Protein 1VJU (pdb70)

B-factor: mean 18.53, std 8.93, range [6.68, 56.19]

Solvent-accessible surface area: 27131 Å² total

Foldseek 3Di:
DDPLVVVLLVLQVVLLVVVQVLVCVLQVFDHWDWDWDQDVVWFTWIWTWADTLWFHTKIKIGTWTWDQWCHRWTKIKWIKMWTDTPFLQAWIKIKIKMKMWTDDVPDDIQMFIWMKMFTAHQLDDQVLLLLLLVLLQVLCVVPDDCQSVVFQVVQQVQQADVVVRFGRHLTTGTDIRHPPDPPVSNSSSSSSRSVSVCSRSVSSNVGRPDDDDVVSVLLVQQSLVVQVCCQDPRDDCLVCQVVPPHDNVSSVSSRDPHHDDDVVDDDDPPDSSNCRGVPRGPPSPND/DVVVVLVVVLLVLQVVLLVVVQVLVCVLQVFDHWDWDWAFDDFFWTWIWTWADTLWFHTKIKIGTWGWHAAPVQRGFTKIKWIKMWTDTPDLQAWIKIKMKMKMWTDDVPDHIQMKIWMKMFTAHQLDDQVLLLLLLVLQVVLCPVVDDCQSVVFQVVQQVQQADVVVRFGRHLGTGTDIRHDPDPPVSNSSSSSSRSVSVCNRSVSSNVGRVPDDDVVSVQLVQQSLVVQVCCQDPRDDVLVCLVVRPHDNVSSCSSRDPHHDDDVVDDDDPPDSSNCRGVPRGPPSPRD

Nearest PDB structures (foldseek):
  1vju-assembly1_A  TM=1.004E+00  e=1.317E-54  Leishmania major
  2qt8-assembly1_A  TM=1.003E+00  e=2.137E-51  Leishmania major
  1vju-assembly2_B  TM=9.996E-01  e=8.110E-51  Leishmania major
  3dwr-assembly1_A  TM=9.805E-01  e=6.545E-49  Leishmania major
  3e8j-assembly1_A  TM=9.835E-01  e=5.902E-47  Leishmania naiffi

Radius of gyration: 31.5 Å; Cα contacts (8 Å, |Δi|>4): 1066; chains: 2; bounding box: 88×57×74 Å

Structure (mmCIF, N/CA/C/O backbone):
data_1VJU
#
_entry.id   1VJU
#
_cell.length_a   52.649
_cell.length_b   53.734
_cell.length_c   66.627
_cell.angle_alpha   86.456
_cell.angle_beta   77.126
_cell.angle_gamma   61.501
#
_symmetry.space_group_name_H-M   'P 1'
#
loop_
_entity.id
_entity.type
_entity.pdbx_description
1 polymer 'Coproporphyrinogen III oxidase'
2 water water
#
loop_
_atom_site.group_PDB
_atom_site.id
_atom_site.type_symbol
_atom_site.label_atom_id
_atom_site.label_alt_id
_atom_site.label_comp_id
_atom_site.label_asym_id
_atom_site.label_entity_id
_atom_site.label_seq_id
_atom_site.pdbx_PDB_ins_code
_atom_site.Cartn_x
_atom_site.Cartn_y
_atom_site.Cartn_z
_atom_site.occupancy
_atom_site.B_iso_or_equiv
_atom_site.auth_seq_id
_atom_site.auth_comp_id
_atom_site.auth_asym_id
_atom_site.auth_atom_id
_atom_site.pdbx_PDB_model_num
ATOM 1 N N . HIS A 1 8 ? 95.514 57.170 69.640 1.00 45.40 8 HIS A N 1
ATOM 2 C CA . HIS A 1 8 ? 95.479 55.716 69.321 1.00 40.95 8 HIS A CA 1
ATOM 3 C C . HIS A 1 8 ? 94.329 54.948 69.962 1.00 40.64 8 HIS A C 1
ATOM 4 O O . HIS A 1 8 ? 93.646 55.428 70.865 1.00 45.21 8 HIS A O 1
ATOM 14 N N . SER A 1 10 ? 94.943 51.555 70.842 1.00 23.51 10 SER A N 1
ATOM 15 C CA . SER A 1 10 ? 95.828 50.424 71.002 1.00 22.29 10 SER A CA 1
ATOM 16 C C . SER A 1 10 ? 95.121 49.276 71.718 1.00 19.22 10 SER A C 1
ATOM 17 O O . SER A 1 10 ? 95.259 48.121 71.347 1.00 21.20 10 SER A O 1
ATOM 20 N N . LEU A 1 11 ? 94.432 49.547 72.820 1.00 19.68 11 LEU A N 1
ATOM 21 C CA . LEU A 1 11 ? 93.871 48.451 73.623 1.00 18.77 11 LEU A CA 1
ATOM 22 C C . LEU A 1 11 ? 92.712 47.825 72.891 1.00 17.77 11 LEU A C 1
ATOM 23 O O . LEU A 1 11 ? 92.526 46.602 72.967 1.00 16.97 11 LEU A O 1
ATOM 28 N N . ALA A 1 12 ? 91.884 48.603 72.200 1.00 19.60 12 ALA A N 1
ATOM 29 C CA . ALA A 1 12 ? 90.802 48.029 71.395 1.00 17.96 12 ALA A CA 1
ATOM 30 C C . ALA A 1 12 ? 91.341 47.107 70.305 1.00 18.48 12 ALA A C 1
ATOM 31 O O . ALA A 1 12 ? 90.838 45.970 70.048 1.00 18.27 12 ALA A O 1
ATOM 33 N N . VAL A 1 13 ? 92.372 47.558 69.616 1.00 16.69 13 VAL A N 1
ATOM 34 C CA . VAL A 1 13 ? 93.015 46.750 68.603 1.00 17.84 13 VAL A CA 1
ATOM 35 C C . VAL A 1 13 ? 93.557 45.439 69.162 1.00 17.25 13 VAL A C 1
ATOM 36 O O . VAL A 1 13 ? 93.480 44.378 68.546 1.00 17.45 13 VAL A O 1
ATOM 40 N N . GLU A 1 14 ? 94.203 45.460 70.331 1.00 15.19 14 GLU A N 1
ATOM 41 C CA . GLU A 1 14 ? 94.679 44.244 70.913 1.00 17.17 14 GLU A CA 1
ATOM 42 C C . GLU A 1 14 ? 93.525 43.307 71.205 1.00 14.44 14 GLU A C 1
ATOM 43 O O . GLU A 1 14 ? 93.688 42.075 70.999 1.00 15.12 14 GLU A O 1
ATOM 49 N N . ALA A 1 15 ? 92.372 43.785 71.675 1.00 13.33 15 ALA A N 1
ATOM 50 C CA . ALA A 1 15 ? 91.250 42.895 71.883 1.00 12.65 15 ALA A CA 1
ATOM 51 C C . ALA A 1 15 ? 90.744 42.271 70.572 1.00 12.81 15 ALA A C 1
ATOM 52 O O . ALA A 1 15 ? 90.375 41.094 70.553 1.00 13.40 15 ALA A O 1
ATOM 54 N N . VAL A 1 16 ? 90.701 43.090 69.533 1.00 12.55 16 VAL A N 1
ATOM 55 C CA . VAL A 1 16 ? 90.280 42.541 68.229 1.00 11.67 16 VAL A CA 1
ATOM 56 C C . VAL A 1 16 ? 91.281 41.502 67.770 1.00 13.32 16 VAL A C 1
ATOM 57 O O . VAL A 1 16 ? 90.885 40.448 67.292 1.00 12.29 16 VAL A O 1
ATOM 61 N N . LYS A 1 17 ? 92.567 41.749 67.898 1.00 12.72 17 LYS A N 1
ATOM 62 C CA . LYS A 1 17 ? 93.551 40.771 67.499 1.00 14.33 17 LYS A CA 1
ATOM 63 C C . LYS A 1 17 ? 93.391 39.455 68.248 1.00 13.78 17 LYS A C 1
ATOM 64 O O . LYS A 1 17 ? 93.442 38.363 67.649 1.00 14.61 17 LYS A O 1
ATOM 70 N N . ASP A 1 18 ? 93.234 39.524 69.577 1.00 13.55 18 ASP A N 1
ATOM 71 C CA . ASP A 1 18 ? 93.045 38.317 70.344 1.00 15.35 18 ASP A CA 1
ATOM 72 C C . ASP A 1 18 ? 91.824 37.584 69.890 1.00 13.58 18 ASP A C 1
ATOM 73 O O . ASP A 1 18 ? 91.811 36.360 69.796 1.00 14.84 18 ASP A O 1
ATOM 78 N N . PHE A 1 19 ? 90.719 38.261 69.616 1.00 11.58 19 PHE A N 1
ATOM 79 C CA . PHE A 1 19 ? 89.530 37.616 69.040 1.00 13.32 19 PHE A CA 1
ATOM 80 C C . PHE A 1 19 ? 89.839 36.888 67.740 1.00 11.52 19 PHE A C 1
ATOM 81 O O . PHE A 1 19 ? 89.432 35.755 67.521 1.00 12.15 19 PHE A O 1
ATOM 89 N N . LEU A 1 20 ? 90.512 37.608 66.853 1.00 11.54 20 LEU A N 1
ATOM 90 C CA . LEU A 1 20 ? 90.798 37.000 65.541 1.00 11.36 20 LEU A CA 1
ATOM 91 C C . LEU A 1 20 ? 91.673 35.759 65.648 1.00 11.45 20 LEU A C 1
ATOM 92 O O . LEU A 1 20 ? 91.452 34.776 64.922 1.00 11.67 20 LEU A O 1
ATOM 97 N N . LEU A 1 21 ? 92.690 35.780 66.533 1.00 11.94 21 LEU A N 1
ATOM 98 C CA . LEU A 1 21 ? 93.577 34.626 66.610 1.00 11.89 21 LEU A CA 1
ATOM 99 C C . LEU A 1 21 ? 92.781 33.490 67.201 1.00 12.09 21 LEU A C 1
ATOM 100 O O . LEU A 1 21 ? 92.931 32.340 66.783 1.00 14.16 21 LEU A O 1
ATOM 105 N N . LYS A 1 22 ? 91.920 33.733 68.182 1.00 12.31 22 LYS A N 1
ATOM 106 C CA . LYS A 1 22 ? 91.101 32.662 68.768 1.00 12.37 22 LYS A CA 1
ATOM 107 C C . LYS A 1 22 ? 90.112 32.110 67.750 1.00 12.28 22 LYS A C 1
ATOM 108 O O . LYS A 1 22 ? 89.766 30.922 67.688 1.00 14.17 22 LYS A O 1
ATOM 114 N N . LEU A 1 23 ? 89.551 32.978 66.918 1.00 12.84 23 LEU A N 1
ATOM 115 C CA . LEU A 1 23 ? 88.622 32.615 65.872 1.00 10.87 23 LEU A CA 1
ATOM 116 C C . LEU A 1 23 ? 89.277 31.706 64.857 1.00 13.40 23 LEU A C 1
ATOM 117 O O . LEU A 1 23 ? 88.688 30.714 64.477 1.00 12.42 23 LEU A O 1
ATOM 122 N N . GLN A 1 24 ? 90.496 32.065 64.467 1.00 11.19 24 GLN A N 1
ATOM 123 C CA . GLN A 1 24 ? 91.220 31.142 63.598 1.00 12.00 24 GLN A CA 1
ATOM 124 C C . GLN A 1 24 ? 91.376 29.763 64.218 1.00 11.76 24 GLN A C 1
ATOM 125 O O . GLN A 1 24 ? 91.176 28.736 63.558 1.00 12.14 24 GLN A O 1
ATOM 131 N N . ASP A 1 25 ? 91.814 29.745 65.476 1.00 13.03 25 ASP A N 1
ATOM 132 C CA . ASP A 1 25 ? 91.958 28.450 66.153 1.00 12.71 25 ASP A CA 1
ATOM 133 C C . ASP A 1 25 ? 90.653 27.716 66.212 1.00 12.59 25 ASP A C 1
ATOM 134 O O . ASP A 1 25 ? 90.602 26.508 65.984 1.00 14.44 25 ASP A O 1
ATOM 139 N N . ASP A 1 26 ? 89.579 28.381 66.588 1.00 13.48 26 ASP A N 1
ATOM 140 C CA . ASP A 1 26 ? 88.312 27.720 66.746 1.00 13.65 26 ASP A CA 1
ATOM 141 C C . ASP A 1 26 ? 87.738 27.162 65.456 1.00 13.13 26 ASP A C 1
ATOM 142 O O . ASP A 1 26 ? 87.125 26.079 65.324 1.00 12.74 26 ASP A O 1
ATOM 147 N N . ILE A 1 27 ? 87.865 27.947 64.380 1.00 12.39 27 ILE A N 1
ATOM 148 C CA . ILE A 1 27 ? 87.395 27.492 63.080 1.00 12.94 27 ILE A CA 1
ATOM 149 C C . ILE A 1 27 ? 88.204 26.319 62.583 1.00 12.67 27 ILE A C 1
ATOM 150 O O . ILE A 1 27 ? 87.675 25.309 62.109 1.00 12.97 27 ILE A O 1
ATOM 155 N N . CYS A 1 28 ? 89.541 26.410 62.707 1.00 12.52 28 CYS A N 1
ATOM 156 C CA . CYS A 1 28 ? 90.374 25.283 62.301 1.00 12.87 28 CYS A CA 1
ATOM 157 C C . CYS A 1 28 ? 90.001 24.053 63.127 1.00 12.99 28 CYS A C 1
ATOM 158 O O . CYS A 1 28 ? 89.929 22.966 62.535 1.00 15.21 28 CYS A O 1
ATOM 161 N N . GLU A 1 29 ? 89.849 24.186 64.431 1.00 13.94 29 GLU A N 1
ATOM 162 C CA . GLU A 1 29 ? 89.494 23.008 65.252 1.00 15.80 29 GLU A CA 1
ATOM 163 C C . GLU A 1 29 ? 88.183 22.408 64.787 1.00 14.67 29 GLU A C 1
ATOM 164 O O . GLU A 1 29 ? 87.982 21.170 64.645 1.00 15.72 29 GLU A O 1
ATOM 170 N N . ALA A 1 30 ? 87.181 23.237 64.527 1.00 13.03 30 ALA A N 1
ATOM 171 C CA . ALA A 1 30 ? 85.886 22.729 64.031 1.00 13.32 30 ALA A CA 1
ATOM 172 C C . ALA A 1 30 ? 85.947 21.948 62.743 1.00 15.24 30 ALA A C 1
ATOM 173 O O . ALA A 1 30 ? 85.338 20.911 62.523 1.00 16.51 30 ALA A O 1
ATOM 175 N N . LEU A 1 31 ? 86.655 22.497 61.766 1.00 14.13 31 LEU A N 1
ATOM 176 C CA . LEU A 1 31 ? 86.874 21.858 60.502 1.00 14.55 31 LEU A CA 1
ATOM 177 C C . LEU A 1 31 ? 87.692 20.601 60.588 1.00 16.52 31 LEU A C 1
ATOM 178 O O . LEU A 1 31 ? 87.397 19.620 59.914 1.00 16.37 31 LEU A O 1
ATOM 183 N N . GLU A 1 32 ? 88.710 20.588 61.434 1.00 13.88 32 GLU A N 1
ATOM 184 C CA . GLU A 1 32 ? 89.529 19.380 61.614 1.00 16.51 32 GLU A CA 1
ATOM 185 C C . GLU A 1 32 ? 88.655 18.307 62.209 1.00 15.44 32 GLU A C 1
ATOM 186 O O . GLU A 1 32 ? 88.850 17.131 61.810 1.00 17.24 32 GLU A O 1
ATOM 192 N N . ALA A 1 33 ? 87.744 18.652 63.090 1.00 18.28 33 ALA A N 1
ATOM 193 C CA . ALA A 1 33 ? 86.860 17.654 63.708 1.00 16.91 33 ALA A CA 1
ATOM 194 C C . ALA A 1 33 ? 85.937 17.057 62.685 1.00 17.93 33 ALA A C 1
ATOM 195 O O . ALA A 1 33 ? 85.603 15.870 62.742 1.00 21.85 33 ALA A O 1
ATOM 197 N N . GLU A 1 34 ? 85.487 17.821 61.700 1.00 17.14 34 GLU A N 1
ATOM 198 C CA . GLU A 1 34 ? 84.645 17.289 60.649 1.00 16.04 34 GLU A CA 1
ATOM 199 C C . GLU A 1 34 ? 85.368 16.408 59.705 1.00 16.56 34 GLU A C 1
ATOM 200 O O . GLU A 1 34 ? 84.852 15.449 59.120 1.00 17.82 34 GLU A O 1
ATOM 206 N N . ASP A 1 35 ? 86.625 16.743 59.425 1.00 15.82 35 ASP A N 1
ATOM 207 C CA . ASP A 1 35 ? 87.421 15.993 58.491 1.00 16.81 35 ASP A CA 1
ATOM 208 C C . ASP A 1 35 ? 87.752 14.601 58.987 1.00 18.59 35 ASP A C 1
ATOM 209 O O . ASP A 1 35 ? 87.519 13.572 58.327 1.00 20.66 35 ASP A O 1
ATOM 214 N N . GLY A 1 36 ? 88.384 14.659 60.160 1.00 18.87 36 GLY A N 1
ATOM 215 C CA . GLY A 1 36 ? 88.823 13.472 60.921 1.00 20.69 36 GLY A CA 1
ATOM 216 C C . GLY A 1 36 ? 90.146 12.901 60.483 1.00 25.66 36 GLY A C 1
ATOM 217 O O . GLY A 1 36 ? 90.678 12.012 61.171 1.00 31.48 36 GLY A O 1
ATOM 218 N N . GLN A 1 37 ? 90.731 13.298 59.366 1.00 22.30 37 GLN A N 1
ATOM 219 C CA . GLN A 1 37 ? 91.899 12.680 58.776 1.00 24.89 37 GLN A CA 1
ATOM 220 C C . GLN A 1 37 ? 93.033 13.692 58.775 1.00 31.38 37 GLN A C 1
ATOM 221 O O . GLN A 1 37 ? 94.124 13.450 59.285 1.00 32.02 37 GLN A O 1
ATOM 227 N N . ALA A 1 38 ? 92.807 14.860 58.192 1.00 23.59 38 ALA A N 1
ATOM 228 C CA . ALA A 1 38 ? 93.894 15.772 57.894 1.00 20.86 38 ALA A CA 1
ATOM 229 C C . ALA A 1 38 ? 93.842 16.842 58.980 1.00 20.28 38 ALA A C 1
ATOM 230 O O . ALA A 1 38 ? 92.832 17.060 59.648 1.00 21.38 38 ALA A O 1
ATOM 232 N N . THR A 1 39 ? 94.952 17.564 59.146 1.00 20.36 39 THR A N 1
ATOM 233 C CA . THR A 1 39 ? 94.993 18.687 60.043 1.00 22.25 39 THR A CA 1
ATOM 234 C C . THR A 1 39 ? 95.526 19.914 59.325 1.00 17.15 39 THR A C 1
ATOM 235 O O . THR A 1 39 ? 96.166 19.814 58.296 1.00 21.19 39 THR A O 1
ATOM 239 N N . PHE A 1 40 ? 95.215 21.106 59.826 1.00 18.09 40 PHE A N 1
ATOM 240 C CA . PHE A 1 40 ? 95.781 22.332 59.311 1.00 16.29 40 PHE A CA 1
ATOM 241 C C . PHE A 1 40 ? 97.263 22.388 59.643 1.00 21.56 40 PHE A C 1
ATOM 242 O O . PHE A 1 40 ? 97.686 22.005 60.740 1.00 24.55 40 PHE A O 1
ATOM 250 N N . VAL A 1 41 ? 98.043 22.848 58.694 1.00 16.42 41 VAL A N 1
ATOM 251 C CA . VAL A 1 41 ? 99.454 23.132 58.894 1.00 16.83 41 VAL A CA 1
ATOM 252 C C . VAL A 1 41 ? 99.656 24.628 58.833 1.00 15.75 41 VAL A C 1
ATOM 253 O O . VAL A 1 41 ? 99.144 25.243 57.896 1.00 16.35 41 VAL A O 1
ATOM 257 N N . GLU A 1 42 ? 100.390 25.246 59.767 1.00 16.37 42 GLU A N 1
ATOM 258 C CA . GLU A 1 42 ? 100.582 26.682 59.803 1.00 18.01 42 GLU A CA 1
ATOM 259 C C . GLU A 1 42 ? 101.838 27.102 59.089 1.00 15.45 42 GLU A C 1
ATOM 260 O O . GLU A 1 42 ? 102.903 26.483 59.276 1.00 19.77 42 GLU A O 1
ATOM 266 N N . ASP A 1 43 ? 101.799 28.163 58.295 1.00 15.18 43 ASP A N 1
ATOM 267 C CA . ASP A 1 43 ? 102.899 28.823 57.606 1.00 15.66 43 ASP A CA 1
ATOM 268 C C . ASP A 1 43 ? 102.848 30.246 58.143 1.00 20.70 43 ASP A C 1
ATOM 269 O O . ASP A 1 43 ? 102.010 31.034 57.729 1.00 18.59 43 ASP A O 1
ATOM 274 N N . LYS A 1 44 ? 103.755 30.578 59.060 1.00 16.29 44 LYS A N 1
ATOM 275 C CA . LYS A 1 44 ? 103.825 31.885 59.721 1.00 17.77 44 LYS A CA 1
ATOM 276 C C . LYS A 1 44 ? 104.813 32.676 58.897 1.00 19.70 44 LYS A C 1
ATOM 277 O O . LYS A 1 44 ? 105.881 32.184 58.497 1.00 21.42 44 LYS A O 1
ATOM 283 N N . TRP A 1 45 ? 104.510 33.905 58.543 1.00 14.64 45 TRP A N 1
ATOM 284 C CA . TRP A 1 45 ? 105.242 34.713 57.607 1.00 16.44 45 TRP A CA 1
ATOM 285 C C . TRP A 1 45 ? 105.303 36.152 58.125 1.00 18.25 45 TRP A C 1
ATOM 286 O O . TRP A 1 45 ? 104.419 36.601 58.873 1.00 16.26 45 TRP A O 1
ATOM 297 N N . THR A 1 46 ? 106.329 36.892 57.730 1.00 19.80 46 THR A N 1
ATOM 298 C CA . THR A 1 46 ? 106.468 38.329 58.006 1.00 18.06 46 THR A CA 1
ATOM 299 C C . THR A 1 46 ? 106.903 39.086 56.769 1.00 22.86 46 THR A C 1
ATOM 300 O O . THR A 1 46 ? 107.388 38.495 55.807 1.00 25.05 46 THR A O 1
ATOM 304 N N . ARG A 1 47 ? 106.738 40.401 56.779 1.00 23.59 47 ARG A N 1
ATOM 305 C CA . ARG A 1 47 ? 107.203 41.234 55.680 1.00 29.24 47 ARG A CA 1
ATOM 306 C C . ARG A 1 47 ? 107.886 42.412 56.334 1.00 26.99 47 ARG A C 1
ATOM 307 O O . ARG A 1 47 ? 107.479 42.835 57.414 1.00 25.59 47 ARG A O 1
ATOM 309 N N . GLU A 1 48 ? 108.959 42.931 55.729 1.00 31.59 48 GLU A N 1
ATOM 310 C CA . GLU A 1 48 ? 109.777 43.885 56.451 1.00 30.80 48 GLU A CA 1
ATOM 311 C C . GLU A 1 48 ? 109.025 45.186 56.694 1.00 31.57 48 GLU A C 1
ATOM 312 O O . GLU A 1 48 ? 108.506 45.787 55.754 1.00 35.89 48 GLU A O 1
ATOM 314 N N . GLY A 1 49 ? 108.984 45.622 57.942 1.00 30.17 49 GLY A N 1
ATOM 315 C CA . GLY A 1 49 ? 108.211 46.800 58.307 1.00 29.44 49 GLY A CA 1
ATOM 316 C C . GLY A 1 49 ? 106.709 46.682 58.210 1.00 31.39 49 GLY A C 1
ATOM 317 O O . GLY A 1 49 ? 105.982 47.642 58.472 1.00 30.21 49 GLY A O 1
ATOM 318 N N . GLY A 1 50 ? 106.224 45.490 57.872 1.00 28.59 50 GLY A N 1
ATOM 319 C CA . GLY A 1 50 ? 104.871 45.443 57.341 1.00 27.04 50 GLY A CA 1
ATOM 320 C C . GLY A 1 50 ? 103.965 44.478 58.080 1.00 24.93 50 GLY A C 1
ATOM 321 O O . GLY A 1 50 ? 102.870 44.244 57.574 1.00 24.03 50 GLY A O 1
ATOM 322 N N . GLY A 1 51 ? 104.403 43.920 59.198 1.00 21.15 51 GLY A N 1
ATOM 323 C CA . GLY A 1 51 ? 103.594 42.902 59.883 1.00 26.37 51 GLY A CA 1
ATOM 324 C C . GLY A 1 51 ? 103.784 41.493 59.368 1.00 24.91 51 GLY A C 1
ATOM 325 O O . GLY A 1 51 ? 104.894 41.079 59.002 1.00 22.90 51 GLY A O 1
ATOM 326 N N . GLY A 1 52 ? 102.700 40.711 59.330 1.00 19.25 52 GLY A N 1
ATOM 327 C CA . GLY A 1 52 ? 102.811 39.382 58.747 1.00 16.50 52 GLY A CA 1
ATOM 328 C C . GLY A 1 52 ? 101.492 38.656 58.978 1.00 15.31 52 GLY A C 1
ATOM 329 O O . GLY A 1 52 ? 100.441 39.286 59.199 1.00 17.39 52 GLY A O 1
ATOM 330 N N . GLY A 1 53 ? 101.553 37.345 58.988 1.00 13.22 53 GLY A N 1
ATOM 331 C CA . GLY A 1 53 ? 100.356 36.546 59.192 1.00 14.47 53 GLY A CA 1
ATOM 332 C C . GLY A 1 53 ? 100.653 35.132 59.543 1.00 13.42 53 GLY A C 1
ATOM 333 O O . GLY A 1 53 ? 101.825 34.689 59.625 1.00 14.52 53 GLY A O 1
ATOM 334 N N . ARG A 1 54 ? 99.596 34.365 59.760 1.00 12.30 54 ARG A N 1
ATOM 335 C CA . ARG A 1 54 ? 99.583 32.953 60.065 1.00 13.07 54 ARG A CA 1
ATOM 336 C C . ARG A 1 54 ? 98.583 32.331 59.094 1.00 12.08 54 ARG A C 1
ATOM 337 O O . ARG A 1 54 ? 97.391 32.488 59.262 1.00 12.38 54 ARG A O 1
ATOM 345 N N . THR A 1 55 ? 99.097 31.624 58.102 1.00 13.54 55 THR A N 1
ATOM 346 C CA . THR A 1 55 ? 98.244 31.020 57.065 1.00 13.86 55 THR A CA 1
ATOM 347 C C . THR A 1 55 ? 98.113 29.561 57.423 1.00 15.23 55 THR A C 1
ATOM 348 O O . THR A 1 55 ? 99.158 28.850 57.484 1.00 20.49 55 THR A O 1
ATOM 352 N N . ARG A 1 56 ? 96.967 28.988 57.693 1.00 12.66 56 ARG A N 1
ATOM 353 C CA . ARG A 1 56 ? 96.782 27.613 58.049 1.00 13.76 56 ARG A CA 1
ATOM 354 C C . ARG A 1 56 ? 96.073 26.926 56.904 1.00 13.76 56 ARG A C 1
ATOM 355 O O . ARG A 1 56 ? 95.013 27.402 56.464 1.00 12.09 56 ARG A O 1
ATOM 363 N N . VAL A 1 57 ? 96.616 25.800 56.447 1.00 12.02 57 VAL A N 1
ATOM 364 C CA . VAL A 1 57 ? 96.069 25.168 55.255 1.00 11.99 57 VAL A CA 1
ATOM 365 C C . VAL A 1 57 ? 95.889 23.704 55.503 1.00 12.91 57 VAL A C 1
ATOM 366 O O . VAL A 1 57 ? 96.699 23.064 56.202 1.00 14.56 57 VAL A O 1
ATOM 378 N N . VAL A 1 59 ? 95.062 20.061 53.186 1.00 18.43 59 VAL A N 1
ATOM 379 C CA . VAL A 1 59 ? 95.042 19.501 51.841 1.00 20.09 59 VAL A CA 1
ATOM 380 C C . VAL A 1 59 ? 94.772 17.998 51.912 1.00 17.99 59 VAL A C 1
ATOM 381 O O . VAL A 1 59 ? 95.286 17.356 52.817 1.00 20.85 59 VAL A O 1
ATOM 385 N N . ASP A 1 60 ? 93.954 17.520 50.988 1.00 17.59 60 ASP A N 1
ATOM 386 C CA . ASP A 1 60 ? 93.750 16.095 50.797 1.00 20.53 60 ASP A CA 1
ATOM 387 C C . ASP A 1 60 ? 93.187 15.467 52.035 1.00 22.18 60 ASP A C 1
ATOM 388 O O . ASP A 1 60 ? 93.598 14.373 52.420 1.00 21.09 60 ASP A O 1
ATOM 393 N N . GLY A 1 61 ? 92.225 16.098 52.708 1.00 19.77 61 GLY A N 1
ATOM 394 C CA . GLY A 1 61 ? 91.559 15.494 53.833 1.00 15.93 61 GLY A CA 1
ATOM 395 C C . GLY A 1 61 ? 90.536 14.473 53.387 1.00 17.79 61 GLY A C 1
ATOM 396 O O . GLY A 1 61 ? 90.337 14.256 52.189 1.00 19.73 61 GLY A O 1
ATOM 397 N N . ALA A 1 62 ? 89.885 13.791 54.325 1.00 18.80 62 ALA A N 1
ATOM 398 C CA . ALA A 1 62 ? 88.745 12.953 54.004 1.00 18.79 62 ALA A CA 1
ATOM 399 C C . ALA A 1 62 ? 87.540 13.785 53.511 1.00 21.14 62 ALA A C 1
ATOM 400 O O . ALA A 1 62 ? 86.668 13.277 52.795 1.00 20.16 62 ALA A O 1
ATOM 402 N N . VAL A 1 63 ? 87.494 15.064 53.898 1.00 14.72 63 VAL A N 1
ATOM 403 C CA . VAL A 1 63 ? 86.323 15.916 53.671 1.00 14.13 63 VAL A CA 1
ATOM 404 C C . VAL A 1 63 ? 86.775 17.183 52.958 1.00 13.15 63 VAL A C 1
ATOM 405 O O . VAL A 1 63 ? 86.139 17.627 52.004 1.00 14.69 63 VAL A O 1
ATOM 409 N N . ILE A 1 64 ? 87.849 17.795 53.391 1.00 12.63 64 ILE A N 1
ATOM 410 C CA . ILE A 1 64 ? 88.377 19.058 52.875 1.00 9.96 64 ILE A CA 1
ATOM 411 C C . ILE A 1 64 ? 89.534 18.821 51.961 1.00 13.11 64 ILE A C 1
ATOM 412 O O . ILE A 1 64 ? 90.607 18.412 52.439 1.00 15.54 64 ILE A O 1
ATOM 417 N N . GLU A 1 65 ? 89.302 19.023 50.667 1.00 13.04 65 GLU A N 1
ATOM 418 C CA . GLU A 1 65 ? 90.345 18.792 49.680 1.00 14.44 65 GLU A CA 1
ATOM 419 C C . GLU A 1 65 ? 91.358 19.891 49.726 1.00 15.24 65 GLU A C 1
ATOM 420 O O . GLU A 1 65 ? 92.562 19.660 49.582 1.00 15.94 65 GLU A O 1
ATOM 426 N N . LYS A 1 66 ? 90.871 21.129 49.868 1.00 12.37 66 LYS A N 1
ATOM 427 C CA . LYS A 1 66 ? 91.729 22.315 49.891 1.00 10.48 66 LYS A CA 1
ATOM 428 C C . LYS A 1 66 ? 91.088 23.319 50.799 1.00 10.97 66 LYS A C 1
ATOM 429 O O . LYS A 1 66 ? 89.932 23.720 50.526 1.00 12.69 66 LYS A O 1
ATOM 435 N N . GLY A 1 67 ? 91.678 23.711 51.903 1.00 9.89 67 GLY A N 1
ATOM 436 C CA . GLY A 1 67 ? 91.089 24.648 52.830 1.00 11.06 67 GLY A CA 1
ATOM 437 C C . GLY A 1 67 ? 92.157 25.549 53.336 1.00 11.50 67 GLY A C 1
ATOM 438 O O . GLY A 1 67 ? 93.305 25.132 53.589 1.00 14.22 67 GLY A O 1
ATOM 439 N N . GLY A 1 68 ? 91.852 26.819 53.540 1.00 10.35 68 GLY A N 1
ATOM 440 C CA . GLY A 1 68 ? 92.796 27.788 54.065 1.00 9.61 68 GLY A CA 1
ATOM 441 C C . GLY A 1 68 ? 92.061 28.682 55.014 1.00 10.49 68 GLY A C 1
ATOM 442 O O . GLY A 1 68 ? 90.970 29.144 54.754 1.00 11.73 68 GLY A O 1
ATOM 443 N N . VAL A 1 69 ? 92.670 28.956 56.171 1.00 10.77 69 VAL A N 1
ATOM 444 C CA . VAL A 1 69 ? 92.176 29.889 57.154 1.00 11.64 69 VAL A CA 1
ATOM 445 C C . VAL A 1 69 ? 93.329 30.802 57.501 1.00 14.08 69 VAL A C 1
ATOM 446 O O . VAL A 1 69 ? 94.284 30.352 58.199 1.00 14.72 69 VAL A O 1
ATOM 450 N N . ASN A 1 70 ? 93.295 32.038 57.032 1.00 12.10 70 ASN A N 1
ATOM 451 C CA . ASN A 1 70 ? 94.409 32.981 57.124 1.00 11.73 70 ASN A CA 1
ATOM 452 C C . ASN A 1 70 ? 94.161 33.980 58.221 1.00 14.01 70 ASN A C 1
ATOM 453 O O . ASN A 1 70 ? 93.046 34.485 58.305 1.00 16.28 70 ASN A O 1
ATOM 458 N N . PHE A 1 71 ? 95.131 34.286 59.048 1.00 10.59 71 PHE A N 1
ATOM 459 C CA . PHE A 1 71 ? 95.126 35.456 59.904 1.00 10.45 71 PHE A CA 1
ATOM 460 C C . PHE A 1 71 ? 96.193 36.351 59.359 1.00 11.87 71 PHE A C 1
ATOM 461 O O . PHE A 1 71 ? 97.283 35.916 58.985 1.00 11.47 71 PHE A O 1
ATOM 469 N N . SER A 1 72 ? 95.929 37.643 59.264 1.00 12.20 72 SER A N 1
ATOM 470 C CA . SER A 1 72 ? 96.969 38.609 58.873 1.00 14.32 72 SER A CA 1
ATOM 471 C C . SER A 1 72 ? 96.849 39.832 59.763 1.00 14.87 72 SER A C 1
ATOM 472 O O . SER A 1 72 ? 95.780 40.219 60.235 1.00 13.85 72 SER A O 1
ATOM 475 N N . HIS A 1 73 ? 98.023 40.419 60.001 1.00 16.33 73 HIS A N 1
ATOM 476 C CA . HIS A 1 73 ? 98.065 41.711 60.695 1.00 16.28 73 HIS A CA 1
ATOM 477 C C . HIS A 1 73 ? 99.192 42.511 60.065 1.00 16.31 73 HIS A C 1
ATOM 478 O O . HIS A 1 73 ? 100.367 42.176 60.380 1.00 19.45 73 HIS A O 1
ATOM 485 N N . VAL A 1 74 ? 98.834 43.446 59.192 1.00 15.42 74 VAL A N 1
ATOM 486 C CA . VAL A 1 74 ? 99.763 44.198 58.331 1.00 18.41 74 VAL A CA 1
ATOM 487 C C . VAL A 1 74 ? 99.842 45.617 58.857 1.00 17.07 74 VAL A C 1
ATOM 488 O O . VAL A 1 74 ? 98.871 46.144 59.347 1.00 15.53 74 VAL A O 1
ATOM 492 N N . TYR A 1 75 ? 101.038 46.173 58.781 1.00 15.98 75 TYR A N 1
ATOM 493 C CA . TYR A 1 75 ? 101.268 47.571 59.126 1.00 15.40 75 TYR A CA 1
ATOM 494 C C . TYR A 1 75 ? 101.807 48.236 57.886 1.00 16.91 75 TYR A C 1
ATOM 495 O O . TYR A 1 75 ? 102.530 47.597 57.111 1.00 16.81 75 TYR A O 1
ATOM 504 N N . GLY A 1 76 ? 101.477 49.518 57.720 1.00 16.16 76 GLY A N 1
ATOM 505 C CA . GLY A 1 76 ? 102.046 50.258 56.587 1.00 19.21 76 GLY A CA 1
ATOM 506 C C . GLY A 1 76 ? 102.149 51.735 56.923 1.00 19.77 76 GLY A C 1
ATOM 507 O O . GLY A 1 76 ? 101.479 52.210 57.825 1.00 16.37 76 GLY A O 1
ATOM 508 N N . LYS A 1 77 ? 102.977 52.446 56.161 1.00 24.12 77 LYS A N 1
ATOM 509 C CA . LYS A 1 77 ? 103.172 53.917 56.249 1.00 26.46 77 LYS A CA 1
ATOM 510 C C . LYS A 1 77 ? 102.754 54.369 54.866 1.00 27.88 77 LYS A C 1
ATOM 511 O O . LYS A 1 77 ? 103.548 54.203 53.949 1.00 28.65 77 LYS A O 1
ATOM 517 N N . GLY A 1 78 ? 101.550 54.902 54.694 1.00 26.84 78 GLY A N 1
ATOM 518 C CA . GLY A 1 78 ? 100.929 55.200 53.429 1.00 30.07 78 GLY A CA 1
ATOM 519 C C . GLY A 1 78 ? 100.251 53.936 52.945 1.00 34.17 78 GLY A C 1
ATOM 520 O O . GLY A 1 78 ? 100.775 52.915 53.408 1.00 34.03 78 GLY A O 1
ATOM 521 N N . ILE A 1 90 ? 93.559 59.654 53.397 1.00 32.41 90 ILE A N 1
ATOM 522 C CA . ILE A 1 90 ? 94.262 58.755 54.317 1.00 33.81 90 ILE A CA 1
ATOM 523 C C . ILE A 1 90 ? 95.490 58.239 53.618 1.00 32.67 90 ILE A C 1
ATOM 524 O O . ILE A 1 90 ? 96.186 57.411 54.188 1.00 22.03 90 ILE A O 1
ATOM 529 N N . ALA A 1 91 ? 95.817 58.750 52.428 1.00 27.36 91 ALA A N 1
ATOM 530 C CA . ALA A 1 91 ? 96.849 58.113 51.634 1.00 26.92 91 ALA A CA 1
ATOM 531 C C . ALA A 1 91 ? 98.247 58.125 52.272 1.00 21.00 91 ALA A C 1
ATOM 532 O O . ALA A 1 91 ? 99.081 57.244 52.020 1.00 23.18 91 ALA A O 1
ATOM 534 N N . GLY A 1 92 ? 98.481 59.107 53.125 1.00 19.13 92 GLY A N 1
ATOM 535 C CA . GLY A 1 92 ? 99.760 59.186 53.807 1.00 16.39 92 GLY A CA 1
ATOM 536 C C . GLY A 1 92 ? 99.880 58.641 55.211 1.00 15.54 92 GLY A C 1
ATOM 537 O O . GLY A 1 92 ? 100.885 58.768 55.870 1.00 17.76 92 GLY A O 1
ATOM 538 N N . CYS A 1 93 ? 98.774 58.003 55.606 1.00 18.93 93 CYS A N 1
ATOM 539 C CA . CYS A 1 93 ? 98.629 57.645 57.039 1.00 16.91 93 CYS A CA 1
ATOM 540 C C . CYS A 1 93 ? 99.318 56.344 57.390 1.00 15.98 93 CYS A C 1
ATOM 541 O O . CYS A 1 93 ? 99.399 55.457 56.553 1.00 19.00 93 CYS A O 1
ATOM 544 N N . ASN A 1 94 ? 99.803 56.261 58.607 1.00 15.48 94 ASN A N 1
ATOM 545 C CA . ASN A 1 94 ? 100.189 54.988 59.175 1.00 15.84 94 ASN A CA 1
ATOM 546 C C . ASN A 1 94 ? 98.907 54.173 59.354 1.00 15.59 94 ASN A C 1
ATOM 547 O O . ASN A 1 94 ? 97.893 54.743 59.724 1.00 16.26 94 ASN A O 1
ATOM 552 N N . PHE A 1 95 ? 98.964 52.882 59.048 1.00 15.09 95 PHE A N 1
ATOM 553 C CA . PHE A 1 95 ? 97.738 52.098 59.235 1.00 14.57 95 PHE A CA 1
ATOM 554 C C . PHE A 1 95 ? 98.136 50.717 59.723 1.00 13.58 95 PHE A C 1
ATOM 555 O O . PHE A 1 95 ? 99.281 50.307 59.613 1.00 14.44 95 PHE A O 1
ATOM 563 N N . GLU A 1 96 ? 97.097 50.068 60.241 1.00 13.63 96 GLU A N 1
ATOM 564 C CA . GLU A 1 96 ? 97.160 48.650 60.589 1.00 13.74 96 GLU A CA 1
ATOM 565 C C . GLU A 1 96 ? 95.897 48.024 60.040 1.00 15.19 96 GLU A C 1
ATOM 566 O O . GLU A 1 96 ? 94.815 48.609 60.089 1.00 15.81 96 GLU A O 1
ATOM 572 N N . ALA A 1 97 ? 96.016 46.792 59.529 1.00 13.91 97 ALA A N 1
ATOM 573 C CA . ALA A 1 97 ? 94.858 46.070 59.029 1.00 14.38 97 ALA A CA 1
ATOM 574 C C . ALA A 1 97 ? 94.997 44.671 59.534 1.00 12.99 97 ALA A C 1
ATOM 575 O O . ALA A 1 97 ? 96.106 44.079 59.418 1.00 16.11 97 ALA A O 1
ATOM 585 N N . GLY A 1 99 ? 92.855 40.731 60.103 1.00 10.82 99 GLY A N 1
ATOM 586 C CA . GLY A 1 99 ? 91.656 39.982 59.784 1.00 10.48 99 GLY A CA 1
ATOM 587 C C . GLY A 1 99 ? 91.900 38.489 59.702 1.00 11.35 99 GLY A C 1
ATOM 588 O O . GLY A 1 99 ? 93.032 38.021 59.708 1.00 12.78 99 GLY A O 1
ATOM 589 N N . VAL A 1 100 ? 90.798 37.765 59.598 1.00 8.99 100 VAL A N 1
ATOM 590 C CA . VAL A 1 100 ? 90.791 36.337 59.282 1.00 9.79 100 VAL A CA 1
ATOM 591 C C . VAL A 1 100 ? 89.999 36.191 57.996 1.00 11.49 100 VAL A C 1
ATOM 592 O O . VAL A 1 100 ? 88.927 36.817 57.865 1.00 12.37 100 VAL A O 1
ATOM 596 N N . SER A 1 101 ? 90.512 35.461 57.011 1.00 10.29 101 SER A N 1
ATOM 597 C CA . SER A 1 101 ? 89.806 35.165 55.761 1.00 11.58 101 SER A CA 1
ATOM 598 C C . SER A 1 101 ? 90.007 33.676 55.516 1.00 14.45 101 SER A C 1
ATOM 599 O O . SER A 1 101 ? 91.083 33.111 55.777 1.00 13.58 101 SER A O 1
ATOM 602 N N . LEU A 1 102 ? 88.984 33.043 54.980 1.00 9.73 102 LEU A N 1
ATOM 603 C CA . LEU A 1 102 ? 89.085 31.603 54.752 1.00 9.19 102 LEU A CA 1
ATOM 604 C C . LEU A 1 102 ? 88.247 31.224 53.548 1.00 8.98 102 LEU A C 1
ATOM 605 O O . LEU A 1 102 ? 87.254 31.874 53.187 1.00 9.53 102 LEU A O 1
ATOM 610 N N . VAL A 1 103 ? 88.696 30.162 52.869 1.00 9.77 103 VAL A N 1
ATOM 611 C CA . VAL A 1 103 ? 87.931 29.527 51.825 1.00 10.68 103 VAL A CA 1
ATOM 612 C C . VAL A 1 103 ? 88.117 28.019 51.993 1.00 9.63 103 VAL A C 1
ATOM 613 O O . VAL A 1 103 ? 89.255 27.539 52.107 1.00 9.21 103 VAL A O 1
ATOM 617 N N . ILE A 1 104 ? 87.023 27.291 51.979 1.00 8.91 104 ILE A N 1
ATOM 618 C CA . ILE A 1 104 ? 87.023 25.839 52.096 1.00 8.35 104 ILE A CA 1
ATOM 619 C C . ILE A 1 104 ? 86.435 25.204 50.834 1.00 9.26 104 ILE A C 1
ATOM 620 O O . ILE A 1 104 ? 85.303 25.522 50.441 1.00 9.20 104 ILE A O 1
ATOM 625 N N . HIS A 1 105 ? 87.202 24.305 50.218 1.00 10.22 105 HIS A N 1
ATOM 626 C CA . HIS A 1 105 ? 86.844 23.550 49.026 1.00 10.26 105 HIS A CA 1
ATOM 627 C C . HIS A 1 105 ? 86.731 22.069 49.379 1.00 10.41 105 HIS A C 1
ATOM 628 O O . HIS A 1 105 ? 87.777 21.399 49.480 1.00 11.59 105 HIS A O 1
ATOM 635 N N . PRO A 1 106 ? 85.551 21.571 49.619 1.00 8.78 106 PRO A N 1
ATOM 636 C CA . PRO A 1 106 ? 85.394 20.146 49.960 1.00 9.71 106 PRO A CA 1
ATOM 637 C C . PRO A 1 106 ? 85.723 19.210 48.829 1.00 11.98 106 PRO A C 1
ATOM 638 O O . PRO A 1 106 ? 85.559 19.513 47.665 1.00 12.46 106 PRO A O 1
ATOM 642 N N . LYS A 1 107 ? 86.044 17.977 49.167 1.00 11.32 107 LYS A N 1
ATOM 643 C CA . LYS A 1 107 ? 86.191 16.931 48.171 1.00 12.18 107 LYS A CA 1
ATOM 644 C C . LYS A 1 107 ? 84.851 16.511 47.577 1.00 12.01 107 LYS A C 1
ATOM 645 O O . LYS A 1 107 ? 84.732 16.343 46.361 1.00 12.54 107 LYS A O 1
ATOM 649 N N . ASN A 1 108 ? 83.851 16.306 48.415 1.00 10.99 108 ASN A N 1
ATOM 650 C CA . ASN A 1 108 ? 82.558 15.792 47.929 1.00 10.63 108 ASN A CA 1
ATOM 651 C C . ASN A 1 108 ? 81.779 16.940 47.315 1.00 11.64 108 ASN A C 1
ATOM 652 O O . ASN A 1 108 ? 81.524 17.929 47.997 1.00 10.84 108 ASN A O 1
ATOM 657 N N . PRO A 1 109 ? 81.359 16.812 46.074 1.00 10.25 109 PRO A N 1
ATOM 658 C CA . PRO A 1 109 ? 80.546 17.861 45.440 1.00 10.89 109 PRO A CA 1
ATOM 659 C C . PRO A 1 109 ? 79.298 18.209 46.185 1.00 10.48 109 PRO A C 1
ATOM 660 O O . PRO A 1 109 ? 78.751 19.289 45.948 1.00 11.09 109 PRO A O 1
ATOM 664 N N . HIS A 1 110 ? 78.780 17.361 47.074 1.00 10.75 110 HIS A N 1
ATOM 665 C CA . HIS A 1 110 ? 77.543 17.677 47.748 1.00 8.78 110 HIS A CA 1
ATOM 666 C C . HIS A 1 110 ? 77.766 18.532 48.982 1.00 9.27 110 HIS A C 1
ATOM 667 O O . HIS A 1 110 ? 76.787 18.898 49.650 1.00 10.81 110 HIS A O 1
ATOM 674 N N . VAL A 1 111 ? 79.031 18.866 49.346 1.00 10.27 111 VAL A N 1
ATOM 675 C CA . VAL A 1 111 ? 79.302 19.842 50.365 1.00 11.39 111 VAL A CA 1
ATOM 676 C C . VAL A 1 111 ? 79.654 21.152 49.662 1.00 10.03 111 VAL A C 1
ATOM 677 O O . VAL A 1 111 ? 80.600 21.158 48.879 1.00 10.36 111 VAL A O 1
ATOM 681 N N . PRO A 1 112 ? 78.963 22.246 49.923 1.00 8.83 112 PRO A N 1
ATOM 682 C CA . PRO A 1 112 ? 79.340 23.459 49.283 1.00 9.87 112 PRO A CA 1
ATOM 683 C C . PRO A 1 112 ? 80.703 23.963 49.646 1.00 8.66 112 PRO A C 1
ATOM 684 O O . PRO A 1 112 ? 81.208 23.742 50.761 1.00 10.42 112 PRO A O 1
ATOM 688 N N . THR A 1 113 ? 81.314 24.734 48.745 1.00 8.77 113 THR A N 1
ATOM 689 C CA . THR A 1 113 ? 82.413 25.632 49.102 1.00 9.00 113 THR A CA 1
ATOM 690 C C . THR A 1 113 ? 81.895 26.748 49.966 1.00 9.39 113 THR A C 1
ATOM 691 O O . THR A 1 113 ? 80.722 27.102 49.885 1.00 9.48 113 THR A O 1
ATOM 695 N N . SER A 1 114 ? 82.756 27.266 50.823 1.00 8.47 114 SER A N 1
ATOM 696 C CA . SER A 1 114 ? 82.346 28.420 51.618 1.00 9.10 114 SER A CA 1
ATOM 697 C C . SER A 1 114 ? 83.495 29.392 51.774 1.00 9.17 114 SER A C 1
ATOM 698 O O . SER A 1 114 ? 84.654 29.037 51.562 1.00 9.85 114 SER A O 1
ATOM 701 N N . HIS A 1 115 ? 83.188 30.621 52.166 1.00 8.99 115 HIS A N 1
ATOM 702 C CA . HIS A 1 115 ? 84.158 31.678 52.371 1.00 9.06 115 HIS A CA 1
ATOM 703 C C . HIS A 1 115 ? 83.634 32.481 53.541 1.00 8.89 115 HIS A C 1
ATOM 704 O O . HIS A 1 115 ? 82.444 32.684 53.767 1.00 9.40 115 HIS A O 1
ATOM 711 N N . ALA A 1 116 ? 84.580 32.983 54.328 1.00 9.02 116 ALA A N 1
ATOM 712 C CA . ALA A 1 116 ? 84.240 33.942 55.380 1.00 8.71 116 ALA A CA 1
ATOM 713 C C . ALA A 1 116 ? 85.406 34.910 55.584 1.00 10.03 116 ALA A C 1
ATOM 714 O O . ALA A 1 116 ? 86.545 34.617 55.261 1.00 10.17 116 ALA A O 1
ATOM 716 N N . ASN A 1 117 ? 85.141 36.086 56.127 1.00 10.48 117 ASN A N 1
ATOM 717 C CA . ASN A 1 117 ? 86.156 37.066 56.468 1.00 10.33 117 ASN A CA 1
ATOM 718 C C . ASN A 1 117 ? 85.636 37.939 57.603 1.00 9.66 117 ASN A C 1
ATOM 719 O O . ASN A 1 117 ? 84.461 38.259 57.630 1.00 10.36 117 ASN A O 1
ATOM 724 N N . VAL A 1 118 ? 86.531 38.335 58.514 1.00 9.70 118 VAL A N 1
ATOM 725 C CA . VAL A 1 118 ? 86.270 39.443 59.434 1.00 10.13 118 VAL A CA 1
ATOM 726 C C . VAL A 1 118 ? 87.548 40.234 59.539 1.00 9.57 118 VAL A C 1
ATOM 727 O O . VAL A 1 118 ? 88.620 39.650 59.661 1.00 10.32 118 VAL A O 1
ATOM 731 N N . ARG A 1 119 ? 87.419 41.556 59.496 1.00 11.15 119 ARG A N 1
ATOM 732 C CA . ARG A 1 119 ? 88.611 42.391 59.456 1.00 10.40 119 ARG A CA 1
ATOM 733 C C . ARG A 1 119 ? 88.354 43.779 60.038 1.00 10.16 119 ARG A C 1
ATOM 734 O O . ARG A 1 119 ? 87.211 44.205 60.104 1.00 10.84 119 ARG A O 1
ATOM 742 N N . LEU A 1 120 ? 89.474 44.386 60.447 1.00 10.31 120 LEU A N 1
ATOM 743 C CA . LEU A 1 120 ? 89.468 45.767 60.983 1.00 10.23 120 LEU A CA 1
ATOM 744 C C . LEU A 1 120 ? 90.636 46.477 60.327 1.00 11.03 120 LEU A C 1
ATOM 745 O O . LEU A 1 120 ? 91.735 45.935 60.182 1.00 11.58 120 LEU A O 1
ATOM 750 N N . PHE A 1 121 ? 90.364 47.717 59.946 1.00 12.53 121 PHE A N 1
ATOM 751 C CA . PHE A 1 121 ? 91.327 48.673 59.435 1.00 11.19 121 PHE A CA 1
ATOM 752 C C . PHE A 1 121 ? 91.401 49.894 60.329 1.00 11.15 121 PHE A C 1
ATOM 753 O O . PHE A 1 121 ? 90.311 50.359 60.707 1.00 11.97 121 PHE A O 1
ATOM 761 N N . VAL A 1 122 ? 92.583 50.345 60.705 1.00 11.31 122 VAL A N 1
ATOM 762 C CA . VAL A 1 122 ? 92.717 51.559 61.502 1.00 11.62 122 VAL A CA 1
ATOM 763 C C . VAL A 1 122 ? 93.839 52.407 60.896 1.00 11.83 122 VAL A C 1
ATOM 764 O O . VAL A 1 122 ? 94.929 51.919 60.642 1.00 15.27 122 VAL A O 1
ATOM 768 N N . ALA A 1 123 ? 93.487 53.673 60.669 1.00 15.00 123 ALA A N 1
ATOM 769 C CA . ALA A 1 123 ? 94.518 54.625 60.139 1.00 16.52 123 ALA A CA 1
ATOM 770 C C . ALA A 1 123 ? 94.649 55.765 61.144 1.00 16.49 123 ALA A C 1
ATOM 771 O O . ALA A 1 123 ? 93.638 56.353 61.553 1.00 17.62 123 ALA A O 1
ATOM 773 N N . GLU A 1 124 ? 95.898 56.009 61.539 1.00 18.97 124 GLU A N 1
ATOM 774 C CA . GLU A 1 124 ? 96.245 57.098 62.466 1.00 22.25 124 GLU A CA 1
ATOM 775 C C . GLU A 1 124 ? 96.367 58.409 61.699 1.00 21.33 124 GLU A C 1
ATOM 776 O O . GLU A 1 124 ? 96.873 58.393 60.597 1.00 25.18 124 GLU A O 1
ATOM 782 N N . ARG A 1 125 ? 95.874 59.484 62.311 1.00 25.32 125 ARG A N 1
ATOM 783 C CA . ARG A 1 125 ? 95.785 60.709 61.550 1.00 27.73 125 ARG A CA 1
ATOM 784 C C . ARG A 1 125 ? 96.428 61.820 62.341 1.00 32.72 125 ARG A C 1
ATOM 785 O O . ARG A 1 125 ? 96.219 61.931 63.552 1.00 32.77 125 ARG A O 1
ATOM 793 N N . GLU A 1 126 ? 97.213 62.586 61.584 1.00 35.49 126 GLU A N 1
ATOM 794 C CA . GLU A 1 126 ? 97.955 63.700 62.160 1.00 38.47 126 GLU A CA 1
ATOM 795 C C . GLU A 1 126 ? 96.879 64.676 62.642 1.00 32.08 126 GLU A C 1
ATOM 796 O O . GLU A 1 126 ? 96.039 65.129 61.865 1.00 33.63 126 GLU A O 1
ATOM 802 N N . GLY A 1 127 ? 96.895 64.938 63.943 1.00 32.19 127 GLY A N 1
ATOM 803 C CA . GLY A 1 127 ? 96.029 65.960 64.518 1.00 39.16 127 GLY A CA 1
ATOM 804 C C . GLY A 1 127 ? 94.652 65.529 64.967 1.00 42.56 127 GLY A C 1
ATOM 805 O O . GLY A 1 127 ? 93.861 66.326 65.496 1.00 41.56 127 GLY A O 1
ATOM 806 N N . LYS A 1 128 ? 94.355 64.250 64.758 1.00 41.32 128 LYS A N 1
ATOM 807 C CA . LYS A 1 128 ? 92.971 63.819 64.790 1.00 36.47 128 LYS A CA 1
ATOM 808 C C . LYS A 1 128 ? 92.765 62.425 65.370 1.00 36.08 128 LYS A C 1
ATOM 809 O O . LYS A 1 128 ? 93.675 61.676 65.696 1.00 35.12 128 LYS A O 1
ATOM 815 N N . GLU A 1 129 ? 91.496 62.089 65.494 1.00 28.39 129 GLU A N 1
ATOM 816 C CA . GLU A 1 129 ? 91.157 60.779 66.008 1.00 34.31 129 GLU A CA 1
ATOM 817 C C . GLU A 1 129 ? 91.413 59.835 64.845 1.00 25.82 129 GLU A C 1
ATOM 818 O O . GLU A 1 129 ? 91.289 60.210 63.683 1.00 22.17 129 GLU A O 1
ATOM 824 N N . PRO A 1 130 ? 91.766 58.609 65.198 1.00 23.54 130 PRO A N 1
ATOM 825 C CA . PRO A 1 130 ? 91.959 57.585 64.175 1.00 20.05 130 PRO A CA 1
ATOM 826 C C . PRO A 1 130 ? 90.726 57.287 63.346 1.00 18.69 130 PRO A C 1
ATOM 827 O O . PRO A 1 130 ? 89.612 57.502 63.830 1.00 23.70 130 PRO A O 1
ATOM 831 N N . VAL A 1 131 ? 90.894 56.861 62.092 1.00 19.78 131 VAL A N 1
ATOM 832 C CA . VAL A 1 131 ? 89.760 56.439 61.263 1.00 19.17 131 VAL A CA 1
ATOM 833 C C . VAL A 1 131 ? 89.796 54.915 61.330 1.00 16.52 131 VAL A C 1
ATOM 834 O O . VAL A 1 131 ? 90.851 54.321 61.319 1.00 18.35 131 VAL A O 1
ATOM 838 N N . TRP A 1 132 ? 88.635 54.299 61.459 1.00 15.28 132 TRP A N 1
ATOM 839 C CA . TRP A 1 132 ? 88.629 52.838 61.526 1.00 14.81 132 TRP A CA 1
ATOM 840 C C . TRP A 1 132 ? 87.356 52.337 60.879 1.00 16.04 132 TRP A C 1
ATOM 841 O O . TRP A 1 132 ? 86.321 52.997 60.779 1.00 15.14 132 TRP A O 1
ATOM 852 N N . TRP A 1 133 ? 87.402 51.064 60.461 1.00 14.12 133 TRP A N 1
ATOM 853 C CA . TRP A 1 133 ? 86.156 50.420 60.033 1.00 12.49 133 TRP A CA 1
ATOM 854 C C . TRP A 1 133 ? 86.396 48.910 59.982 1.00 12.27 133 TRP A C 1
ATOM 855 O O . TRP A 1 133 ? 87.503 48.440 59.771 1.00 12.29 133 TRP A O 1
ATOM 866 N N . PHE A 1 134 ? 85.296 48.200 60.136 1.00 11.50 134 PHE A N 1
ATOM 867 C CA . PHE A 1 134 ? 85.277 46.746 60.031 1.00 11.54 134 PHE A CA 1
ATOM 868 C C . PHE A 1 134 ? 84.698 46.365 58.703 1.00 10.58 134 PHE A C 1
ATOM 869 O O . PHE A 1 134 ? 83.975 47.085 57.999 1.00 11.89 134 PHE A O 1
ATOM 877 N N . GLY A 1 135 ? 85.021 45.126 58.322 1.00 11.30 135 GLY A N 1
ATOM 878 C CA . GLY A 1 135 ? 84.437 44.510 57.142 1.00 10.92 135 GLY A CA 1
ATOM 879 C C . GLY A 1 135 ? 84.352 42.999 57.291 1.00 11.81 135 GLY A C 1
ATOM 880 O O . GLY A 1 135 ? 84.973 42.478 58.202 1.00 10.78 135 GLY A O 1
ATOM 881 N N . GLY A 1 136 ? 83.598 42.342 56.427 1.00 10.11 136 GLY A N 1
ATOM 882 C CA . GLY A 1 136 ? 83.528 40.900 56.560 1.00 11.74 136 GLY A CA 1
ATOM 883 C C . GLY A 1 136 ? 82.269 40.326 55.983 1.00 11.14 136 GLY A C 1
ATOM 884 O O . GLY A 1 136 ? 81.536 40.960 55.192 1.00 11.59 136 GLY A O 1
ATOM 885 N N . GLY A 1 137 ? 82.001 39.099 56.393 1.00 10.12 137 GLY A N 1
ATOM 886 C CA . GLY A 1 137 ? 80.878 38.361 55.972 1.00 10.48 137 GLY A CA 1
ATOM 887 C C . GLY A 1 137 ? 81.153 36.888 55.781 1.00 9.41 137 GLY A C 1
ATOM 888 O O . GLY A 1 137 ? 82.238 36.416 56.099 1.00 10.86 137 GLY A O 1
ATOM 889 N N . PHE A 1 138 ? 80.170 36.188 55.283 1.00 9.18 138 PHE A N 1
ATOM 890 C CA . PHE A 1 138 ? 80.331 34.785 54.916 1.00 9.99 138 PHE A CA 1
ATOM 891 C C . PHE A 1 138 ? 79.343 34.424 53.861 1.00 10.26 138 PHE A C 1
ATOM 892 O O . PHE A 1 138 ? 78.314 35.085 53.737 1.00 11.53 138 PHE A O 1
ATOM 900 N N . ASP A 1 139 ? 79.649 33.390 53.073 1.00 8.90 139 ASP A N 1
ATOM 901 C CA . ASP A 1 139 ? 78.820 33.047 51.924 1.00 10.07 139 ASP A CA 1
ATOM 902 C C . ASP A 1 139 ? 79.023 31.604 51.564 1.00 10.20 139 ASP A C 1
ATOM 903 O O . ASP A 1 139 ? 80.066 30.979 51.872 1.00 10.24 139 ASP A O 1
ATOM 908 N N . LEU A 1 140 ? 78.021 31.077 50.892 1.00 9.94 140 LEU A N 1
ATOM 909 C CA . LEU A 1 140 ? 77.949 29.658 50.575 1.00 10.25 140 LEU A CA 1
ATOM 910 C C . LEU A 1 140 ? 77.913 29.471 49.063 1.00 11.39 140 LEU A C 1
ATOM 911 O O . LEU A 1 140 ? 77.035 30.061 48.416 1.00 9.80 140 LEU A O 1
ATOM 916 N N . THR A 1 141 ? 78.736 28.567 48.540 1.00 10.13 141 THR A N 1
ATOM 917 C CA . THR A 1 141 ? 78.813 28.223 47.139 1.00 8.38 141 THR A CA 1
ATOM 918 C C . THR A 1 141 ? 78.528 26.763 46.855 1.00 8.43 141 THR A C 1
ATOM 919 O O . THR A 1 141 ? 79.470 25.979 46.788 1.00 10.07 141 THR A O 1
ATOM 923 N N . PRO A 1 142 ? 77.252 26.403 46.723 1.00 8.63 142 PRO A N 1
ATOM 924 C CA . PRO A 1 142 ? 76.964 25.008 46.475 1.00 8.38 142 PRO A CA 1
ATOM 925 C C . PRO A 1 142 ? 77.265 24.593 45.044 1.00 9.73 142 PRO A C 1
ATOM 926 O O . PRO A 1 142 ? 77.392 25.407 44.133 1.00 9.48 142 PRO A O 1
ATOM 930 N N . TYR A 1 143 ? 77.316 23.283 44.852 1.00 9.74 143 TYR A N 1
ATOM 931 C CA . TYR A 1 143 ? 77.348 22.601 43.548 1.00 9.81 143 TYR A CA 1
ATOM 932 C C . TYR A 1 143 ? 76.045 21.867 43.375 1.00 11.51 143 TYR A C 1
ATOM 933 O O . TYR A 1 143 ? 75.310 22.135 42.411 1.00 12.35 143 TYR A O 1
ATOM 942 N N . TYR A 1 144 ? 75.770 20.951 44.278 1.00 11.85 144 TYR A N 1
ATOM 943 C CA . TYR A 1 144 ? 74.504 20.224 44.366 1.00 11.74 144 TYR A CA 1
ATOM 944 C C . TYR A 1 144 ? 73.740 20.773 45.544 1.00 10.52 144 TYR A C 1
ATOM 945 O O . TYR A 1 144 ? 73.749 20.244 46.658 1.00 12.69 144 TYR A O 1
ATOM 954 N N . ALA A 1 145 ? 73.071 21.901 45.420 1.00 11.60 145 ALA A N 1
ATOM 955 C CA . ALA A 1 145 ? 72.435 22.614 46.513 1.00 11.24 145 ALA A CA 1
ATOM 956 C C . ALA A 1 145 ? 71.234 21.831 47.020 1.00 12.79 145 ALA A C 1
ATOM 957 O O . ALA A 1 145 ? 70.643 21.029 46.302 1.00 13.15 145 ALA A O 1
ATOM 959 N N . VAL A 1 146 ? 70.889 22.196 48.240 1.00 12.76 146 VAL A N 1
ATOM 960 C CA . VAL A 1 146 ? 69.734 21.609 48.891 1.00 12.92 146 VAL A CA 1
ATOM 961 C C . VAL A 1 146 ? 68.956 22.746 49.512 1.00 14.14 146 VAL A C 1
ATOM 962 O O . VAL A 1 146 ? 69.493 23.605 50.216 1.00 13.20 146 VAL A O 1
ATOM 966 N N . GLU A 1 147 ? 67.651 22.799 49.237 1.00 14.20 147 GLU A N 1
ATOM 967 C CA . GLU A 1 147 ? 66.832 23.882 49.717 1.00 14.80 147 GLU A CA 1
ATOM 968 C C . GLU A 1 147 ? 66.982 24.168 51.203 1.00 13.77 147 GLU A C 1
ATOM 969 O O . GLU A 1 147 ? 67.162 25.307 51.609 1.00 13.32 147 GLU A O 1
ATOM 975 N N . GLU A 1 148 ? 66.815 23.136 52.007 1.00 15.75 148 GLU A N 1
ATOM 976 C CA . GLU A 1 148 ? 66.785 23.393 53.445 1.00 14.98 148 GLU A CA 1
ATOM 977 C C . GLU A 1 148 ? 68.146 23.856 53.950 1.00 13.62 148 GLU A C 1
ATOM 978 O O . GLU A 1 148 ? 68.203 24.616 54.910 1.00 14.69 148 GLU A O 1
ATOM 984 N N . ASP A 1 149 ? 69.266 23.474 53.328 1.00 12.37 149 ASP A N 1
ATOM 985 C CA . ASP A 1 149 ? 70.599 23.970 53.709 1.00 12.06 149 ASP A CA 1
ATOM 986 C C . ASP A 1 149 ? 70.727 25.455 53.387 1.00 12.61 149 ASP A C 1
ATOM 987 O O . ASP A 1 149 ? 71.287 26.200 54.176 1.00 12.06 149 ASP A O 1
ATOM 992 N N . CYS A 1 150 ? 70.208 25.866 52.242 1.00 13.31 150 CYS A N 1
ATOM 993 C CA . CYS A 1 150 ? 70.255 27.273 51.869 1.00 10.36 150 CYS A CA 1
ATOM 994 C C . CYS A 1 150 ? 69.446 28.113 52.821 1.00 12.08 150 CYS A C 1
ATOM 995 O O . CYS A 1 150 ? 69.876 29.193 53.256 1.00 12.20 150 CYS A O 1
ATOM 998 N N . ARG A 1 151 ? 68.268 27.624 53.197 1.00 12.91 151 ARG A N 1
ATOM 999 C CA . ARG A 1 151 ? 67.448 28.297 54.147 1.00 12.10 151 ARG A CA 1
ATOM 1000 C C . ARG A 1 151 ? 68.124 28.357 55.507 1.00 12.77 151 ARG A C 1
ATOM 1001 O O . ARG A 1 151 ? 68.087 29.405 56.153 1.00 13.44 151 ARG A O 1
ATOM 1009 N N . ASP A 1 152 ? 68.693 27.259 55.985 1.00 12.91 152 ASP A N 1
ATOM 1010 C CA . ASP A 1 152 ? 69.265 27.219 57.322 1.00 12.39 152 ASP A CA 1
ATOM 1011 C C . ASP A 1 152 ? 70.462 28.174 57.334 1.00 14.18 152 ASP A C 1
ATOM 1012 O O . ASP A 1 152 ? 70.716 28.854 58.349 1.00 14.62 152 ASP A O 1
ATOM 1017 N N . PHE A 1 153 ? 71.279 28.211 56.290 1.00 12.25 153 PHE A N 1
ATOM 1018 C CA . PHE A 1 153 ? 72.405 29.122 56.235 1.00 13.15 153 PHE A CA 1
ATOM 1019 C C . PHE A 1 153 ? 71.999 30.548 56.421 1.00 11.75 153 PHE A C 1
ATOM 1020 O O . PHE A 1 153 ? 72.569 31.301 57.198 1.00 12.42 153 PHE A O 1
ATOM 1028 N N . HIS A 1 154 ? 70.974 30.959 55.686 1.00 12.01 154 HIS A N 1
ATOM 1029 C CA . HIS A 1 154 ? 70.424 32.317 55.776 1.00 11.55 154 HIS A CA 1
ATOM 1030 C C . HIS A 1 154 ? 69.741 32.560 57.103 1.00 12.05 154 HIS A C 1
ATOM 1031 O O . HIS A 1 154 ? 69.812 33.677 57.590 1.00 12.40 154 HIS A O 1
ATOM 1038 N N . GLN A 1 155 ? 69.138 31.528 57.681 1.00 11.46 155 GLN A N 1
ATOM 1039 C CA . GLN A 1 155 ? 68.507 31.735 58.991 1.00 11.73 155 GLN A CA 1
ATOM 1040 C C . GLN A 1 155 ? 69.558 32.040 60.063 1.00 11.87 155 GLN A C 1
ATOM 1041 O O . GLN A 1 155 ? 69.321 32.878 60.925 1.00 12.48 155 GLN A O 1
ATOM 1047 N N . VAL A 1 156 ? 70.701 31.371 60.025 1.00 11.31 156 VAL A N 1
ATOM 1048 C CA . VAL A 1 156 ? 71.780 31.671 60.946 1.00 11.23 156 VAL A CA 1
ATOM 1049 C C . VAL A 1 156 ? 72.219 33.100 60.762 1.00 11.95 156 VAL A C 1
ATOM 1050 O O . VAL A 1 156 ? 72.372 33.866 61.692 1.00 12.72 156 VAL A O 1
ATOM 1054 N N . ALA A 1 157 ? 72.372 33.524 59.515 1.00 11.02 157 ALA A N 1
ATOM 1055 C CA . ALA A 1 157 ? 72.758 34.887 59.203 1.00 10.82 157 ALA A CA 1
ATOM 1056 C C . ALA A 1 157 ? 71.751 35.919 59.709 1.00 11.77 157 ALA A C 1
ATOM 1057 O O . ALA A 1 157 ? 72.129 36.932 60.300 1.00 13.16 157 ALA A O 1
ATOM 1059 N N . GLN A 1 158 ? 70.497 35.639 59.434 1.00 12.00 158 GLN A N 1
ATOM 1060 C CA . GLN A 1 158 ? 69.448 36.554 59.901 1.00 13.33 158 GLN A CA 1
ATOM 1061 C C . GLN A 1 158 ? 69.447 36.627 61.431 1.00 12.89 158 GLN A C 1
ATOM 1062 O O . GLN A 1 158 ? 69.389 37.739 61.999 1.00 14.24 158 GLN A O 1
ATOM 1068 N N . ASP A 1 159 ? 69.509 35.459 62.058 1.00 12.49 159 ASP A N 1
ATOM 1069 C CA . ASP A 1 159 ? 69.387 35.458 63.506 1.00 12.87 159 ASP A CA 1
ATOM 1070 C C . ASP A 1 159 ? 70.523 36.184 64.167 1.00 13.64 159 ASP A C 1
ATOM 1071 O O . ASP A 1 159 ? 70.334 36.874 65.186 1.00 13.70 159 ASP A O 1
ATOM 1076 N N . LEU A 1 160 ? 71.751 36.073 63.660 1.00 12.12 160 LEU A N 1
ATOM 1077 C CA . LEU A 1 160 ? 72.882 36.738 64.309 1.00 10.83 160 LEU A CA 1
ATOM 1078 C C . LEU A 1 160 ? 72.813 38.254 64.209 1.00 12.32 160 LEU A C 1
ATOM 1079 O O . LEU A 1 160 ? 73.385 39.018 64.997 1.00 13.18 160 LEU A O 1
ATOM 1084 N N . CYS A 1 161 ? 72.140 38.764 63.177 1.00 11.99 161 CYS A N 1
ATOM 1085 C CA . CYS A 1 161 ? 72.004 40.176 62.887 1.00 13.13 161 CYS A CA 1
ATOM 1086 C C . CYS A 1 161 ? 70.953 40.861 63.775 1.00 15.73 161 CYS A C 1
ATOM 1087 O O . CYS A 1 161 ? 71.061 42.045 64.002 1.00 15.52 161 CYS A O 1
ATOM 1090 N N . LYS A 1 162 ? 69.992 40.074 64.181 1.00 18.05 162 LYS A N 1
ATOM 1091 C CA . LYS A 1 162 ? 68.813 40.688 64.838 1.00 22.06 162 LYS A CA 1
ATOM 1092 C C . LYS A 1 162 ? 69.153 41.530 66.061 1.00 18.76 162 LYS A C 1
ATOM 1093 O O . LYS A 1 162 ? 68.535 42.610 66.121 1.00 22.89 162 LYS A O 1
ATOM 1099 N N . PRO A 1 163 ? 70.053 41.160 66.965 1.00 17.20 163 PRO A N 1
ATOM 1100 C CA . PRO A 1 163 ? 70.394 42.033 68.112 1.00 16.40 163 PRO A CA 1
ATOM 1101 C C . PRO A 1 163 ? 70.919 43.390 67.695 1.00 16.59 163 PRO A C 1
ATOM 1102 O O . PRO A 1 163 ? 70.957 44.332 68.516 1.00 18.93 163 PRO A O 1
ATOM 1106 N N . PHE A 1 164 ? 71.421 43.561 66.476 1.00 14.23 164 PHE A N 1
ATOM 1107 C CA . PHE A 1 164 ? 72.084 44.761 66.011 1.00 12.54 164 PHE A CA 1
ATOM 1108 C C . PHE A 1 164 ? 71.201 45.705 65.235 1.00 13.11 164 PHE A C 1
ATOM 1109 O O . PHE A 1 164 ? 71.637 46.837 65.045 1.00 17.22 164 PHE A O 1
ATOM 1117 N N . GLY A 1 165 ? 70.038 45.282 64.801 1.00 14.52 165 GLY A N 1
ATOM 1118 C CA . GLY A 1 165 ? 69.121 46.207 64.159 1.00 14.63 165 GLY A CA 1
ATOM 1119 C C . GLY A 1 165 ? 68.204 45.481 63.222 1.00 17.35 165 GLY A C 1
ATOM 1120 O O . GLY A 1 165 ? 68.580 44.445 62.656 1.00 15.79 165 GLY A O 1
ATOM 1121 N N . ALA A 1 166 ? 66.978 45.978 63.029 1.00 15.86 166 ALA A N 1
ATOM 1122 C CA . ALA A 1 166 ? 66.019 45.283 62.272 1.00 15.46 166 ALA A CA 1
ATOM 1123 C C . ALA A 1 166 ? 66.326 45.183 60.790 1.00 16.19 166 ALA A C 1
ATOM 1124 O O . ALA A 1 166 ? 65.752 44.328 60.140 1.00 18.67 166 ALA A O 1
ATOM 1126 N N . ASP A 1 167 ? 67.148 46.058 60.263 1.00 16.51 167 ASP A N 1
ATOM 1127 C CA . ASP A 1 167 ? 67.413 46.023 58.829 1.00 14.72 167 ASP A CA 1
ATOM 1128 C C . ASP A 1 167 ? 68.821 45.537 58.508 1.00 14.80 167 ASP A C 1
ATOM 1129 O O . ASP A 1 167 ? 69.210 45.591 57.331 1.00 16.18 167 ASP A O 1
ATOM 1134 N N . VAL A 1 168 ? 69.578 45.083 59.505 1.00 13.31 168 VAL A N 1
ATOM 1135 C CA . VAL A 1 168 ? 70.993 44.682 59.284 1.00 12.61 168 VAL A CA 1
ATOM 1136 C C . VAL A 1 168 ? 71.053 43.470 58.377 1.00 11.98 168 VAL A C 1
ATOM 1137 O O . VAL A 1 168 ? 71.859 43.528 57.422 1.00 13.10 168 VAL A O 1
ATOM 1141 N N . TYR A 1 169 ? 70.311 42.409 58.610 1.00 12.09 169 TYR A N 1
ATOM 1142 C CA . TYR A 1 169 ? 70.300 41.279 57.685 1.00 12.74 169 TYR A CA 1
ATOM 1143 C C . TYR A 1 169 ? 69.949 41.693 56.283 1.00 12.81 169 TYR A C 1
ATOM 1144 O O . TYR A 1 169 ? 70.619 41.369 55.267 1.00 13.42 169 TYR A O 1
ATOM 1153 N N . ALA A 1 170 ? 68.889 42.461 56.099 1.00 13.94 170 ALA A N 1
ATOM 1154 C CA . ALA A 1 170 ? 68.476 42.817 54.764 1.00 14.04 170 ALA A CA 1
ATOM 1155 C C . ALA A 1 170 ? 69.551 43.568 54.045 1.00 13.50 170 ALA A C 1
ATOM 1156 O O . ALA A 1 170 ? 69.809 43.354 52.848 1.00 13.66 170 ALA A O 1
ATOM 1158 N N . ARG A 1 171 ? 70.196 44.478 54.738 1.00 12.07 171 ARG A N 1
ATOM 1159 C CA . ARG A 1 171 ? 71.208 45.298 54.140 1.00 14.08 171 ARG A CA 1
ATOM 1160 C C . ARG A 1 171 ? 72.401 44.482 53.682 1.00 12.29 171 ARG A C 1
ATOM 1161 O O . ARG A 1 171 ? 72.907 44.620 52.569 1.00 13.18 171 ARG A O 1
ATOM 1169 N N . PHE A 1 172 ? 72.897 43.631 54.600 1.00 11.64 172 PHE A N 1
ATOM 1170 C CA . PHE A 1 172 ? 74.149 42.911 54.333 1.00 10.95 172 PHE A CA 1
ATOM 1171 C C . PHE A 1 172 ? 73.908 41.638 53.548 1.00 9.96 172 PHE A C 1
ATOM 1172 O O . PHE A 1 172 ? 74.832 41.210 52.816 1.00 10.85 172 PHE A O 1
ATOM 1180 N N . LYS A 1 173 ? 72.722 41.095 53.544 1.00 10.79 173 LYS A N 1
ATOM 1181 C CA . LYS A 1 173 ? 72.403 39.992 52.660 1.00 11.70 173 LYS A CA 1
ATOM 1182 C C . LYS A 1 173 ? 72.334 40.539 51.255 1.00 11.95 173 LYS A C 1
ATOM 1183 O O . LYS A 1 173 ? 72.782 39.940 50.254 1.00 11.59 173 LYS A O 1
ATOM 1189 N N . GLY A 1 174 ? 71.673 41.684 51.052 1.00 12.62 174 GLY A N 1
ATOM 1190 C CA . GLY A 1 174 ? 71.579 42.314 49.781 1.00 11.37 174 GLY A CA 1
ATOM 1191 C C . GLY A 1 174 ? 72.932 42.731 49.245 1.00 10.88 174 GLY A C 1
ATOM 1192 O O . GLY A 1 174 ? 73.228 42.592 48.076 1.00 12.27 174 GLY A O 1
ATOM 1193 N N . TRP A 1 175 ? 73.813 43.250 50.082 1.00 10.44 175 TRP A N 1
ATOM 1194 C CA . TRP A 1 175 ? 75.164 43.622 49.706 1.00 10.71 175 TRP A CA 1
ATOM 1195 C C . TRP A 1 175 ? 75.895 42.390 49.211 1.00 11.89 175 TRP A C 1
ATOM 1196 O O . TRP A 1 175 ? 76.621 42.449 48.234 1.00 12.13 175 TRP A O 1
ATOM 1207 N N . CYS A 1 176 ? 75.739 41.267 49.900 1.00 10.23 176 CYS A N 1
ATOM 1208 C CA . CYS A 1 176 ? 76.363 40.019 49.460 1.00 9.54 176 CYS A CA 1
ATOM 1209 C C . CYS A 1 176 ? 75.884 39.627 48.066 1.00 10.64 176 CYS A C 1
ATOM 1210 O O . CYS A 1 176 ? 76.738 39.216 47.254 1.00 11.11 176 CYS A O 1
ATOM 1213 N N . ASP A 1 177 ? 74.606 39.742 47.779 1.00 10.51 177 ASP A N 1
ATOM 1214 C CA . ASP A 1 177 ? 74.118 39.351 46.464 1.00 10.04 177 ASP A CA 1
ATOM 1215 C C . ASP A 1 177 ? 74.661 40.294 45.414 1.00 11.15 177 ASP A C 1
ATOM 1216 O O . ASP A 1 177 ? 74.955 39.882 44.285 1.00 13.09 177 ASP A O 1
ATOM 1221 N N . GLU A 1 178 ? 74.849 41.561 45.709 1.00 11.43 178 GLU A N 1
ATOM 1222 C CA . GLU A 1 178 ? 75.360 42.558 44.770 1.00 12.22 178 GLU A CA 1
ATOM 1223 C C . GLU A 1 178 ? 76.827 42.320 44.496 1.00 12.84 178 GLU A C 1
ATOM 1224 O O . GLU A 1 178 ? 77.351 42.418 43.370 1.00 14.32 178 GLU A O 1
ATOM 1230 N N . TYR A 1 179 ? 77.580 42.044 45.570 1.00 11.21 179 TYR A N 1
ATOM 1231 C CA . TYR A 1 179 ? 79.037 41.898 45.474 1.00 10.56 179 TYR A CA 1
ATOM 1232 C C . TYR A 1 179 ? 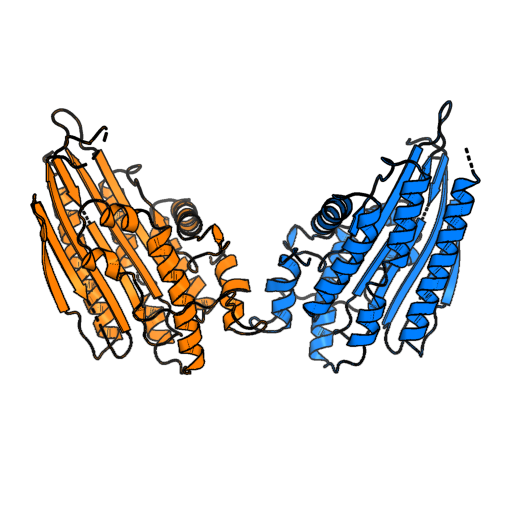79.474 40.578 44.795 1.00 11.09 179 TYR A C 1
ATOM 1233 O O . TYR A 1 179 ? 80.344 40.597 43.896 1.00 11.76 179 TYR A O 1
ATOM 1242 N N . PHE A 1 180 ? 78.882 39.456 45.202 1.00 10.32 180 PHE A N 1
ATOM 1243 C CA . PHE A 1 180 ? 79.369 38.151 44.706 1.00 10.42 180 PHE A CA 1
ATOM 1244 C C . PHE A 1 180 ? 78.556 37.766 43.489 1.00 11.61 180 PHE A C 1
ATOM 1245 O O . PHE A 1 180 ? 77.730 36.886 43.448 1.00 10.91 180 PHE A O 1
ATOM 1253 N N . PHE A 1 181 ? 78.798 38.520 42.427 1.00 11.05 181 PHE A N 1
ATOM 1254 C CA . PHE A 1 181 ? 78.118 38.425 41.164 1.00 9.93 181 PHE A CA 1
ATOM 1255 C C . PHE A 1 181 ? 79.084 38.646 40.011 1.00 11.59 181 PHE A C 1
ATOM 1256 O O . PHE A 1 181 ? 79.939 39.524 40.108 1.00 11.65 181 PHE A O 1
ATOM 1264 N N . ILE A 1 182 ? 78.985 37.853 38.959 1.00 11.29 182 ILE A N 1
ATOM 1265 C CA . ILE A 1 182 ? 79.838 37.960 37.759 1.00 12.44 182 ILE A CA 1
ATOM 1266 C C . ILE A 1 182 ? 78.970 38.582 36.640 1.00 11.03 182 ILE A C 1
ATOM 1267 O O . ILE A 1 182 ? 78.143 37.910 36.040 1.00 13.30 182 ILE A O 1
ATOM 1272 N N . PRO A 1 183 ? 79.089 39.894 36.417 1.00 14.50 183 PRO A N 1
ATOM 1273 C CA . PRO A 1 183 ? 78.182 40.534 35.458 1.00 14.12 183 PRO A CA 1
ATOM 1274 C C . PRO A 1 183 ? 78.253 39.991 34.039 1.00 15.21 183 PRO A C 1
ATOM 1275 O O . PRO A 1 183 ? 77.208 39.773 33.418 1.00 16.23 183 PRO A O 1
ATOM 1279 N N . TYR A 1 184 ? 79.459 39.669 33.590 1.00 14.67 184 TYR A N 1
ATOM 1280 C CA . TYR A 1 184 ? 79.590 39.246 32.195 1.00 15.07 184 TYR A CA 1
ATOM 1281 C C . TYR A 1 184 ? 79.083 37.850 31.943 1.00 15.51 184 TYR A C 1
ATOM 1282 O O . TYR A 1 184 ? 78.893 37.452 30.786 1.00 18.47 184 TYR A O 1
ATOM 1291 N N . ARG A 1 185 ? 78.798 37.056 32.985 1.00 12.94 185 ARG A N 1
ATOM 1292 C CA . ARG A 1 185 ? 78.054 35.854 32.898 1.00 13.25 185 ARG A CA 1
ATOM 1293 C C . ARG A 1 185 ? 76.628 35.891 33.452 1.00 12.79 185 ARG A C 1
ATOM 1294 O O . ARG A 1 185 ? 75.938 34.908 33.387 1.00 14.64 185 ARG A O 1
ATOM 1302 N N . ASN A 1 186 ? 76.259 37.059 33.974 1.00 14.47 186 ASN A N 1
ATOM 1303 C CA . ASN A 1 186 ? 74.979 37.276 34.630 1.00 13.86 186 ASN A CA 1
ATOM 1304 C C . ASN A 1 186 ? 74.677 36.147 35.614 1.00 15.41 186 ASN A C 1
ATOM 1305 O O . ASN A 1 186 ? 73.627 35.525 35.669 1.00 17.71 186 ASN A O 1
ATOM 1310 N N . GLU A 1 187 ? 75.683 35.863 36.454 1.00 14.19 187 GLU A N 1
ATOM 1311 C CA . GLU A 1 187 ? 75.576 34.770 37.412 1.00 13.19 187 GLU A CA 1
ATOM 1312 C C . GLU A 1 187 ? 76.127 35.098 38.797 1.00 12.31 187 GLU A C 1
ATOM 1313 O O . GLU A 1 187 ? 77.207 35.651 38.905 1.00 12.26 187 GLU A O 1
ATOM 1319 N N . ALA A 1 188 ? 75.323 34.772 39.813 1.00 11.49 188 ALA A N 1
ATOM 1320 C CA . ALA A 1 188 ? 75.816 34.840 41.177 1.00 11.09 188 ALA A CA 1
ATOM 1321 C C . ALA A 1 188 ? 76.921 33.837 41.442 1.00 10.43 188 ALA A C 1
ATOM 1322 O O . ALA A 1 188 ? 76.929 32.780 40.788 1.00 12.09 188 ALA A O 1
ATOM 1324 N N . ARG A 1 189 ? 77.825 34.122 42.369 1.00 10.27 189 ARG A N 1
ATOM 1325 C CA . ARG A 1 189 ? 78.845 33.140 42.750 1.00 10.32 189 ARG A CA 1
ATOM 1326 C C . ARG A 1 189 ? 78.223 32.008 43.564 1.00 10.84 189 ARG A C 1
ATOM 1327 O O . ARG A 1 189 ? 78.637 30.850 43.472 1.00 13.71 189 ARG A O 1
ATOM 1335 N N . GLY A 1 190 ? 77.191 32.282 44.373 1.00 10.28 190 GLY A N 1
ATOM 1336 C CA . GLY A 1 190 ? 76.648 31.295 45.268 1.00 10.03 190 GLY A CA 1
ATOM 1337 C C . GLY A 1 190 ? 75.255 31.719 45.693 1.00 11.52 190 GLY A C 1
ATOM 1338 O O . GLY A 1 190 ? 74.589 32.489 44.989 1.00 11.55 190 GLY A O 1
ATOM 1339 N N . ILE A 1 191 ? 74.813 31.173 46.818 1.00 9.21 191 ILE A N 1
ATOM 1340 C CA . ILE A 1 191 ? 73.483 31.439 47.352 1.00 10.18 191 ILE A CA 1
ATOM 1341 C C . ILE A 1 191 ? 73.479 32.615 48.301 1.00 11.39 191 ILE A C 1
ATOM 1342 O O . ILE A 1 191 ? 72.385 32.915 48.819 1.00 12.30 191 ILE A O 1
ATOM 1347 N N . GLY A 1 192 ? 74.626 33.232 48.550 1.00 11.49 192 GLY A N 1
ATOM 1348 C CA . GLY A 1 192 ? 74.557 34.428 49.350 1.00 12.58 192 GLY A CA 1
ATOM 1349 C C . GLY A 1 192 ? 75.037 34.165 50.751 1.00 10.90 192 GLY A C 1
ATOM 1350 O O . GLY A 1 192 ? 75.675 33.193 51.154 1.00 12.38 192 GLY A O 1
ATOM 1351 N N . GLY A 1 193 ? 74.655 35.076 51.627 1.00 11.41 193 GLY A N 1
ATOM 1352 C CA . GLY A 1 193 ? 75.135 35.168 53.000 1.00 10.53 193 GLY A CA 1
ATOM 1353 C C . GLY A 1 193 ? 75.122 36.622 53.417 1.00 11.12 193 GLY A C 1
ATOM 1354 O O . GLY A 1 193 ? 74.122 37.321 53.198 1.00 12.68 193 GLY A O 1
ATOM 1355 N N . LEU A 1 194 ? 76.196 37.080 54.049 1.00 10.75 194 LEU A N 1
ATOM 1356 C CA . LEU A 1 194 ? 76.340 38.438 54.518 1.00 10.35 194 LEU A CA 1
ATOM 1357 C C . LEU A 1 194 ? 77.604 39.008 53.965 1.00 9.84 194 LEU A C 1
ATOM 1358 O O . LEU A 1 194 ? 78.635 38.332 53.827 1.00 11.30 194 LEU A O 1
ATOM 1363 N N . PHE A 1 195 ? 77.591 40.280 53.618 1.00 9.62 195 PHE A N 1
ATOM 1364 C CA . PHE A 1 195 ? 78.775 41.019 53.225 1.00 10.20 195 PHE A CA 1
ATOM 1365 C C . PHE A 1 195 ? 78.624 42.451 53.729 1.00 10.91 195 PHE A C 1
ATOM 1366 O O . PHE A 1 195 ? 77.544 43.045 53.596 1.00 11.16 195 PHE A O 1
ATOM 1374 N N . PHE A 1 196 ? 79.678 42.993 54.292 1.00 9.92 196 PHE A N 1
ATOM 1375 C CA . PHE A 1 196 ? 79.692 44.391 54.763 1.00 10.45 196 PHE A CA 1
ATOM 1376 C C . PHE A 1 196 ? 81.101 44.914 54.676 1.00 11.43 196 PHE A C 1
ATOM 1377 O O . PHE A 1 196 ? 82.091 44.190 54.731 1.00 11.04 196 PHE A O 1
ATOM 1385 N N . ASP A 1 197 ? 81.226 46.228 54.526 1.00 12.47 197 ASP A N 1
ATOM 1386 C CA . ASP A 1 197 ? 82.480 46.920 54.514 1.00 13.64 197 ASP A CA 1
ATOM 1387 C C . ASP A 1 197 ? 8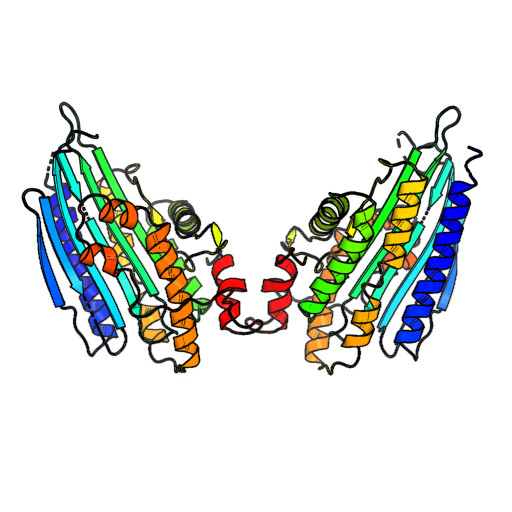2.212 48.320 55.061 1.00 14.05 197 ASP A C 1
ATOM 1388 O O . ASP A 1 197 ? 81.068 48.692 55.227 1.00 14.29 197 ASP A O 1
ATOM 1393 N N . ASP A 1 198 ? 83.295 49.029 55.367 1.00 14.52 198 ASP A N 1
ATOM 1394 C CA . ASP A 1 198 ? 83.208 50.412 55.849 1.00 13.86 198 ASP A CA 1
ATOM 1395 C C . ASP A 1 198 ? 82.331 50.535 57.056 1.00 15.25 198 ASP A C 1
ATOM 1396 O O . ASP A 1 198 ? 81.648 51.555 57.315 1.00 17.10 198 ASP A O 1
ATOM 1401 N N . LEU A 1 199 ? 82.295 49.514 57.919 1.00 12.78 199 LEU A N 1
ATOM 1402 C CA . LEU A 1 199 ? 81.376 49.472 59.036 1.00 13.28 199 LEU A CA 1
ATOM 1403 C C . LEU A 1 199 ? 81.959 50.213 60.223 1.00 16.32 199 LEU A C 1
ATOM 1404 O O . LEU A 1 199 ? 82.890 49.776 60.895 1.00 14.17 199 LEU A O 1
ATOM 1409 N N . ASN A 1 200 ? 81.374 51.396 60.459 1.00 16.24 200 ASN A N 1
ATOM 1410 C CA . ASN A 1 200 ? 81.773 52.255 61.560 1.00 16.98 200 ASN A CA 1
ATOM 1411 C C . ASN A 1 200 ? 80.629 53.166 61.981 1.00 17.92 200 ASN A C 1
ATOM 1412 O O . ASN A 1 200 ? 80.931 54.123 62.691 1.00 20.10 200 ASN A O 1
ATOM 1417 N N . GLU A 1 201 ? 79.404 52.830 61.611 1.00 16.86 201 GLU A N 1
ATOM 1418 C CA . GLU A 1 201 ? 78.259 53.725 61.916 1.00 21.82 201 GLU A CA 1
ATOM 1419 C C . GLU A 1 201 ? 77.762 53.572 63.346 1.00 24.47 201 GLU A C 1
ATOM 1420 O O . GLU A 1 201 ? 76.931 54.359 63.822 1.00 26.30 201 GLU A O 1
ATOM 1426 N N . TRP A 1 202 ? 78.206 52.548 64.048 1.00 18.95 202 TRP A N 1
ATOM 1427 C CA . TRP A 1 202 ? 77.852 52.209 65.401 1.00 17.69 202 TRP A CA 1
ATOM 1428 C C . TRP A 1 202 ? 79.086 52.462 66.257 1.00 15.53 202 TRP A C 1
ATOM 1429 O O . TRP A 1 202 ? 80.183 52.523 65.699 1.00 15.98 202 TRP A O 1
ATOM 1440 N N . PRO A 1 203 ? 78.924 52.580 67.571 1.00 17.65 203 PRO A N 1
ATOM 1441 C CA . PRO A 1 203 ? 80.131 52.701 68.350 1.00 18.14 203 PRO A CA 1
ATOM 1442 C C . PRO A 1 203 ? 81.027 51.476 68.172 1.00 18.27 203 PRO A C 1
ATOM 1443 O O . PRO A 1 203 ? 80.503 50.407 67.839 1.00 16.80 203 PRO A O 1
ATOM 1447 N N . PHE A 1 204 ? 82.308 51.667 68.421 1.00 15.87 204 PHE A N 1
ATOM 1448 C CA . PHE A 1 204 ? 83.287 50.606 68.188 1.00 15.50 204 PHE A CA 1
ATOM 1449 C C . PHE A 1 204 ? 82.851 49.314 68.848 1.00 17.65 204 PHE A C 1
ATOM 1450 O O . PHE A 1 204 ? 82.932 48.217 68.236 1.00 15.28 204 PHE A O 1
ATOM 1458 N N . GLU A 1 205 ? 82.415 49.347 70.096 1.00 17.45 205 GLU A N 1
ATOM 1459 C CA . GLU A 1 205 ? 82.140 48.107 70.775 1.00 16.28 205 GLU A CA 1
ATOM 1460 C C . GLU A 1 205 ? 80.984 47.340 70.142 1.00 14.99 205 GLU A C 1
ATOM 1461 O O . GLU A 1 205 ? 80.961 46.100 70.124 1.00 17.12 205 GLU A O 1
ATOM 1467 N N . LYS A 1 206 ? 79.986 48.033 69.620 1.00 16.91 206 LYS A N 1
ATOM 1468 C CA . LYS A 1 206 ? 78.886 47.397 68.932 1.00 15.63 206 LYS A CA 1
ATOM 1469 C C . LYS A 1 206 ? 79.391 46.795 67.601 1.00 14.44 206 LYS A C 1
ATOM 1470 O O . LYS A 1 206 ? 78.979 45.696 67.256 1.00 14.67 206 LYS A O 1
ATOM 1476 N N . CYS A 1 207 ? 80.200 47.525 66.839 1.00 13.16 207 CYS A N 1
ATOM 1477 C CA . CYS A 1 207 ? 80.740 46.924 65.609 1.00 13.05 207 CYS A CA 1
ATOM 1478 C C . CYS A 1 207 ? 81.583 45.708 65.914 1.00 13.81 207 CYS A C 1
ATOM 1479 O O . CYS A 1 207 ? 81.528 44.729 65.160 1.00 14.47 207 CYS A O 1
ATOM 1482 N N . PHE A 1 208 ? 82.364 45.731 66.993 1.00 12.52 208 PHE A N 1
ATOM 1483 C CA . PHE A 1 208 ? 83.170 44.588 67.405 1.00 12.93 208 PHE A CA 1
ATOM 1484 C C . PHE A 1 208 ? 82.269 43.464 67.802 1.00 13.44 208 PHE A C 1
ATOM 1485 O O . PHE A 1 208 ? 82.506 42.326 67.405 1.00 11.98 208 PHE A O 1
ATOM 1493 N N . GLU A 1 209 ? 81.214 43.723 68.563 1.00 13.26 209 GLU A N 1
ATOM 1494 C CA . GLU A 1 209 ? 80.296 42.634 68.846 1.00 11.95 209 GLU A CA 1
ATOM 1495 C C . GLU A 1 209 ? 79.689 41.958 67.599 1.00 11.89 209 GLU A C 1
ATOM 1496 O O . GLU A 1 209 ? 79.491 40.764 67.566 1.00 12.94 209 GLU A O 1
ATOM 1502 N N . PHE A 1 210 ? 79.386 42.824 66.642 1.00 12.85 210 PHE A N 1
ATOM 1503 C CA . PHE A 1 210 ? 78.751 42.321 65.420 1.00 11.91 210 PHE A CA 1
ATOM 1504 C C . PHE A 1 210 ? 79.747 41.433 64.679 1.00 11.90 210 PHE A C 1
ATOM 1505 O O . PHE A 1 210 ? 79.401 40.344 64.245 1.00 12.62 210 PHE A O 1
ATOM 1513 N N . VAL A 1 211 ? 80.999 41.838 64.523 1.00 11.73 211 VAL A N 1
ATOM 1514 C CA . VAL A 1 211 ? 81.930 40.965 63.835 1.00 12.54 211 VAL A CA 1
ATOM 1515 C C . VAL A 1 211 ? 82.182 39.689 64.616 1.00 12.35 211 VAL A C 1
ATOM 1516 O O . VAL A 1 211 ? 82.438 38.626 64.034 1.00 11.82 211 VAL A O 1
ATOM 1520 N N . GLN A 1 212 ? 82.170 39.716 65.951 1.00 11.19 212 GLN A N 1
ATOM 1521 C CA . GLN A 1 212 ? 82.267 38.461 66.681 1.00 10.78 212 GLN A CA 1
ATOM 1522 C C . GLN A 1 212 ? 81.065 37.583 66.424 1.00 11.64 212 GLN A C 1
ATOM 1523 O O . GLN A 1 212 ? 81.192 36.339 66.322 1.00 11.86 212 GLN A O 1
ATOM 1529 N N . ALA A 1 213 ? 79.870 38.152 66.329 1.00 10.80 213 ALA A N 1
ATOM 1530 C CA . ALA A 1 213 ? 78.716 37.417 65.911 1.00 11.04 213 ALA A CA 1
ATOM 1531 C C . ALA A 1 213 ? 78.794 36.782 64.528 1.00 11.02 213 ALA A C 1
ATOM 1532 O O . ALA A 1 213 ? 78.345 35.664 64.289 1.00 12.15 213 ALA A O 1
ATOM 1534 N N . VAL A 1 214 ? 79.383 37.516 63.598 1.00 10.28 214 VAL A N 1
ATOM 1535 C CA . VAL A 1 214 ? 79.630 37.002 62.257 1.00 10.19 214 VAL A CA 1
ATOM 1536 C C . VAL A 1 214 ? 80.560 35.822 62.264 1.00 11.45 214 VAL A C 1
ATOM 1537 O O . VAL A 1 214 ? 80.302 34.847 61.585 1.00 11.98 214 VAL A O 1
ATOM 1541 N N . GLY A 1 215 ? 81.641 35.912 63.038 1.00 10.89 215 GLY A N 1
ATOM 1542 C CA . GLY A 1 215 ? 82.601 34.830 63.101 1.00 11.30 215 GLY A CA 1
ATOM 1543 C C . GLY A 1 215 ? 82.006 33.562 63.664 1.00 12.75 215 GLY A C 1
ATOM 1544 O O . GLY A 1 215 ? 82.155 32.440 63.118 1.00 14.13 215 GLY A O 1
ATOM 1545 N N . LYS A 1 216 ? 81.298 33.700 64.790 1.00 11.82 216 LYS A N 1
ATOM 1546 C CA . LYS A 1 216 ? 80.586 32.576 65.362 1.00 12.43 216 LYS A CA 1
ATOM 1547 C C . LYS A 1 216 ? 79.536 32.048 64.370 1.00 13.58 216 LYS A C 1
ATOM 1548 O O . LYS A 1 216 ? 79.365 30.826 64.227 1.00 14.99 216 LYS A O 1
ATOM 1554 N N . GLY A 1 217 ? 78.811 32.942 63.716 1.00 12.39 217 GLY A N 1
ATOM 1555 C CA . GLY A 1 217 ? 77.832 32.531 62.758 1.00 11.95 217 GLY A CA 1
ATOM 1556 C C . GLY A 1 217 ? 78.341 31.733 61.608 1.00 12.88 217 GLY A C 1
ATOM 1557 O O . GLY A 1 217 ? 77.612 30.872 61.130 1.00 13.21 217 GLY A O 1
ATOM 1558 N N . TYR A 1 218 ? 79.543 31.984 61.138 1.00 11.52 218 TYR A N 1
ATOM 1559 C CA . TYR A 1 218 ? 80.072 31.173 60.071 1.00 11.62 218 TYR A CA 1
ATOM 1560 C C . TYR A 1 218 ? 80.053 29.715 60.476 1.00 11.99 218 TYR A C 1
ATOM 1561 O O . TYR A 1 218 ? 79.669 28.839 59.721 1.00 11.34 218 TYR A O 1
ATOM 1578 N N . ASP A 1 220 ? 78.373 28.281 62.897 1.00 12.13 220 ASP A N 1
ATOM 1579 C CA . ASP A 1 220 ? 77.002 27.870 63.109 1.00 12.06 220 ASP A CA 1
ATOM 1580 C C . ASP A 1 220 ? 76.240 27.569 61.840 1.00 13.83 220 ASP A C 1
ATOM 1581 O O . ASP A 1 220 ? 75.359 26.683 61.788 1.00 14.44 220 ASP A O 1
ATOM 1586 N N . ALA A 1 221 ? 76.579 28.324 60.788 1.00 11.74 221 ALA A N 1
ATOM 1587 C CA . ALA A 1 221 ? 75.939 28.155 59.454 1.00 11.48 221 ALA A CA 1
ATOM 1588 C C . ALA A 1 221 ? 76.519 27.027 58.625 1.00 11.87 221 ALA A C 1
ATOM 1589 O O . ALA A 1 221 ? 75.770 26.270 58.010 1.00 15.11 221 ALA A O 1
ATOM 1591 N N . TYR A 1 222 ? 77.832 26.895 58.612 1.00 10.80 222 TYR A N 1
ATOM 1592 C CA . TYR A 1 222 ? 78.526 26.016 57.680 1.00 11.03 222 TYR A CA 1
ATOM 1593 C C . TYR A 1 222 ? 78.745 24.624 58.245 1.00 13.24 222 TYR A C 1
ATOM 1594 O O . TYR A 1 222 ? 78.608 23.656 57.498 1.00 12.96 222 TYR A O 1
ATOM 1603 N N . ILE A 1 223 ? 79.196 24.538 59.490 1.00 12.06 223 ILE A N 1
ATOM 1604 C CA . ILE A 1 223 ? 79.574 23.235 60.018 1.00 12.34 223 ILE A CA 1
ATOM 1605 C C . ILE A 1 223 ? 78.431 22.231 59.972 1.00 12.47 223 ILE A C 1
ATOM 1606 O O . ILE A 1 223 ? 78.726 21.065 59.594 1.00 13.28 223 ILE A O 1
ATOM 1611 N N . PRO A 1 224 ? 77.196 22.574 60.306 1.00 12.36 224 PRO A N 1
ATOM 1612 C CA . PRO A 1 224 ? 76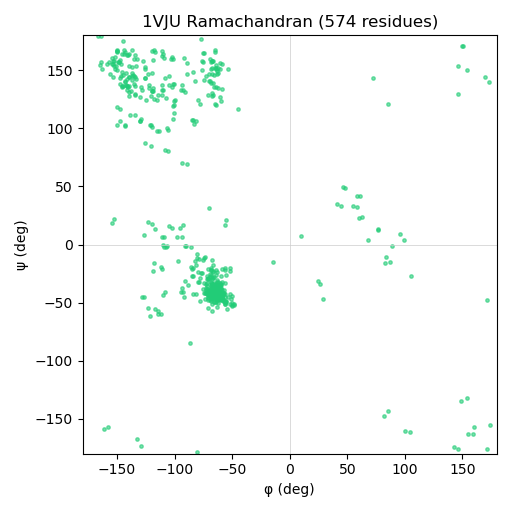.140 21.582 60.206 1.00 12.19 224 PRO A CA 1
ATOM 1613 C C . PRO A 1 224 ? 75.951 21.062 58.807 1.00 12.89 224 PRO A C 1
ATOM 1614 O O . PRO A 1 224 ? 75.584 19.898 58.593 1.00 13.81 224 PRO A O 1
ATOM 1618 N N . ILE A 1 225 ? 76.137 21.906 57.795 1.00 11.79 225 ILE A N 1
ATOM 1619 C CA . ILE A 1 225 ? 75.991 21.481 56.423 1.00 11.85 225 ILE A CA 1
ATOM 1620 C C . ILE A 1 225 ? 77.063 20.513 56.036 1.00 12.40 225 ILE A C 1
ATOM 1621 O O . ILE A 1 225 ? 76.833 19.475 55.425 1.00 13.29 225 ILE A O 1
ATOM 1626 N N . VAL A 1 226 ? 78.291 20.802 56.448 1.00 12.27 226 VAL A N 1
ATOM 1627 C CA . VAL A 1 226 ? 79.366 19.852 56.198 1.00 11.86 226 VAL A CA 1
ATOM 1628 C C . VAL A 1 226 ? 79.019 18.494 56.827 1.00 12.45 226 VAL A C 1
ATOM 1629 O O . VAL A 1 226 ? 79.172 17.459 56.151 1.00 12.18 226 VAL A O 1
ATOM 1633 N N . ASN A 1 227 ? 78.602 18.542 58.086 1.00 12.22 227 ASN A N 1
ATOM 1634 C CA . ASN A 1 227 ? 78.341 17.247 58.759 1.00 13.68 227 ASN A CA 1
ATOM 1635 C C . ASN A 1 227 ? 77.242 16.482 58.045 1.00 15.04 227 ASN A C 1
ATOM 1636 O O . ASN A 1 227 ? 77.323 15.246 57.881 1.00 15.32 227 ASN A O 1
ATOM 1641 N N . ARG A 1 228 ? 76.193 17.158 57.588 1.00 12.47 228 ARG A N 1
ATOM 1642 C CA . ARG A 1 228 ? 75.002 16.593 56.949 1.00 14.01 228 ARG A CA 1
ATOM 1643 C C . ARG A 1 228 ? 75.284 16.056 55.565 1.00 14.49 228 ARG A C 1
ATOM 1644 O O . ARG A 1 228 ? 74.557 15.162 55.072 1.00 15.02 228 ARG A O 1
ATOM 1652 N N . ARG A 1 229 ? 76.265 16.610 54.846 1.00 11.32 229 ARG A N 1
ATOM 1653 C CA . ARG A 1 229 ? 76.465 16.310 53.439 1.00 10.76 229 ARG A CA 1
ATOM 1654 C C . ARG A 1 229 ? 77.705 15.542 53.058 1.00 11.00 229 ARG A C 1
ATOM 1655 O O . ARG A 1 229 ? 77.793 14.994 51.978 1.00 12.13 229 ARG A O 1
ATOM 1663 N N . LYS A 1 230 ? 78.704 15.541 53.955 1.00 11.57 230 LYS A N 1
ATOM 1664 C CA . LYS A 1 230 ? 80.007 15.031 53.600 1.00 12.29 230 LYS A CA 1
ATOM 1665 C C . LYS A 1 230 ? 79.999 13.574 53.180 1.00 11.54 230 LYS A C 1
ATOM 1666 O O . LYS A 1 230 ? 80.890 13.151 52.444 1.00 12.80 230 LYS A O 1
ATOM 1672 N N . ASN A 1 231 ? 79.038 12.791 53.664 1.00 14.01 231 ASN A N 1
ATOM 1673 C CA . ASN A 1 231 ? 79.028 11.364 53.310 1.00 12.55 231 ASN A CA 1
ATOM 1674 C C . ASN A 1 231 ? 77.998 11.055 52.246 1.00 15.68 231 ASN A C 1
ATOM 1675 O O . ASN A 1 231 ? 77.700 9.862 51.973 1.00 16.76 231 ASN A O 1
ATOM 1680 N N . THR A 1 232 ? 77.431 12.029 51.552 1.00 14.69 232 THR A N 1
ATOM 1681 C CA . THR A 1 232 ? 76.526 11.753 50.465 1.00 13.36 232 THR A CA 1
ATOM 1682 C C . THR A 1 232 ? 77.299 11.070 49.362 1.00 15.65 232 THR A C 1
ATOM 1683 O O . THR A 1 232 ? 78.398 11.494 49.013 1.00 13.90 232 THR A O 1
ATOM 1687 N N . PRO A 1 233 ? 76.758 10.011 48.755 1.00 14.36 233 PRO A N 1
ATOM 1688 C CA . PRO A 1 233 ? 77.445 9.351 47.695 1.00 14.01 233 PRO A CA 1
ATOM 1689 C C . PRO A 1 233 ? 77.584 10.261 46.464 1.00 14.25 233 PRO A C 1
ATOM 1690 O O . PRO A 1 233 ? 76.692 11.069 46.174 1.00 16.48 233 PRO A O 1
ATOM 1694 N N . TYR A 1 234 ? 78.674 10.128 45.748 1.00 16.14 234 TYR A N 1
ATOM 1695 C CA . TYR A 1 234 ? 78.864 10.938 44.563 1.00 14.21 234 TYR A CA 1
ATOM 1696 C C . TYR A 1 234 ? 79.597 10.213 43.465 1.00 16.23 234 TYR A C 1
ATOM 1697 O O . TYR A 1 234 ? 80.203 9.146 43.694 1.00 17.67 234 TYR A O 1
ATOM 1706 N N . THR A 1 235 ? 79.553 10.721 42.242 1.00 15.27 235 THR A N 1
ATOM 1707 C CA . THR A 1 235 ? 80.143 10.068 41.092 1.00 15.93 235 THR A CA 1
ATOM 1708 C C . THR A 1 235 ? 81.242 10.901 40.452 1.00 15.64 235 THR A C 1
ATOM 1709 O O . THR A 1 235 ? 81.312 12.102 40.759 1.00 13.87 235 THR A O 1
ATOM 1713 N N . GLU A 1 236 ? 82.054 10.338 39.556 1.00 14.31 236 GLU A N 1
ATOM 1714 C CA . GLU A 1 236 ? 83.031 11.084 38.803 1.00 16.18 236 GLU A CA 1
ATOM 1715 C C . GLU A 1 236 ? 82.328 12.137 37.961 1.00 12.68 236 GLU A C 1
ATOM 1716 O O . GLU A 1 236 ? 82.920 13.207 37.742 1.00 14.52 236 GLU A O 1
ATOM 1722 N N . GLN A 1 237 ? 81.126 11.920 37.450 1.00 13.74 237 GLN A N 1
ATOM 1723 C CA . GLN A 1 237 ? 80.507 12.961 36.649 1.00 15.09 237 GLN A CA 1
ATOM 1724 C C . GLN A 1 237 ? 80.169 14.155 37.550 1.00 12.66 237 GLN A C 1
ATOM 1725 O O . GLN A 1 237 ? 80.196 15.308 37.054 1.00 14.00 237 GLN A O 1
ATOM 1731 N N . GLN A 1 238 ? 79.801 13.924 38.794 1.00 12.43 238 GLN A N 1
ATOM 1732 C CA . GLN A 1 238 ? 79.533 15.036 39.701 1.00 11.31 238 GLN A CA 1
ATOM 1733 C C . GLN A 1 238 ? 80.796 15.817 40.064 1.00 12.21 238 GLN A C 1
ATOM 1734 O O . GLN A 1 238 ? 80.772 17.047 40.199 1.00 11.64 238 GLN A O 1
ATOM 1740 N N . VAL A 1 239 ? 81.935 15.142 40.150 1.00 10.61 239 VAL A N 1
ATOM 1741 C CA . VAL A 1 239 ? 83.199 15.836 40.299 1.00 10.66 239 VAL A CA 1
ATOM 1742 C C . VAL A 1 239 ? 83.516 16.644 39.080 1.00 11.56 239 VAL A C 1
ATOM 1743 O O . VAL A 1 239 ? 84.030 17.753 39.163 1.00 11.03 239 VAL A O 1
ATOM 1747 N N . GLU A 1 240 ? 83.237 16.192 37.848 1.00 11.41 240 GLU A N 1
ATOM 1748 C CA . GLU A 1 240 ? 83.484 16.968 36.666 1.00 12.20 240 GLU A CA 1
ATOM 1749 C C . GLU A 1 240 ? 82.655 18.222 36.758 1.00 11.07 240 GLU A C 1
ATOM 1750 O O . GLU A 1 240 ? 83.156 19.298 36.419 1.00 10.90 240 GLU A O 1
ATOM 1756 N N . 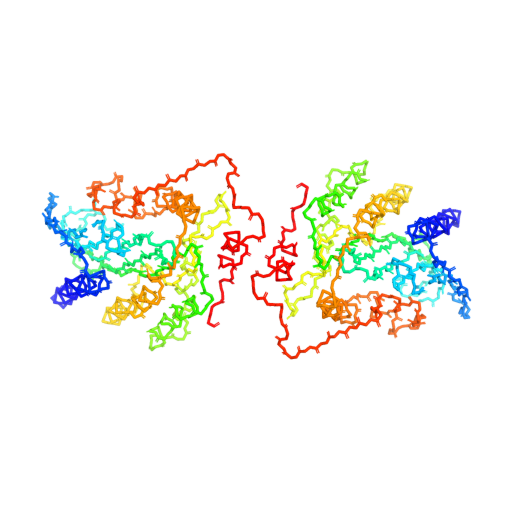PHE A 1 241 ? 81.384 18.139 37.107 1.00 10.01 241 PHE A N 1
ATOM 1757 C CA . PHE A 1 241 ? 80.567 19.341 37.218 1.00 10.11 241 PHE A CA 1
ATOM 1758 C C . PHE A 1 241 ? 81.169 20.284 38.248 1.00 9.86 241 PHE A C 1
ATOM 1759 O O . PHE A 1 241 ? 81.262 21.500 38.023 1.00 10.44 241 PHE A O 1
ATOM 1767 N N . GLN A 1 242 ? 81.550 19.759 39.402 1.00 9.69 242 GLN A N 1
ATOM 1768 C CA . GLN A 1 242 ? 82.200 20.552 40.449 1.00 9.27 242 GLN A CA 1
ATOM 1769 C C . GLN A 1 242 ? 83.395 21.317 39.876 1.00 10.26 242 GLN A C 1
ATOM 1770 O O . GLN A 1 242 ? 83.597 22.491 40.158 1.00 10.05 242 GLN A O 1
ATOM 1776 N N . GLU A 1 243 ? 84.177 20.657 39.033 1.00 10.52 243 GLU A N 1
ATOM 1777 C CA . GLU A 1 243 ? 85.365 21.312 38.487 1.00 9.40 243 GLU A CA 1
ATOM 1778 C C . GLU A 1 243 ? 85.008 22.410 37.498 1.00 9.33 243 GLU A C 1
ATOM 1779 O O . GLU A 1 243 ? 85.663 23.445 37.441 1.00 9.80 243 GLU A O 1
ATOM 1785 N N . PHE A 1 244 ? 84.011 22.200 36.643 1.00 10.03 244 PHE A N 1
ATOM 1786 C CA . PHE A 1 244 ? 83.611 23.297 35.752 1.00 9.47 244 PHE A CA 1
ATOM 1787 C C . PHE A 1 244 ? 83.044 24.450 36.561 1.00 9.43 244 PHE A C 1
ATOM 1788 O O . PHE A 1 244 ? 83.280 25.642 36.268 1.00 9.82 244 PHE A O 1
ATOM 1796 N N . ARG A 1 245 ? 82.287 24.155 37.606 1.00 9.67 245 ARG A N 1
ATOM 1797 C CA . ARG A 1 245 ? 81.805 25.202 38.508 1.00 9.44 245 ARG A CA 1
ATOM 1798 C C . ARG A 1 245 ? 82.931 25.936 39.197 1.00 9.78 245 ARG A C 1
ATOM 1799 O O . ARG A 1 245 ? 82.861 27.122 39.478 1.00 9.75 245 ARG A O 1
ATOM 1807 N N . ARG A 1 246 ? 84.012 25.222 39.541 1.00 8.41 246 ARG A N 1
ATOM 1808 C CA . ARG A 1 246 ? 85.136 25.839 40.174 1.00 8.40 246 ARG A CA 1
ATOM 1809 C C . ARG A 1 246 ? 85.905 26.737 39.190 1.00 9.58 246 ARG A C 1
ATOM 1810 O O . ARG A 1 246 ? 86.627 27.641 39.624 1.00 9.61 246 ARG A O 1
ATOM 1818 N N . GLY A 1 247 ? 85.768 26.546 37.871 1.00 9.03 247 GLY A N 1
ATOM 1819 C CA . GLY A 1 247 ? 86.261 27.567 36.959 1.00 9.09 247 GLY A CA 1
ATOM 1820 C C . GLY A 1 247 ? 85.523 28.886 37.096 1.00 10.77 247 GLY A C 1
ATOM 1821 O O . GLY A 1 247 ? 86.104 29.978 37.018 1.00 9.99 247 GLY A O 1
ATOM 1822 N N . ARG A 1 248 ? 84.211 28.797 37.378 1.00 10.68 248 ARG A N 1
ATOM 1823 C CA . ARG A 1 248 ? 83.461 30.014 37.617 1.00 10.49 248 ARG A CA 1
ATOM 1824 C C . ARG A 1 248 ? 83.921 30.710 38.862 1.00 11.89 248 ARG A C 1
ATOM 1825 O O . ARG A 1 248 ? 84.038 31.942 38.936 1.00 12.56 248 ARG A O 1
ATOM 1833 N N . TYR A 1 249 ? 84.249 29.949 39.881 1.00 10.67 249 TYR A N 1
ATOM 1834 C CA . TYR A 1 249 ? 84.723 30.480 41.131 1.00 9.57 249 TYR A CA 1
ATOM 1835 C C . TYR A 1 249 ? 86.050 31.175 40.942 1.00 11.42 249 TYR A C 1
ATOM 1836 O O . TYR A 1 249 ? 86.242 32.278 41.439 1.00 12.26 249 TYR A O 1
ATOM 1845 N N . ALA A 1 250 ? 86.976 30.539 40.228 1.00 11.11 250 ALA A N 1
ATOM 1846 C CA . ALA A 1 250 ? 88.262 31.137 39.959 1.00 9.97 250 ALA A CA 1
ATOM 1847 C C . ALA A 1 250 ? 88.086 32.418 39.178 1.00 9.71 250 ALA A C 1
ATOM 1848 O O . ALA A 1 250 ? 88.766 33.410 39.422 1.00 12.26 250 ALA A O 1
ATOM 1850 N N . GLU A 1 251 ? 87.192 32.443 38.218 1.00 10.37 251 GLU A N 1
ATOM 1851 C CA . GLU A 1 251 ? 86.989 33.686 37.477 1.00 10.65 251 GLU A CA 1
ATOM 1852 C C . GLU A 1 251 ? 86.496 34.784 38.374 1.00 10.98 251 GLU A C 1
ATOM 1853 O O . GLU A 1 251 ? 86.956 35.921 38.266 1.00 11.82 251 GLU A O 1
ATOM 1859 N N . PHE A 1 252 ? 85.569 34.558 39.285 1.00 11.53 252 PHE A N 1
ATOM 1860 C CA . PHE A 1 252 ? 85.150 35.661 40.181 1.00 11.52 252 PHE A CA 1
ATOM 1861 C C . PHE A 1 252 ? 86.336 36.130 40.960 1.00 11.96 252 PHE A C 1
ATOM 1862 O O . PHE A 1 252 ? 86.592 37.347 41.071 1.00 11.99 252 PHE A O 1
ATOM 1870 N N . ASN A 1 253 ? 87.116 35.243 41.563 1.00 10.82 253 ASN A N 1
ATOM 1871 C CA . ASN A 1 253 ? 88.159 35.670 42.416 1.00 11.16 253 ASN A CA 1
ATOM 1872 C C . ASN A 1 253 ? 89.232 36.467 41.721 1.00 12.10 253 ASN A C 1
ATOM 1873 O O . ASN A 1 253 ? 89.873 37.393 42.257 1.00 14.60 253 ASN A O 1
ATOM 1878 N N . LEU A 1 254 ? 89.540 36.044 40.494 1.00 12.04 254 LEU A N 1
ATOM 1879 C CA . LEU A 1 254 ? 90.649 36.622 39.737 1.00 11.46 254 LEU A CA 1
ATOM 1880 C C . LEU A 1 254 ? 90.234 37.823 38.922 1.00 11.64 254 LEU A C 1
ATOM 1881 O O . LEU A 1 254 ? 91.101 38.740 38.699 1.00 15.04 254 LEU A O 1
ATOM 1886 N N . VAL A 1 255 ? 89.036 37.885 38.379 1.00 11.21 255 VAL A N 1
ATOM 1887 C CA . VAL A 1 255 ? 88.577 38.994 37.576 1.00 11.72 255 VAL A CA 1
ATOM 1888 C C . VAL A 1 255 ? 87.834 40.047 38.352 1.00 15.30 255 VAL A C 1
ATOM 1889 O O . VAL A 1 255 ? 87.900 41.240 37.986 1.00 16.36 255 VAL A O 1
ATOM 1893 N N . ILE A 1 256 ? 87.018 39.661 39.338 1.00 13.37 256 ILE A N 1
ATOM 1894 C CA . ILE A 1 256 ? 86.055 40.586 39.941 1.00 14.90 256 ILE A CA 1
ATOM 1895 C C . ILE A 1 256 ? 86.441 40.961 41.352 1.00 18.48 256 ILE A C 1
ATOM 1896 O O . ILE A 1 256 ? 86.318 42.154 41.753 1.00 18.86 256 ILE A O 1
ATOM 1901 N N . ASP A 1 257 ? 86.873 40.042 42.207 1.00 13.52 257 ASP A N 1
ATOM 1902 C CA . ASP A 1 257 ? 87.048 40.328 43.620 1.00 14.87 257 ASP A CA 1
ATOM 1903 C C . ASP A 1 257 ? 88.057 41.428 43.868 1.00 15.44 257 ASP A C 1
ATOM 1904 O O . ASP A 1 257 ? 89.219 41.354 43.471 1.00 16.88 257 ASP A O 1
ATOM 1909 N N . ARG A 1 258 ? 87.642 42.439 44.624 1.00 17.05 258 ARG A N 1
ATOM 1910 C CA . ARG A 1 258 ? 88.524 43.609 44.759 1.00 17.55 258 ARG A CA 1
ATOM 1911 C C . ARG A 1 258 ? 89.680 43.386 45.665 1.00 19.39 258 ARG A C 1
ATOM 1912 O O . ARG A 1 258 ? 90.766 43.838 45.329 1.00 21.35 258 ARG A O 1
ATOM 1920 N N . GLY A 1 259 ? 89.499 42.671 46.759 1.00 17.86 259 GLY A N 1
ATOM 1921 C CA . GLY A 1 259 ? 90.573 42.385 47.678 1.00 20.83 259 GLY A CA 1
ATOM 1922 C C . GLY A 1 259 ? 91.689 41.568 47.040 1.00 20.47 259 GLY A C 1
ATOM 1923 O O . GLY A 1 259 ? 92.867 41.806 47.304 1.00 20.86 259 GLY A O 1
ATOM 1924 N N . THR A 1 260 ? 91.302 40.588 46.227 1.00 18.79 260 THR A N 1
ATOM 1925 C CA . THR A 1 260 ? 92.300 39.721 45.595 1.00 17.90 260 THR A CA 1
ATOM 1926 C C . THR A 1 260 ? 93.046 40.579 44.598 1.00 15.09 260 THR A C 1
ATOM 1927 O O . THR A 1 260 ? 94.274 40.557 44.553 1.00 17.86 260 THR A O 1
ATOM 1931 N N . LYS A 1 261 ? 92.327 41.321 43.754 1.00 18.03 261 LYS A N 1
ATOM 1932 C CA . LYS A 1 261 ? 92.942 42.187 42.750 1.00 22.65 261 LYS A CA 1
ATOM 1933 C C . LYS A 1 261 ? 93.883 43.175 43.381 1.00 19.22 261 LYS A C 1
ATOM 1934 O O . LYS A 1 261 ? 95.035 43.265 42.893 1.00 24.61 261 LYS A O 1
ATOM 1940 N N . PHE A 1 262 ? 93.455 43.889 44.418 1.00 23.26 262 PHE A N 1
ATOM 1941 C CA . PHE A 1 262 ? 94.319 44.913 45.003 1.00 24.50 262 PHE A CA 1
ATOM 1942 C C . PHE A 1 262 ? 95.535 44.266 45.646 1.00 26.55 262 PHE A C 1
ATOM 1943 O O . PHE A 1 262 ? 96.662 44.765 45.534 1.00 23.67 262 PHE A O 1
ATOM 1945 N N . GLY A 1 263 ? 95.321 43.142 46.321 1.00 20.64 263 GLY A N 1
ATOM 1946 C CA . GLY A 1 263 ? 96.327 42.468 47.094 1.00 21.37 263 GLY A CA 1
ATOM 1947 C C . GLY A 1 263 ? 97.447 41.994 46.188 1.00 22.79 263 GLY A C 1
ATOM 1948 O O . GLY A 1 263 ? 98.626 42.131 46.505 1.00 25.21 263 GLY A O 1
ATOM 1949 N N . LEU A 1 264 ? 97.078 41.425 45.044 1.00 19.50 264 LEU A N 1
ATOM 1950 C CA . LEU A 1 264 ? 98.109 40.933 44.103 1.00 20.22 264 LEU A CA 1
ATOM 1951 C C . LEU A 1 264 ? 98.799 42.151 43.458 1.00 24.48 264 LEU A C 1
ATOM 1952 O O . LEU A 1 264 ? 99.961 42.109 43.003 1.00 30.76 264 LEU A O 1
ATOM 1957 N N . GLN A 1 265 ? 98.097 43.257 43.311 1.00 24.93 265 GLN A N 1
ATOM 1958 C CA . GLN A 1 265 ? 98.610 44.395 42.528 1.00 26.84 265 GLN A CA 1
ATOM 1959 C C . GLN A 1 265 ? 99.580 45.144 43.416 1.00 30.30 265 GLN A C 1
ATOM 1960 O O . GLN A 1 265 ? 100.462 45.832 42.902 1.00 34.44 265 GLN A O 1
ATOM 1962 N N . SER A 1 266 ? 99.459 45.025 44.734 1.00 26.57 266 SER A N 1
ATOM 1963 C CA . SER A 1 266 ? 100.031 45.957 45.699 1.00 31.51 266 SER A CA 1
ATOM 1964 C C . SER A 1 266 ? 100.983 45.377 46.738 1.00 35.22 266 SER A C 1
ATOM 1965 O O . SER A 1 266 ? 101.238 45.972 47.784 1.00 39.96 266 SER A O 1
ATOM 1968 N N . GLY A 1 267 ? 101.543 44.202 46.485 1.00 31.19 267 GLY A N 1
ATOM 1969 C CA . GLY A 1 267 ? 102.549 43.668 47.402 1.00 35.28 267 GLY A CA 1
ATOM 1970 C C . GLY A 1 267 ? 102.104 42.639 48.416 1.00 32.81 267 GLY A C 1
ATOM 1971 O O . GLY A 1 267 ? 102.887 42.199 49.257 1.00 34.78 267 GLY A O 1
ATOM 1972 N N . GLY A 1 268 ? 100.840 42.230 48.349 1.00 24.86 268 GLY A N 1
ATOM 1973 C CA . GLY A 1 268 ? 100.399 41.181 49.240 1.00 22.64 268 GLY A CA 1
ATOM 1974 C C . GLY A 1 268 ? 101.054 39.841 49.010 1.00 22.08 268 GLY A C 1
ATOM 1975 O O . GLY A 1 268 ? 101.682 39.565 47.993 1.00 24.10 268 GLY A O 1
ATOM 1976 N N . ARG A 1 269 ? 100.870 38.933 49.963 1.00 21.23 269 ARG A N 1
ATOM 1977 C CA . ARG A 1 269 ? 101.496 37.618 49.924 1.00 19.63 269 ARG A CA 1
ATOM 1978 C C . ARG A 1 269 ? 100.658 36.644 49.076 1.00 18.21 269 ARG A C 1
ATOM 1979 O O . ARG A 1 269 ? 99.580 36.204 49.425 1.00 17.87 269 ARG A O 1
ATOM 1987 N N . THR A 1 270 ? 101.211 36.355 47.902 1.00 16.44 270 THR A N 1
ATOM 1988 C CA . THR A 1 270 ? 100.495 35.704 46.842 1.00 13.45 270 THR A CA 1
ATOM 1989 C C . THR A 1 270 ? 99.812 34.423 47.322 1.00 13.74 270 THR A C 1
ATOM 1990 O O . THR A 1 270 ? 98.620 34.227 47.039 1.00 12.81 270 THR A O 1
ATOM 1994 N N . GLU A 1 271 ? 100.557 33.546 47.986 1.00 13.66 271 GLU A N 1
ATOM 1995 C CA . GLU A 1 271 ? 100.005 32.254 48.334 1.00 15.39 271 GLU A CA 1
ATOM 1996 C C . GLU A 1 271 ? 98.939 32.370 49.404 1.00 15.91 271 GLU A C 1
ATOM 1997 O O . GLU A 1 271 ? 98.010 31.563 49.489 1.00 15.71 271 GLU A O 1
ATOM 2003 N N . SER A 1 272 ? 99.066 33.372 50.268 1.00 15.27 272 SER A N 1
ATOM 2004 C CA . SER A 1 272 ? 98.048 33.599 51.267 1.00 14.69 272 SER A CA 1
ATOM 2005 C C . SER A 1 272 ? 96.791 34.119 50.588 1.00 14.63 272 SER A C 1
ATOM 2006 O O . SER A 1 272 ? 95.652 33.706 50.897 1.00 16.89 272 SER A O 1
ATOM 2009 N N . ILE A 1 273 ? 96.959 35.042 49.634 1.00 15.15 273 ILE A N 1
ATOM 2010 C CA . ILE A 1 273 ? 95.786 35.610 48.969 1.00 14.80 273 ILE A CA 1
ATOM 2011 C C . ILE A 1 273 ? 95.068 34.533 48.165 1.00 13.95 273 ILE A C 1
ATOM 2012 O O . ILE A 1 273 ? 93.838 34.431 48.159 1.00 15.47 273 ILE A O 1
ATOM 2017 N N . LEU A 1 274 ? 95.848 33.660 47.529 1.00 11.84 274 LEU A N 1
ATOM 2018 C CA . LEU A 1 274 ? 95.221 32.774 46.545 1.00 11.64 274 LEU A CA 1
ATOM 2019 C C . LEU A 1 274 ? 94.772 31.438 47.131 1.00 13.04 274 LEU A C 1
ATOM 2020 O O . LEU A 1 274 ? 94.463 30.510 46.387 1.00 11.27 274 LEU A O 1
ATOM 2025 N N . ILE A 1 275 ? 94.661 31.317 48.469 1.00 14.76 275 ILE A N 1
ATOM 2026 C CA . ILE A 1 275 ? 93.997 30.152 49.051 1.00 13.26 275 ILE A CA 1
ATOM 2027 C C . ILE A 1 275 ? 92.586 30.026 48.497 1.00 13.44 275 ILE A C 1
ATOM 2028 O O . ILE A 1 275 ? 92.013 28.910 48.510 1.00 13.14 275 ILE A O 1
ATOM 2033 N N . SER A 1 276 ? 91.977 31.080 47.993 1.00 11.47 276 SER A N 1
ATOM 2034 C CA . SER A 1 276 ? 90.667 30.989 47.440 1.00 12.06 276 SER A CA 1
ATOM 2035 C C . SER A 1 276 ? 90.545 30.108 46.205 1.00 12.11 276 SER A C 1
ATOM 2036 O O . SER A 1 276 ? 89.460 29.663 45.848 1.00 14.05 276 SER A O 1
ATOM 2039 N N . LEU A 1 277 ? 91.636 29.863 45.486 1.00 10.91 277 LEU A N 1
ATOM 2040 C CA . LEU A 1 277 ? 91.570 29.172 44.234 1.00 10.10 277 LEU A CA 1
ATOM 2041 C C . LEU A 1 277 ? 91.296 27.695 44.458 1.00 10.53 277 LEU A C 1
ATOM 2042 O O . LEU A 1 277 ? 91.729 27.108 45.442 1.00 11.33 277 LEU A O 1
ATOM 2047 N N . PRO A 1 278 ? 90.539 27.071 43.555 1.00 10.22 278 PRO A N 1
ATOM 2048 C CA . PRO A 1 278 ? 90.160 25.647 43.755 1.00 10.47 278 PRO A CA 1
ATOM 2049 C C . PRO A 1 278 ? 91.315 24.705 43.451 1.00 10.06 278 PRO A C 1
ATOM 2050 O O . PRO A 1 278 ? 92.252 25.052 42.713 1.00 11.25 278 PRO A O 1
ATOM 2054 N N . PRO A 1 279 ? 91.267 23.488 43.998 1.00 10.17 279 PRO A N 1
ATOM 2055 C CA . PRO A 1 279 ? 92.317 22.551 43.684 1.00 10.65 279 PRO A CA 1
ATOM 2056 C C . PRO A 1 279 ? 92.364 22.161 42.217 1.00 9.28 279 PRO A C 1
ATOM 2057 O O . PRO A 1 279 ? 93.474 21.966 41.668 1.00 11.07 279 PRO A O 1
ATOM 2061 N N . ARG A 1 280 ? 91.212 22.009 41.575 1.00 11.14 280 ARG A N 1
ATOM 2062 C CA . ARG A 1 280 ? 91.140 21.710 40.139 1.00 10.75 280 ARG A CA 1
ATOM 2063 C C . ARG A 1 280 ? 89.962 22.454 39.576 1.00 11.89 280 ARG A C 1
ATOM 2064 O O . ARG A 1 280 ? 88.908 22.559 40.217 1.00 11.29 280 ARG A O 1
ATOM 2072 N N . ALA A 1 281 ? 90.122 23.002 38.392 1.00 11.37 281 ALA A N 1
ATOM 2073 C CA . ALA A 1 281 ? 89.069 23.701 37.692 1.00 10.08 281 ALA A CA 1
ATOM 2074 C C . ALA A 1 281 ? 89.094 23.288 36.246 1.00 11.54 281 ALA A C 1
ATOM 2075 O O . ALA A 1 281 ? 90.133 22.922 35.706 1.00 12.88 281 ALA A O 1
ATOM 2077 N N . ARG A 1 282 ? 87.954 23.354 35.591 1.00 9.52 282 ARG A N 1
ATOM 2078 C CA . ARG A 1 282 ? 87.852 23.065 34.171 1.00 10.29 282 ARG A CA 1
ATOM 2079 C C . ARG A 1 282 ? 87.201 24.225 33.462 1.00 10.38 282 ARG A C 1
ATOM 2080 O O . ARG A 1 282 ? 86.350 24.887 34.093 1.00 9.75 282 ARG A O 1
ATOM 2088 N N . TRP A 1 283 ? 87.533 24.414 32.196 1.00 10.16 283 TRP A N 1
ATOM 2089 C CA . TRP A 1 283 ? 86.882 25.376 31.316 1.00 9.56 283 TRP A CA 1
ATOM 2090 C C . TRP A 1 283 ? 86.658 24.705 29.966 1.00 10.90 283 TRP A C 1
ATOM 2091 O O . TRP A 1 283 ? 87.464 23.879 29.503 1.00 12.52 283 TRP A O 1
ATOM 2102 N N . GLY A 1 284 ? 85.541 25.046 29.319 1.00 10.78 284 GLY A N 1
ATOM 2103 C CA . GLY A 1 284 ? 85.239 24.566 27.997 1.00 11.92 284 GLY A CA 1
ATOM 2104 C C . GLY A 1 284 ? 84.497 25.647 27.237 1.00 14.41 284 GLY A C 1
ATOM 2105 O O . GLY A 1 284 ? 83.719 26.408 27.822 1.00 11.82 284 GLY A O 1
ATOM 2106 N N . TYR A 1 285 ? 84.720 25.659 25.922 1.00 12.08 285 TYR A N 1
ATOM 2107 C CA . TYR A 1 285 ? 84.058 26.683 25.093 1.00 13.11 285 TYR A CA 1
ATOM 2108 C C . TYR A 1 285 ? 82.556 26.480 25.114 1.00 13.40 285 TYR A C 1
ATOM 2109 O O . TYR A 1 285 ? 82.074 25.399 24.765 1.00 14.63 285 TYR A O 1
ATOM 2118 N N . ASN A 1 286 ? 81.807 27.468 25.553 1.00 12.98 286 ASN A N 1
ATOM 2119 C CA . ASN A 1 286 ? 80.351 27.489 25.608 1.00 14.21 286 ASN A CA 1
ATOM 2120 C C . ASN A 1 286 ? 79.910 26.379 26.558 1.00 15.49 286 ASN A C 1
ATOM 2121 O O . ASN A 1 286 ? 78.794 25.863 26.477 1.00 16.28 286 ASN A O 1
ATOM 2126 N N . TRP A 1 287 ? 80.730 25.911 27.517 1.00 12.67 287 TRP A N 1
ATOM 2127 C CA . TRP A 1 287 ? 80.275 24.884 28.448 1.00 13.21 287 TRP A CA 1
ATOM 2128 C C . TRP A 1 287 ? 79.053 25.347 29.231 1.00 13.08 287 TRP A C 1
ATOM 2129 O O . TRP A 1 287 ? 79.012 26.464 29.739 1.00 14.13 287 TRP A O 1
ATOM 2140 N N . GLN A 1 288 ? 78.075 24.469 29.298 1.00 15.35 288 GLN A N 1
ATOM 2141 C CA . GLN A 1 288 ? 76.925 24.725 30.149 1.00 15.32 288 GLN A CA 1
ATOM 2142 C C . GLN A 1 288 ? 76.507 23.354 30.642 1.00 14.52 288 GLN A C 1
ATOM 2143 O O . GLN A 1 288 ? 76.752 22.328 30.024 1.00 15.13 288 GLN A O 1
ATOM 2149 N N . PRO A 1 289 ? 75.836 23.355 31.798 1.00 16.93 289 PRO A N 1
ATOM 2150 C CA . PRO A 1 289 ? 75.284 22.129 32.310 1.00 20.41 289 PRO A CA 1
ATOM 2151 C C . PRO A 1 289 ? 74.234 21.560 31.362 1.00 17.51 289 PRO A C 1
ATOM 2152 O O . PRO A 1 289 ? 73.593 22.329 30.643 1.00 19.20 289 PRO A O 1
ATOM 2156 N N . GLU A 1 290 ? 74.035 20.252 31.339 1.00 17.29 290 GLU A N 1
ATOM 2157 C CA . GLU A 1 290 ? 72.950 19.670 30.536 1.00 18.43 290 GLU A CA 1
ATOM 2158 C C . GLU A 1 290 ? 71.597 20.111 31.031 1.00 16.53 290 GLU A C 1
ATOM 2159 O O . GLU A 1 290 ? 71.313 20.081 32.224 1.00 15.65 290 GLU A O 1
ATOM 2165 N N . PRO A 1 291 ? 70.701 20.488 30.131 1.00 19.44 291 PRO A N 1
ATOM 2166 C CA . PRO A 1 291 ? 69.380 20.955 30.565 1.00 19.72 291 PRO A CA 1
ATOM 2167 C C . PRO A 1 291 ? 68.614 19.865 31.263 1.00 16.93 291 PRO A C 1
ATOM 2168 O O . PRO A 1 291 ? 68.718 18.662 31.005 1.00 17.45 291 PRO A O 1
ATOM 2172 N N . GLY A 1 292 ? 67.765 20.244 32.202 1.00 17.60 292 GLY A N 1
ATOM 2173 C CA . GLY A 1 292 ? 66.921 19.272 32.830 1.00 15.89 292 GLY A CA 1
ATOM 2174 C C . GLY A 1 292 ? 67.458 18.333 33.878 1.00 17.62 292 GLY A C 1
ATOM 2175 O O . GLY A 1 292 ? 66.917 17.312 34.302 1.00 22.47 292 GLY A O 1
ATOM 2176 N N . THR A 1 293 ? 68.679 18.721 34.285 1.00 15.28 293 THR A N 1
ATOM 2177 C CA . THR A 1 293 ? 69.423 17.996 35.309 1.00 14.92 293 THR A CA 1
ATOM 2178 C C . THR A 1 293 ? 69.567 18.738 36.611 1.00 12.58 293 THR A C 1
ATOM 2179 O O . THR A 1 293 ? 69.421 19.989 36.649 1.00 14.21 293 THR A O 1
ATOM 2183 N N . PRO A 1 294 ? 69.982 18.051 37.687 1.00 13.72 294 PRO A N 1
ATOM 2184 C CA . PRO A 1 294 ? 70.303 18.744 38.896 1.00 12.58 294 PRO A CA 1
ATOM 2185 C C . PRO A 1 294 ? 71.410 19.775 38.731 1.00 12.61 294 PRO A C 1
ATOM 2186 O O . PRO A 1 294 ? 71.461 20.823 39.351 1.00 13.53 294 PRO A O 1
ATOM 2190 N N . GLU A 1 295 ? 72.327 19.454 37.819 1.00 11.98 295 GLU A N 1
ATOM 2191 C CA . GLU A 1 295 ? 73.403 20.409 37.488 1.00 12.95 295 GLU A CA 1
ATOM 2192 C C . GLU A 1 295 ? 72.871 21.729 36.980 1.00 12.64 295 GLU A C 1
ATOM 2193 O O . GLU A 1 295 ? 73.262 22.778 37.424 1.00 12.36 295 GLU A O 1
ATOM 2199 N N . ALA A 1 296 ? 71.943 21.650 36.036 1.00 12.42 296 ALA A N 1
ATOM 2200 C CA . ALA A 1 296 ? 71.371 22.876 35.532 1.00 12.09 296 ALA A CA 1
ATOM 2201 C C . ALA A 1 296 ? 70.536 23.630 36.572 1.00 9.55 296 ALA A C 1
ATOM 2202 O O . ALA A 1 296 ? 70.468 24.866 36.497 1.00 11.47 296 ALA A O 1
ATOM 2204 N N . ARG A 1 297 ? 69.947 22.930 37.510 1.00 10.53 297 ARG A N 1
ATOM 2205 C CA . ARG A 1 297 ? 69.088 23.602 38.466 1.00 10.48 297 ARG A CA 1
ATOM 2206 C C . ARG A 1 297 ? 69.876 24.518 39.396 1.00 11.80 297 ARG A C 1
ATOM 2207 O O . ARG A 1 297 ? 69.329 25.445 39.969 1.00 11.23 297 ARG A O 1
ATOM 2215 N N . LEU A 1 298 ? 71.184 24.317 39.572 1.00 11.27 298 LEU A N 1
ATOM 2216 C CA . LEU A 1 298 ? 71.985 25.225 40.385 1.00 10.32 298 LEU A CA 1
ATOM 2217 C C . LEU A 1 298 ? 71.831 26.645 39.830 1.00 10.01 298 LEU A C 1
ATOM 2218 O O . LEU A 1 298 ? 71.494 27.554 40.582 1.00 11.82 298 LEU A O 1
ATOM 2223 N N . THR A 1 299 ? 72.024 26.874 38.525 1.00 10.90 299 THR A N 1
ATOM 2224 C CA . THR A 1 299 ? 71.965 28.193 37.916 1.00 10.57 299 THR A CA 1
ATOM 2225 C C . THR A 1 299 ? 70.533 28.605 37.548 1.00 12.73 299 THR A C 1
ATOM 2226 O O . THR A 1 299 ? 70.302 29.815 37.569 1.00 15.51 299 THR A O 1
ATOM 2230 N N . GLU A 1 300 ? 69.674 27.636 37.286 1.00 12.61 300 GLU A N 1
ATOM 2231 C CA . GLU A 1 300 ? 68.324 27.993 36.848 1.00 11.77 300 GLU A CA 1
ATOM 2232 C C . GLU A 1 300 ? 67.507 28.373 38.043 1.00 15.24 300 GLU A C 1
ATOM 2233 O O . GLU A 1 300 ? 66.592 29.200 37.920 1.00 16.16 300 GLU A O 1
ATOM 2239 N N . TYR A 1 301 ? 67.735 27.783 39.209 1.00 12.04 301 TYR A N 1
ATOM 2240 C CA . TYR A 1 301 ? 66.902 28.012 40.376 1.00 11.74 301 TYR A CA 1
ATOM 2241 C C . TYR A 1 301 ? 67.695 28.518 41.595 1.00 12.53 301 TYR A C 1
ATOM 2242 O O . TYR A 1 301 ? 67.418 29.608 42.147 1.00 13.67 301 TYR A O 1
ATOM 2251 N N . PHE A 1 302 ? 68.727 27.825 42.028 1.00 11.30 302 PHE A N 1
ATOM 2252 C CA . PHE A 1 302 ? 69.300 28.136 43.329 1.00 11.20 302 PHE A CA 1
ATOM 2253 C C . PHE A 1 302 ? 69.981 29.474 43.286 1.00 10.97 302 PHE A C 1
ATOM 2254 O O . PHE A 1 302 ? 69.879 30.225 44.259 1.00 14.28 302 PHE A O 1
ATOM 2262 N N . LEU A 1 303 ? 70.765 29.823 42.280 1.00 10.89 303 LEU A N 1
ATOM 2263 C CA . LEU A 1 303 ? 71.541 31.031 42.207 1.00 11.64 303 LEU A CA 1
ATOM 2264 C C . LEU A 1 303 ? 70.724 32.262 41.916 1.00 14.69 303 LEU A C 1
ATOM 2265 O O . LEU A 1 303 ? 71.279 33.353 42.021 1.00 18.27 303 LEU A O 1
ATOM 2270 N N . THR A 1 304 ? 69.472 32.110 41.492 1.00 12.72 304 THR A N 1
ATOM 2271 C CA . THR A 1 304 ? 68.631 33.291 41.250 1.00 14.15 304 THR A CA 1
ATOM 2272 C C . THR A 1 304 ? 67.510 33.463 42.245 1.00 16.89 304 THR A C 1
ATOM 2273 O O . THR A 1 304 ? 66.737 34.440 42.186 1.00 17.92 304 THR A O 1
ATOM 2277 N N . LYS A 1 305 ? 67.369 32.576 43.210 1.00 13.98 305 LYS A N 1
ATOM 2278 C CA . LYS A 1 305 ? 66.219 32.612 44.116 1.00 14.44 305 LYS A CA 1
ATOM 2279 C C . LYS A 1 305 ? 66.317 33.850 44.981 1.00 20.01 305 LYS A C 1
ATOM 2280 O O . LYS A 1 305 ? 65.351 34.628 45.081 1.00 19.39 305 LYS A O 1
ATOM 2286 N N . ARG A 1 306 ? 67.482 34.025 45.603 1.00 17.93 306 ARG A N 1
ATOM 2287 C CA . ARG A 1 306 ? 67.821 35.142 46.493 1.00 21.83 306 ARG A CA 1
ATOM 2288 C C . ARG A 1 306 ? 66.739 35.586 47.466 1.00 25.31 306 ARG A C 1
ATOM 2289 O O . ARG A 1 306 ? 66.530 36.797 47.708 1.00 30.25 306 ARG A O 1
ATOM 2297 N N . GLN A 1 307 ? 65.977 34.626 47.950 1.00 23.92 307 GLN A N 1
ATOM 2298 C CA . GLN A 1 307 ? 65.012 34.916 49.002 1.00 22.94 307 GLN A CA 1
ATOM 2299 C C . GLN A 1 307 ? 64.958 33.595 49.738 1.00 25.28 307 GLN A C 1
ATOM 2300 O O . GLN A 1 307 ? 64.337 32.639 49.282 1.00 28.37 307 GLN A O 1
ATOM 2306 N N . TRP A 1 308 ? 65.616 33.509 50.888 1.00 15.33 308 TRP A N 1
ATOM 2307 C CA . TRP A 1 308 ? 65.778 32.264 51.616 1.00 17.28 308 TRP A CA 1
ATOM 2308 C C . TRP A 1 308 ? 65.134 32.281 52.990 1.00 23.14 308 TRP A C 1
ATOM 2309 O O . TRP A 1 308 ? 64.954 31.217 53.541 1.00 29.55 308 TRP A O 1
ATOM 2320 N N . VAL A 1 309 ? 64.796 33.438 53.535 1.00 17.74 309 VAL A N 1
ATOM 2321 C CA . VAL A 1 309 ? 64.171 33.463 54.858 1.00 22.60 309 VAL A CA 1
ATOM 2322 C C . VAL A 1 309 ? 62.775 34.033 54.694 1.00 36.08 309 VAL A C 1
ATOM 2323 O O . VAL A 1 309 ? 62.386 34.394 53.588 1.00 37.14 309 VAL A O 1
ATOM 2328 N N . HIS B 1 6 ? 36.911 58.923 3.304 1.00 35.49 6 HIS B N 1
ATOM 2329 C CA . HIS B 1 6 ? 35.980 57.789 3.564 1.00 30.34 6 HIS B CA 1
ATOM 2330 C C . HIS B 1 6 ? 36.022 56.757 2.449 1.00 31.12 6 HIS B C 1
ATOM 2331 O O . HIS B 1 6 ? 35.964 55.578 2.752 1.00 26.64 6 HIS B O 1
ATOM 2333 N N . HIS B 1 7 ? 36.075 57.109 1.172 1.00 24.78 7 HIS B N 1
ATOM 2334 C CA . HIS B 1 7 ? 35.946 56.088 0.117 1.00 24.42 7 HIS B CA 1
ATOM 2335 C C . HIS B 1 7 ? 37.085 55.087 0.171 1.00 27.24 7 HIS B C 1
ATOM 2336 O O . HIS B 1 7 ? 36.884 53.855 0.081 1.00 23.31 7 HIS B O 1
ATOM 2343 N N . HIS B 1 8 ? 38.299 55.606 0.310 1.00 28.01 8 HIS B N 1
ATOM 2344 C CA . HIS B 1 8 ? 39.462 54.732 0.252 1.00 28.54 8 HIS B CA 1
ATOM 2345 C C . HIS B 1 8 ? 39.455 53.882 1.503 1.00 24.71 8 HIS B C 1
ATOM 2346 O O . HIS B 1 8 ? 39.768 52.685 1.404 1.00 23.37 8 HIS B O 1
ATOM 2357 N N . SER B 1 10 ? 36.804 52.844 3.185 1.00 18.44 10 SER B N 1
ATOM 2358 C CA . SER B 1 10 ? 35.768 51.817 3.053 1.00 17.07 10 SER B CA 1
ATOM 2359 C C . SER B 1 10 ? 36.312 50.634 2.300 1.00 18.24 10 SER B C 1
ATOM 2360 O O . SER B 1 10 ? 36.114 49.482 2.752 1.00 17.44 10 SER B O 1
ATOM 2363 N N . LEU B 1 11 ? 36.997 50.835 1.176 1.00 16.61 11 LEU B N 1
ATOM 2364 C CA . LEU B 1 11 ? 37.496 49.733 0.366 1.00 17.15 11 LEU B CA 1
ATOM 2365 C C . LEU B 1 11 ? 38.606 48.996 1.099 1.00 16.84 11 LEU B C 1
ATOM 2366 O O . LEU B 1 11 ? 38.647 47.756 1.051 1.00 18.65 11 LEU B O 1
ATOM 2371 N N . ALA B 1 12 ? 39.424 49.759 1.800 1.00 17.91 12 ALA B N 1
ATOM 2372 C CA . ALA B 1 12 ? 40.562 49.167 2.522 1.00 17.70 12 ALA B CA 1
ATOM 2373 C C . ALA B 1 12 ? 40.056 48.314 3.675 1.00 17.40 12 ALA B C 1
ATOM 2374 O O . ALA B 1 12 ? 40.508 47.162 3.897 1.00 19.70 12 ALA B O 1
ATOM 2376 N N . VAL B 1 13 ? 39.049 48.774 4.398 1.00 15.76 13 VAL B N 1
ATOM 2377 C CA . VAL B 1 13 ? 38.472 48.038 5.509 1.00 17.96 13 VAL B CA 1
ATOM 2378 C C . VAL B 1 13 ? 37.781 46.777 5.017 1.00 17.90 13 VAL B C 1
ATOM 2379 O O . VAL B 1 13 ? 37.816 45.736 5.694 1.00 19.06 13 VAL B O 1
ATOM 2383 N N . GLU B 1 14 ? 37.080 46.814 3.886 1.00 16.32 14 GLU B N 1
ATOM 2384 C CA . GLU B 1 14 ? 36.453 45.612 3.369 1.00 17.88 14 GLU B CA 1
ATOM 2385 C C . GLU B 1 14 ? 37.526 44.573 3.047 1.00 17.50 14 GLU B C 1
ATOM 2386 O O . GLU B 1 14 ? 37.298 43.351 3.266 1.00 17.71 14 GLU B O 1
ATOM 2392 N N . ALA B 1 15 ? 38.698 44.971 2.592 1.00 13.57 15 ALA B N 1
ATOM 2393 C CA . ALA B 1 15 ? 39.751 44.044 2.291 1.00 12.98 15 ALA B CA 1
ATOM 2394 C C . ALA B 1 15 ? 40.276 43.400 3.591 1.00 15.39 15 ALA B C 1
ATOM 2395 O O . ALA B 1 15 ? 40.621 42.201 3.625 1.00 14.67 15 ALA B O 1
ATOM 2397 N N . VAL B 1 16 ? 40.289 44.158 4.664 1.00 14.02 16 VAL B N 1
ATOM 2398 C CA . VAL B 1 16 ? 40.688 43.573 5.953 1.00 13.42 16 VAL B CA 1
ATOM 2399 C C . VAL B 1 16 ? 39.653 42.544 6.375 1.00 14.72 16 VAL B C 1
ATOM 2400 O O . VAL B 1 16 ? 40.028 41.451 6.859 1.00 13.02 16 VAL B O 1
ATOM 2404 N N . LYS B 1 17 ? 38.370 42.836 6.283 1.00 13.33 17 LYS B N 1
ATOM 2405 C CA . LYS B 1 17 ? 37.344 41.870 6.619 1.00 13.45 17 LYS B CA 1
ATOM 2406 C C . LYS B 1 17 ? 37.479 40.608 5.827 1.00 15.43 17 LYS B C 1
ATOM 2407 O O . LYS B 1 17 ? 37.419 39.510 6.406 1.00 16.18 17 LYS B O 1
ATOM 2413 N N . ASP B 1 18 ? 37.702 40.711 4.515 1.00 15.75 18 ASP B N 1
ATOM 2414 C CA . ASP B 1 18 ? 37.829 39.496 3.744 1.00 16.12 18 ASP B CA 1
ATOM 2415 C C . ASP B 1 18 ? 39.061 38.686 4.125 1.00 14.00 18 ASP B C 1
ATOM 2416 O O . ASP B 1 18 ? 38.993 37.437 4.138 1.00 15.63 18 ASP B O 1
ATOM 2421 N N . PHE B 1 19 ? 40.157 39.348 4.468 1.00 12.10 19 PHE B N 1
ATOM 2422 C CA . PHE B 1 19 ? 41.332 38.654 4.960 1.00 11.13 19 PHE B CA 1
ATOM 2423 C C . PHE B 1 19 ? 41.022 37.897 6.241 1.00 12.96 19 PHE B C 1
ATOM 2424 O O . PHE B 1 19 ? 41.380 36.736 6.439 1.00 13.05 19 PHE B O 1
ATOM 2432 N N . LEU B 1 20 ? 40.278 38.546 7.143 1.00 11.93 20 LEU B N 1
ATOM 2433 C CA . LEU B 1 20 ? 39.954 37.928 8.432 1.00 13.23 20 LEU B CA 1
ATOM 2434 C C . LEU B 1 20 ? 39.062 36.705 8.270 1.00 13.01 20 LEU B C 1
ATOM 2435 O O . LEU B 1 20 ? 39.223 35.679 8.914 1.00 12.63 20 LEU B O 1
ATOM 2440 N N . LEU B 1 21 ? 38.047 36.765 7.404 1.00 12.68 21 LEU B N 1
ATOM 2441 C CA . LEU B 1 21 ? 37.169 35.626 7.181 1.00 14.58 21 LEU B CA 1
ATOM 2442 C C . LEU B 1 21 ? 37.991 34.471 6.607 1.00 12.78 21 LEU B C 1
ATOM 2443 O O . LEU B 1 21 ? 37.820 33.317 7.063 1.00 13.98 21 LEU B O 1
ATOM 2448 N N . LYS B 1 22 ? 38.894 34.751 5.686 1.00 12.40 22 LYS B N 1
ATOM 2449 C CA . LYS B 1 22 ? 39.790 33.728 5.122 1.00 12.95 22 LYS B CA 1
ATOM 2450 C C . LYS B 1 22 ? 40.742 33.133 6.133 1.00 14.71 22 LYS B C 1
ATOM 2451 O O . LYS B 1 22 ? 41.004 31.906 6.180 1.00 15.23 22 LYS B O 1
ATOM 2457 N N . LEU B 1 23 ? 41.259 34.003 6.978 1.00 14.25 23 LEU B N 1
ATOM 2458 C CA . LEU B 1 23 ? 42.168 33.547 8.021 1.00 12.34 23 LEU B CA 1
ATOM 2459 C C . LEU B 1 23 ? 41.480 32.608 8.968 1.00 14.09 23 LEU B C 1
ATOM 2460 O O . LEU B 1 23 ? 42.032 31.570 9.300 1.00 12.92 23 LEU B O 1
ATOM 2465 N N . GLN B 1 24 ? 40.254 32.890 9.381 1.00 11.39 24 GLN B N 1
ATOM 2466 C CA . GLN B 1 24 ? 39.491 31.963 10.215 1.00 12.12 24 GLN B CA 1
ATOM 2467 C C . GLN B 1 24 ? 39.379 30.623 9.513 1.00 12.80 24 GLN B C 1
ATOM 2468 O O . GLN B 1 24 ? 39.591 29.556 10.143 1.00 12.84 24 GLN B O 1
ATOM 2474 N N . ASP B 1 25 ? 38.933 30.659 8.246 1.00 14.68 25 ASP B N 1
ATOM 2475 C CA . ASP B 1 25 ? 38.784 29.387 7.500 1.00 14.23 25 ASP B CA 1
ATOM 2476 C C . ASP B 1 25 ? 40.119 28.655 7.435 1.00 14.56 25 ASP B C 1
ATOM 2477 O O . ASP B 1 25 ? 40.162 27.422 7.640 1.00 14.64 25 ASP B O 1
ATOM 2482 N N . ASP B 1 26 ? 41.218 29.346 7.196 1.00 13.72 26 ASP B N 1
ATOM 2483 C CA . ASP B 1 26 ? 42.494 28.679 6.964 1.00 13.89 26 ASP B CA 1
ATOM 2484 C C . ASP B 1 26 ? 43.068 28.098 8.247 1.00 14.54 26 ASP B C 1
ATOM 2485 O O . ASP B 1 26 ? 43.648 26.998 8.330 1.00 14.64 26 ASP B O 1
ATOM 2490 N N . ILE B 1 27 ? 42.931 28.816 9.348 1.00 13.67 27 ILE B N 1
ATOM 2491 C CA . ILE B 1 27 ? 43.411 28.305 10.625 1.00 12.49 27 ILE B CA 1
ATOM 2492 C C . ILE B 1 27 ? 42.527 27.130 11.011 1.00 12.28 27 ILE B C 1
ATOM 2493 O O . ILE B 1 27 ? 43.010 26.079 11.481 1.00 13.46 27 ILE B O 1
ATOM 2498 N N . CYS B 1 28 ? 41.214 27.198 10.912 1.00 12.36 28 CYS B N 1
ATOM 2499 C CA . CYS B 1 28 ? 40.358 26.082 11.268 1.00 14.58 28 CYS B CA 1
ATOM 2500 C C . CYS B 1 28 ? 40.727 24.853 10.412 1.00 13.85 28 CYS B C 1
ATOM 2501 O O . CYS B 1 28 ? 40.747 23.754 11.003 1.00 14.84 28 CYS B O 1
ATOM 2504 N N . GLU B 1 29 ? 40.952 25.034 9.119 1.00 14.71 29 GLU B N 1
ATOM 2505 C CA . GLU B 1 29 ? 41.333 23.885 8.271 1.00 15.07 29 GLU B CA 1
ATOM 2506 C C . GLU B 1 29 ? 42.643 23.304 8.761 1.00 15.30 29 GLU B C 1
ATOM 2507 O O . GLU B 1 29 ? 42.830 22.052 8.824 1.00 17.83 29 GLU B O 1
ATOM 2513 N N . ALA B 1 30 ? 43.611 24.124 9.095 1.00 14.58 30 ALA B N 1
ATOM 2514 C CA . ALA B 1 30 ? 44.909 23.630 9.501 1.00 16.28 30 ALA B CA 1
ATOM 2515 C C . ALA B 1 30 ? 44.796 22.827 10.789 1.00 17.86 30 ALA B C 1
ATOM 2516 O O . ALA B 1 30 ? 45.431 21.761 10.935 1.00 17.94 30 ALA B O 1
ATOM 2518 N N . LEU B 1 31 ? 44.033 23.281 11.782 1.00 15.78 31 LEU B N 1
ATOM 2519 C CA . LEU B 1 31 ? 43.858 22.625 13.052 1.00 16.01 31 LEU B CA 1
ATOM 2520 C C . LEU B 1 31 ? 43.059 21.372 12.866 1.00 15.02 31 LEU B C 1
ATOM 2521 O O . LEU B 1 31 ? 43.351 20.371 13.522 1.00 17.05 31 LEU B O 1
ATOM 2526 N N . GLU B 1 32 ? 42.035 21.368 12.021 1.00 14.77 32 GLU B N 1
ATOM 2527 C CA . GLU B 1 32 ? 41.283 20.137 11.780 1.00 18.39 32 GLU B CA 1
ATOM 2528 C C . GLU B 1 32 ? 42.184 19.087 11.149 1.00 17.03 32 GLU B C 1
ATOM 2529 O O . GLU B 1 32 ? 42.018 17.906 11.525 1.00 18.49 32 GLU B O 1
ATOM 2535 N N . ALA B 1 33 ? 43.080 19.473 10.269 1.00 16.80 33 ALA B N 1
ATOM 2536 C CA . ALA B 1 33 ? 43.960 18.525 9.557 1.00 17.41 33 ALA B CA 1
ATOM 2537 C C . ALA B 1 33 ? 44.873 17.915 10.607 1.00 21.36 33 ALA B C 1
ATOM 2538 O O . ALA B 1 33 ? 45.184 16.709 10.565 1.00 22.35 33 ALA B O 1
ATOM 2540 N N . GLU B 1 34 ? 45.315 18.679 11.592 1.00 17.48 34 GLU B N 1
ATOM 2541 C CA . GLU B 1 34 ? 46.200 18.112 12.578 1.00 20.33 34 GLU B CA 1
ATOM 2542 C C . GLU B 1 34 ? 45.469 17.174 13.514 1.00 19.87 34 GLU B C 1
ATOM 2543 O O . GLU B 1 34 ? 46.008 16.213 14.080 1.00 19.33 34 GLU B O 1
ATOM 2549 N N . ASP B 1 35 ? 44.205 17.450 13.830 1.00 15.43 35 ASP B N 1
ATOM 2550 C CA . ASP B 1 35 ? 43.429 16.650 14.755 1.00 17.07 35 ASP B CA 1
ATOM 2551 C C . ASP B 1 35 ? 43.094 15.331 14.136 1.00 20.37 35 ASP B C 1
ATOM 2552 O O . ASP B 1 35 ? 43.379 14.306 14.750 1.00 21.41 35 ASP B O 1
ATOM 2557 N N . GLY B 1 36 ? 42.486 15.431 12.952 1.00 20.59 36 GLY B N 1
ATOM 2558 C CA . GLY B 1 36 ? 42.106 14.230 12.202 1.00 24.14 36 GLY B CA 1
ATOM 2559 C C . GLY B 1 36 ? 40.793 13.602 12.618 1.00 26.54 36 GLY B C 1
ATOM 2560 O O . GLY B 1 36 ? 40.216 12.761 11.902 1.00 32.93 36 GLY B O 1
ATOM 2561 N N . GLN B 1 37 ? 40.248 13.941 13.779 1.00 19.92 37 GLN B N 1
ATOM 2562 C CA . GLN B 1 37 ? 39.054 13.315 14.294 1.00 25.14 37 GLN B CA 1
ATOM 2563 C C . GLN B 1 37 ? 37.881 14.298 14.368 1.00 27.54 37 GLN B C 1
ATOM 2564 O O . GLN B 1 37 ? 36.812 14.105 13.766 1.00 27.31 37 GLN B O 1
ATOM 2570 N N . ALA B 1 38 ? 38.062 15.372 15.133 1.00 19.08 38 ALA B N 1
ATOM 2571 C CA . ALA B 1 38 ? 37.001 16.339 15.390 1.00 18.75 38 ALA B CA 1
ATOM 2572 C C . ALA B 1 38 ? 37.054 17.470 14.359 1.00 19.23 38 ALA B C 1
ATOM 2573 O O . ALA B 1 38 ? 38.057 17.781 13.686 1.00 20.69 38 ALA B O 1
ATOM 2575 N N . THR B 1 39 ? 35.905 18.148 14.277 1.00 18.68 39 THR B N 1
ATOM 2576 C CA . THR B 1 39 ? 35.818 19.278 13.365 1.00 18.06 39 THR B CA 1
ATOM 2577 C C . THR B 1 39 ? 35.189 20.465 14.112 1.00 15.93 39 THR B C 1
ATOM 2578 O O . THR B 1 39 ? 34.547 20.336 15.144 1.00 18.08 39 THR B O 1
ATOM 2582 N N . PHE B 1 40 ? 35.419 21.666 13.586 1.00 16.24 40 PHE B N 1
ATOM 2583 C CA . PHE B 1 40 ? 34.872 22.867 14.208 1.00 14.88 40 PHE B CA 1
ATOM 2584 C C . PHE B 1 40 ? 33.387 22.968 13.926 1.00 17.73 40 PHE B C 1
ATOM 2585 O O . PHE B 1 40 ? 32.942 22.658 12.818 1.00 19.93 40 PHE B O 1
ATOM 2593 N N . VAL B 1 41 ? 32.635 23.414 14.905 1.00 14.86 41 VAL B N 1
ATOM 2594 C CA . VAL B 1 41 ? 31.197 23.660 14.801 1.00 14.59 41 VAL B CA 1
ATOM 2595 C C . VAL B 1 41 ? 31.042 25.165 14.859 1.00 14.06 41 VAL B C 1
ATOM 2596 O O . VAL B 1 41 ? 31.545 25.822 15.775 1.00 15.50 41 VAL B O 1
ATOM 2600 N N . GLU B 1 42 ? 30.242 25.696 13.935 1.00 15.84 42 GLU B N 1
ATOM 2601 C CA . GLU B 1 42 ? 30.102 27.148 13.853 1.00 14.86 42 GLU B CA 1
ATOM 2602 C C . GLU B 1 42 ? 28.817 27.624 14.493 1.00 17.05 42 GLU B C 1
ATOM 2603 O O . GLU B 1 42 ? 27.736 27.010 14.301 1.00 18.86 42 GLU B O 1
ATOM 2609 N N . ASP B 1 43 ? 28.860 28.719 15.251 1.00 16.48 43 ASP B N 1
ATOM 2610 C CA . ASP B 1 43 ? 27.764 29.414 15.901 1.00 15.39 43 ASP B CA 1
ATOM 2611 C C . ASP B 1 43 ? 27.806 30.800 15.309 1.00 16.24 43 ASP B C 1
ATOM 2612 O O . ASP B 1 43 ? 28.650 31.577 15.710 1.00 16.61 43 ASP B O 1
ATOM 2617 N N . LYS B 1 44 ? 26.901 31.111 14.376 1.00 13.98 44 LYS B N 1
ATOM 2618 C CA . LYS B 1 44 ? 26.857 32.405 13.768 1.00 17.16 44 LYS B CA 1
ATOM 2619 C C . LYS B 1 44 ? 25.925 33.237 14.576 1.00 19.95 44 LYS B C 1
ATOM 2620 O O . LYS B 1 44 ? 24.820 32.786 14.862 1.00 20.64 44 LYS B O 1
ATOM 2626 N N . TRP B 1 45 ? 26.292 34.442 14.968 1.00 14.52 45 TRP B N 1
ATOM 2627 C CA . TRP B 1 45 ? 25.514 35.222 15.884 1.00 16.09 45 TRP B CA 1
ATOM 2628 C C . TRP B 1 45 ? 25.408 36.661 15.377 1.00 15.93 45 TRP B C 1
ATOM 2629 O O . TRP B 1 45 ? 26.228 37.113 14.578 1.00 15.02 45 TRP B O 1
ATOM 2640 N N . THR B 1 46 ? 24.403 37.359 15.884 1.00 16.87 46 THR B N 1
ATOM 2641 C CA . THR B 1 46 ? 24.185 38.740 15.516 1.00 17.04 46 THR B CA 1
ATOM 2642 C C . THR B 1 46 ? 24.187 39.652 16.747 1.00 23.43 46 THR B C 1
ATOM 2643 O O . THR B 1 46 ? 23.776 39.293 17.857 1.00 24.44 46 THR B O 1
ATOM 2647 N N . ARG B 1 47 ? 24.661 40.884 16.614 1.00 22.62 47 ARG B N 1
ATOM 2648 C CA . ARG B 1 47 ? 24.732 41.855 17.711 1.00 23.56 47 ARG B CA 1
ATOM 2649 C C . ARG B 1 47 ? 23.656 42.896 17.560 1.00 25.72 47 ARG B C 1
ATOM 2650 O O . ARG B 1 47 ? 23.460 43.392 16.449 1.00 26.06 47 ARG B O 1
ATOM 2658 N N . GLU B 1 48 ? 23.001 43.236 18.670 1.00 25.47 48 GLU B N 1
ATOM 2659 C CA . GLU B 1 48 ? 21.951 44.254 18.656 1.00 28.64 48 GLU B CA 1
ATOM 2660 C C . GLU B 1 48 ? 22.669 45.572 18.436 1.00 29.85 48 GLU B C 1
ATOM 2661 O O . GLU B 1 48 ? 23.632 45.901 19.133 1.00 31.12 48 GLU B O 1
ATOM 2663 N N . GLY B 1 49 ? 22.222 46.344 17.462 1.00 27.30 49 GLY B N 1
ATOM 2664 C CA . GLY B 1 49 ? 23.028 47.535 17.183 1.00 25.82 49 GLY B CA 1
ATOM 2665 C C . GLY B 1 49 ? 23.880 47.483 15.926 1.00 25.54 49 GLY B C 1
ATOM 2666 O O . GLY B 1 49 ? 24.187 48.531 15.327 1.00 23.18 49 GLY B O 1
ATOM 2667 N N . GLY B 1 50 ? 24.280 46.290 15.485 1.00 22.49 50 GLY B N 1
ATOM 2668 C CA . GLY B 1 50 ? 24.980 46.114 14.242 1.00 16.65 50 GLY B CA 1
ATOM 2669 C C . GLY B 1 50 ? 26.032 45.014 14.182 1.00 15.56 50 GLY B C 1
ATOM 2670 O O . GLY B 1 50 ? 26.950 44.948 15.018 1.00 15.85 50 GLY B O 1
ATOM 2671 N N . GLY B 1 51 ? 25.915 44.185 13.163 1.00 12.59 51 GLY B N 1
ATOM 2672 C CA . GLY B 1 51 ? 26.915 43.152 12.834 1.00 12.58 51 GLY B CA 1
ATOM 2673 C C . GLY B 1 51 ? 26.734 41.917 13.684 1.00 15.59 51 GLY B C 1
ATOM 2674 O O . GLY B 1 51 ? 25.625 41.557 14.070 1.00 15.06 51 GLY B O 1
ATOM 2675 N N . GLY B 1 52 ? 27.874 41.273 13.963 1.00 14.37 52 GLY B N 1
ATOM 2676 C CA . GLY B 1 52 ? 27.789 39.929 14.564 1.00 15.45 52 GLY B CA 1
ATOM 2677 C C . GLY B 1 52 ? 29.108 39.222 14.328 1.00 13.14 52 GLY B C 1
ATOM 2678 O O . GLY B 1 52 ? 30.125 39.834 14.115 1.00 14.57 52 GLY B O 1
ATOM 2679 N N . GLY B 1 53 ? 29.047 37.904 14.359 1.00 12.13 53 GLY B N 1
ATOM 2680 C CA . GLY B 1 53 ? 30.283 37.128 14.253 1.00 12.90 53 GLY B CA 1
ATOM 2681 C C . GLY B 1 53 ? 29.996 35.666 13.988 1.00 13.17 53 GLY B C 1
ATOM 2682 O O . GLY B 1 53 ? 28.831 35.233 13.855 1.00 11.99 53 GLY B O 1
ATOM 2683 N N . ARG B 1 54 ? 31.104 34.937 13.882 1.00 12.02 54 ARG B N 1
ATOM 2684 C CA . ARG B 1 54 ? 31.038 33.511 13.611 1.00 12.38 54 ARG B CA 1
ATOM 2685 C C . ARG B 1 54 ? 32.045 32.916 14.630 1.00 13.56 54 ARG B C 1
ATOM 2686 O O . ARG B 1 54 ? 33.259 33.101 14.547 1.00 12.97 54 ARG B O 1
ATOM 2694 N N . THR B 1 55 ? 31.535 32.195 15.606 1.00 12.51 55 THR B N 1
ATOM 2695 C CA . THR B 1 55 ? 32.362 31.548 16.642 1.00 12.85 55 THR B CA 1
ATOM 2696 C C . THR B 1 55 ? 32.507 30.076 16.270 1.00 15.63 55 THR B C 1
ATOM 2697 O O . THR B 1 55 ? 31.455 29.398 16.171 1.00 16.93 55 THR B O 1
ATOM 2701 N N . ARG B 1 56 ? 33.698 29.543 16.054 1.00 12.71 56 ARG B N 1
ATOM 2702 C CA . ARG B 1 56 ? 33.885 28.143 15.692 1.00 12.31 56 ARG B CA 1
ATOM 2703 C C . ARG B 1 56 ? 34.626 27.461 16.827 1.00 12.77 56 ARG B C 1
ATOM 2704 O O . ARG B 1 56 ? 35.649 27.942 17.255 1.00 12.73 56 ARG B O 1
ATOM 2712 N N . VAL B 1 57 ? 34.056 26.352 17.274 1.00 10.57 57 VAL B N 1
ATOM 2713 C CA . VAL B 1 57 ? 34.561 25.635 18.420 1.00 11.59 57 VAL B CA 1
ATOM 2714 C C . VAL B 1 57 ? 34.749 24.172 18.116 1.00 12.27 57 VAL B C 1
ATOM 2715 O O . VAL B 1 57 ? 33.977 23.579 17.386 1.00 13.73 57 VAL B O 1
ATOM 2727 N N . VAL B 1 59 ? 35.800 20.442 20.185 1.00 15.30 59 VAL B N 1
ATOM 2728 C CA . VAL B 1 59 ? 35.859 19.805 21.505 1.00 16.46 59 VAL B CA 1
ATOM 2729 C C . VAL B 1 59 ? 36.117 18.309 21.319 1.00 18.06 59 VAL B C 1
ATOM 2730 O O . VAL B 1 59 ? 35.675 17.675 20.361 1.00 19.54 59 VAL B O 1
ATOM 2734 N N . ASP B 1 60 ? 36.897 17.807 22.272 1.00 16.09 60 ASP B N 1
ATOM 2735 C CA . ASP B 1 60 ? 37.094 16.358 22.414 1.00 19.62 60 ASP B CA 1
ATOM 2736 C C . ASP B 1 60 ? 37.653 15.745 21.157 1.00 21.27 60 ASP B C 1
ATOM 2737 O O . ASP B 1 60 ? 37.283 14.625 20.734 1.00 20.77 60 ASP B O 1
ATOM 2742 N N . GLY B 1 61 ? 38.613 16.411 20.522 1.00 17.32 61 GLY B N 1
ATOM 2743 C CA . GLY B 1 61 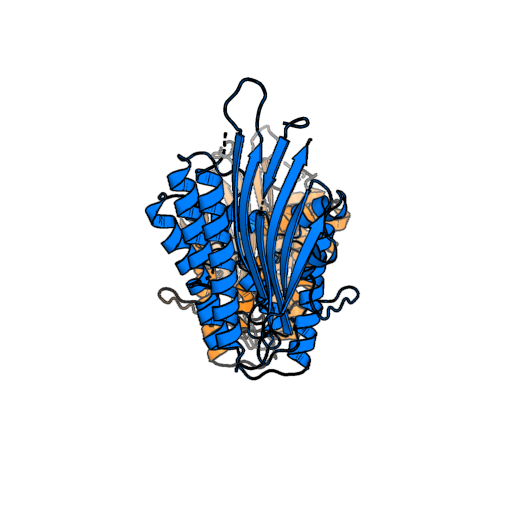? 39.292 15.816 19.405 1.00 15.85 61 GLY B CA 1
ATOM 2744 C C . GLY B 1 61 ? 40.389 14.846 19.775 1.00 19.02 61 GLY B C 1
ATOM 2745 O O . GLY B 1 61 ? 40.592 14.637 20.963 1.00 19.99 61 GLY B O 1
ATOM 2746 N N . ALA B 1 62 ? 41.084 14.287 18.798 1.00 17.37 62 ALA B N 1
ATOM 2747 C CA . ALA B 1 62 ? 42.241 13.444 19.082 1.00 19.48 62 ALA B CA 1
ATOM 2748 C C . ALA B 1 62 ? 43.392 14.256 19.640 1.00 21.31 62 ALA B C 1
ATOM 2749 O O . ALA B 1 62 ? 44.261 13.754 20.365 1.00 21.01 62 ALA B O 1
ATOM 2751 N N . VAL B 1 63 ? 43.413 15.550 19.315 1.00 14.31 63 VAL B N 1
ATOM 2752 C CA . VAL B 1 63 ? 44.506 16.446 19.605 1.00 14.97 63 VAL B CA 1
ATOM 2753 C C . VAL B 1 63 ? 44.020 17.696 20.309 1.00 13.54 63 VAL B C 1
ATOM 2754 O O . VAL B 1 63 ? 44.666 18.125 21.252 1.00 14.03 63 VAL B O 1
ATOM 2758 N N . ILE B 1 64 ? 42.938 18.301 19.855 1.00 13.44 64 ILE B N 1
ATOM 2759 C CA . ILE B 1 64 ? 42.438 19.525 20.476 1.00 11.11 64 ILE B CA 1
ATOM 2760 C C . ILE B 1 64 ? 41.298 19.200 21.379 1.00 13.62 64 ILE B C 1
ATOM 2761 O O . ILE B 1 64 ? 40.248 18.738 20.912 1.00 14.34 64 ILE B O 1
ATOM 2766 N N . GLU B 1 65 ? 41.496 19.379 22.686 1.00 12.30 65 GLU B N 1
ATOM 2767 C CA . GLU B 1 65 ? 40.504 19.146 23.678 1.00 13.54 65 GLU B CA 1
ATOM 2768 C C . GLU B 1 65 ? 39.438 20.218 23.698 1.00 13.51 65 GLU B C 1
ATOM 2769 O O . GLU B 1 65 ? 38.243 19.929 23.813 1.00 13.48 65 GLU B O 1
ATOM 2775 N N . LYS B 1 66 ? 39.890 21.469 23.565 1.00 11.41 66 LYS B N 1
ATOM 2776 C CA . LYS B 1 66 ? 38.968 22.599 23.553 1.00 9.86 66 LYS B CA 1
ATOM 2777 C C . LYS B 1 66 ? 39.610 23.661 22.694 1.00 11.91 66 LYS B C 1
ATOM 2778 O O . LYS B 1 66 ? 40.740 24.070 22.973 1.00 12.08 66 LYS B O 1
ATOM 2784 N N . GLY B 1 67 ? 39.026 24.087 21.574 1.00 10.90 67 GLY B N 1
ATOM 2785 C CA . GLY B 1 67 ? 39.642 25.082 20.728 1.00 11.80 67 GLY B CA 1
ATOM 2786 C C . GLY B 1 67 ? 38.530 26.003 20.268 1.00 11.32 67 GLY B C 1
ATOM 2787 O O . GLY B 1 67 ? 37.409 25.570 20.005 1.00 14.29 67 GLY B O 1
ATOM 2788 N N . GLY B 1 68 ? 38.832 27.280 20.142 1.00 11.19 68 GLY B N 1
ATOM 2789 C CA . GLY B 1 68 ? 37.888 28.226 19.624 1.00 11.54 68 GLY B CA 1
ATOM 2790 C C . GLY B 1 68 ? 38.587 29.221 18.731 1.00 13.18 68 GLY B C 1
ATOM 2791 O O . GLY B 1 68 ? 39.695 29.662 19.013 1.00 12.15 68 GLY B O 1
ATOM 2792 N N . VAL B 1 69 ? 37.988 29.525 17.579 1.00 11.72 69 VAL B N 1
ATOM 2793 C CA . VAL B 1 69 ? 38.493 30.464 16.602 1.00 12.64 69 VAL B CA 1
ATOM 2794 C C . VAL B 1 69 ? 37.341 31.390 16.320 1.00 12.55 69 VAL B C 1
ATOM 2795 O O . VAL B 1 69 ? 36.393 30.935 15.656 1.00 14.92 69 VAL B O 1
ATOM 2799 N N . ASN B 1 70 ? 37.355 32.641 16.774 1.00 12.79 70 ASN B N 1
ATOM 2800 C CA . ASN B 1 70 ? 36.234 33.557 16.624 1.00 13.05 70 ASN B CA 1
ATOM 2801 C C . ASN B 1 70 ? 36.609 34.540 15.527 1.00 13.36 70 ASN B C 1
ATOM 2802 O O . ASN B 1 70 ? 37.735 34.940 15.332 1.00 13.64 70 ASN B O 1
ATOM 2807 N N . PHE B 1 71 ? 35.589 34.938 14.767 1.00 10.95 71 PHE B N 1
ATOM 2808 C CA . PHE B 1 71 ? 35.555 36.078 13.874 1.00 10.15 71 PHE B CA 1
ATOM 2809 C C . PHE B 1 71 ? 34.404 36.967 14.326 1.00 11.81 71 PHE B C 1
ATOM 2810 O O . PHE B 1 71 ? 33.344 36.465 14.666 1.00 11.01 71 PHE B O 1
ATOM 2818 N N . SER B 1 72 ? 34.702 38.255 14.324 1.00 10.79 72 SER B N 1
ATOM 2819 C CA . SER B 1 72 ? 33.602 39.199 14.565 1.00 12.78 72 SER B CA 1
ATOM 2820 C C . SER B 1 72 ? 33.778 40.439 13.685 1.00 12.26 72 SER B C 1
ATOM 2821 O O . SER B 1 72 ? 34.876 40.812 13.289 1.00 12.06 72 SER B O 1
ATOM 2824 N N . HIS B 1 73 ? 32.613 40.977 13.316 1.00 11.93 73 HIS B N 1
ATOM 2825 C CA . HIS B 1 73 ? 32.567 42.226 12.605 1.00 11.64 73 HIS B CA 1
ATOM 2826 C C . HIS B 1 73 ? 31.339 42.937 13.137 1.00 12.01 73 HIS B C 1
ATOM 2827 O O . HIS B 1 73 ? 30.213 42.603 12.740 1.00 12.97 73 HIS B O 1
ATOM 2834 N N . VAL B 1 74 ? 31.544 43.908 14.010 1.00 12.59 74 VAL B N 1
ATOM 2835 C CA . VAL B 1 74 ? 30.459 44.668 14.638 1.00 13.50 74 VAL B CA 1
ATOM 2836 C C . VAL B 1 74 ? 30.636 46.116 14.243 1.00 13.75 74 VAL B C 1
ATOM 2837 O O . VAL B 1 74 ? 31.689 46.579 13.865 1.00 14.26 74 VAL B O 1
ATOM 2841 N N . TYR B 1 75 ? 29.509 46.812 14.356 1.00 12.09 75 TYR B N 1
ATOM 2842 C CA . TYR B 1 75 ? 29.497 48.202 13.911 1.00 12.13 75 TYR B CA 1
ATOM 2843 C C . TYR B 1 75 ? 28.271 48.841 14.520 1.00 14.46 75 TYR B C 1
ATOM 2844 O O . TYR B 1 75 ? 27.324 48.154 14.887 1.00 14.19 75 TYR B O 1
ATOM 2853 N N . GLY B 1 76 ? 28.285 50.175 14.650 1.00 14.11 76 GLY B N 1
ATOM 2854 C CA . GLY B 1 76 ? 27.132 50.828 15.274 1.00 12.55 76 GLY B CA 1
ATOM 2855 C C . GLY B 1 76 ? 27.462 52.286 15.505 1.00 12.47 76 GLY B C 1
ATOM 2856 O O . GLY B 1 76 ? 28.449 52.820 15.092 1.00 12.81 76 GLY B O 1
ATOM 2857 N N . LYS B 1 77 ? 26.458 52.892 16.159 1.00 17.13 77 LYS B N 1
ATOM 2858 C CA . LYS B 1 77 ? 26.602 54.318 16.512 1.00 22.06 77 LYS B CA 1
ATOM 2859 C C . LYS B 1 77 ? 26.829 54.574 17.986 1.00 25.35 77 LYS B C 1
ATOM 2860 O O . LYS B 1 77 ? 26.048 54.153 18.850 1.00 30.91 77 LYS B O 1
ATOM 2866 N N . GLY B 1 78 ? 27.885 55.288 18.337 1.00 26.94 78 GLY B N 1
ATOM 2867 C CA . GLY B 1 78 ? 28.353 55.349 19.714 1.00 31.51 78 GLY B CA 1
ATOM 2868 C C . GLY B 1 78 ? 29.012 54.085 20.225 1.00 35.72 78 GLY B C 1
ATOM 2869 O O . GLY B 1 78 ? 28.589 52.980 19.876 1.00 32.65 78 GLY B O 1
ATOM 2870 N N . LEU B 1 79 ? 30.041 54.280 21.040 1.00 40.46 79 LEU B N 1
ATOM 2871 C CA . LEU B 1 79 ? 30.740 53.178 21.689 1.00 44.31 79 LEU B CA 1
ATOM 2872 C C . LEU B 1 79 ? 30.038 52.817 22.985 1.00 46.89 79 LEU B C 1
ATOM 2873 O O . LEU B 1 79 ? 29.084 53.509 23.358 1.00 48.21 79 LEU B O 1
ATOM 2878 N N . ASP B 1 89 ? 37.272 60.828 23.148 1.00 50.27 89 ASP B N 1
ATOM 2879 C CA . ASP B 1 89 ? 37.235 61.652 21.944 1.00 47.18 89 ASP B CA 1
ATOM 2880 C C . ASP B 1 89 ? 36.438 60.969 20.830 1.00 45.63 89 ASP B C 1
ATOM 2881 O O . ASP B 1 89 ? 36.073 61.615 19.843 1.00 51.13 89 ASP B O 1
ATOM 2886 N N . ILE B 1 90 ? 36.161 59.675 20.960 1.00 39.20 90 ILE B N 1
ATOM 2887 C CA . ILE B 1 90 ? 35.428 58.994 19.891 1.00 32.18 90 ILE B CA 1
ATOM 2888 C C . ILE B 1 90 ? 34.079 58.465 20.344 1.00 28.18 90 ILE B C 1
ATOM 2889 O O . ILE B 1 90 ? 33.413 57.704 19.667 1.00 27.38 90 ILE B O 1
ATOM 2894 N N . ALA B 1 91 ? 33.626 58.917 21.515 1.00 28.99 91 ALA B N 1
ATOM 2895 C CA . ALA B 1 91 ? 32.494 58.275 22.170 1.00 26.19 91 ALA B CA 1
ATOM 2896 C C . ALA B 1 91 ? 31.185 58.350 21.366 1.00 18.80 91 ALA B C 1
ATOM 2897 O O . ALA B 1 91 ? 30.362 57.460 21.465 1.00 26.83 91 ALA B O 1
ATOM 2899 N N . GLY B 1 92 ? 31.062 59.425 20.609 1.00 25.34 92 GLY B N 1
ATOM 2900 C CA . GLY B 1 92 ? 29.827 59.596 19.864 1.00 25.85 92 GLY B CA 1
ATOM 2901 C C . GLY B 1 92 ? 29.878 59.066 18.448 1.00 22.21 92 GLY B C 1
ATOM 2902 O O . GLY B 1 92 ? 28.940 59.254 17.680 1.00 19.83 92 GLY B O 1
ATOM 2903 N N . CYS B 1 93 ? 30.964 58.392 18.066 1.00 20.96 93 CYS B N 1
ATOM 2904 C CA . CYS B 1 93 ? 31.213 58.163 16.642 1.00 20.61 93 CYS B CA 1
ATOM 2905 C C . CYS B 1 93 ? 30.569 56.872 16.185 1.00 15.19 93 CYS B C 1
ATOM 2906 O O . CYS B 1 93 ? 30.349 55.962 16.973 1.00 18.64 93 CYS B O 1
ATOM 2909 N N . ASN B 1 94 ? 30.309 56.846 14.887 1.00 15.32 94 ASN B N 1
ATOM 2910 C CA . ASN B 1 94 ? 30.031 55.559 14.220 1.00 15.80 94 ASN B CA 1
ATOM 2911 C C . ASN B 1 94 ? 31.354 54.780 14.219 1.00 15.92 94 ASN B C 1
ATOM 2912 O O . ASN B 1 94 ? 32.405 55.346 14.016 1.00 17.30 94 ASN B O 1
ATOM 2917 N N . PHE B 1 95 ? 31.226 53.483 14.453 1.00 14.05 95 PHE B N 1
ATOM 2918 C CA . PHE B 1 95 ? 32.464 52.656 14.529 1.00 14.39 95 PHE B CA 1
ATOM 2919 C C . PHE B 1 95 ? 32.214 51.320 13.840 1.00 12.89 95 PHE B C 1
ATOM 2920 O O . PHE B 1 95 ? 31.076 50.901 13.611 1.00 12.36 95 PHE B O 1
ATOM 2928 N N . GLU B 1 96 ? 33.371 50.707 13.561 1.00 12.96 96 GLU B N 1
ATOM 2929 C CA . GLU B 1 96 ? 33.374 49.321 13.074 1.00 13.21 96 GLU B CA 1
ATOM 2930 C C . GLU B 1 96 ? 34.588 48.687 13.712 1.00 13.50 96 GLU B C 1
ATOM 2931 O O . GLU B 1 96 ? 35.638 49.282 13.835 1.00 13.83 96 GLU B O 1
ATOM 2937 N N . ALA B 1 97 ? 34.443 47.443 14.124 1.00 14.01 97 ALA B N 1
ATOM 2938 C CA . ALA B 1 97 ? 35.509 46.665 14.771 1.00 13.78 97 ALA B CA 1
ATOM 2939 C C . ALA B 1 97 ? 35.418 45.252 14.200 1.00 14.54 97 ALA B C 1
ATOM 2940 O O . ALA B 1 97 ? 34.329 44.689 14.012 1.00 16.03 97 ALA B O 1
ATOM 2950 N N . GLY B 1 99 ? 37.759 41.389 13.812 1.00 10.71 99 GLY B N 1
ATOM 2951 C CA . GLY B 1 99 ? 38.949 40.646 14.180 1.00 10.18 99 GLY B CA 1
ATOM 2952 C C . GLY B 1 99 ? 38.734 39.153 14.222 1.00 12.53 99 GLY B C 1
ATOM 2953 O O . GLY B 1 99 ? 37.622 38.648 14.087 1.00 11.68 99 GLY B O 1
ATOM 2954 N N . VAL B 1 100 ? 39.861 38.463 14.369 1.00 10.64 100 VAL B N 1
ATOM 2955 C CA . VAL B 1 100 ? 39.892 37.003 14.617 1.00 10.73 100 VAL B CA 1
ATOM 2956 C C . VAL B 1 100 ? 40.645 36.826 15.920 1.00 11.12 100 VAL B C 1
ATOM 2957 O O . VAL B 1 100 ? 41.661 37.486 16.124 1.00 12.42 100 VAL B O 1
ATOM 2961 N N . SER B 1 101 ? 40.141 35.991 16.804 1.00 10.84 101 SER B N 1
ATOM 2962 C CA . SER B 1 101 ? 40.810 35.708 18.083 1.00 11.36 101 SER B CA 1
ATOM 2963 C C . SER B 1 101 ? 40.643 34.216 18.310 1.00 13.23 101 SER B C 1
ATOM 2964 O O . SER B 1 101 ? 39.552 33.683 18.044 1.00 13.76 101 SER B O 1
ATOM 2967 N N . LEU B 1 102 ? 41.663 33.563 18.895 1.00 10.06 102 LEU B N 1
ATOM 2968 C CA . LEU B 1 102 ? 41.565 32.130 19.056 1.00 9.04 102 LEU B CA 1
ATOM 2969 C C . LEU B 1 102 ? 42.395 31.744 20.267 1.00 8.65 102 LEU B C 1
ATOM 2970 O O . LEU B 1 102 ? 43.403 32.356 20.620 1.00 9.45 102 LEU B O 1
ATOM 2975 N N . VAL B 1 103 ? 41.953 30.637 20.898 1.00 10.08 103 VAL B N 1
ATOM 2976 C CA . VAL B 1 103 ? 42.691 29.947 21.949 1.00 10.41 103 VAL B CA 1
ATOM 2977 C C . VAL B 1 103 ? 42.538 28.455 21.732 1.00 10.29 103 VAL B C 1
ATOM 2978 O O . VAL B 1 103 ? 41.411 27.980 21.570 1.00 9.90 103 VAL B O 1
ATOM 2982 N N . ILE B 1 104 ? 43.661 27.738 21.687 1.00 9.38 104 ILE B N 1
ATOM 2983 C CA . ILE B 1 104 ? 43.685 26.302 21.532 1.00 8.66 104 ILE B CA 1
ATOM 2984 C C . ILE B 1 104 ? 44.259 25.638 22.775 1.00 9.62 104 ILE B C 1
ATOM 2985 O O . ILE B 1 104 ? 45.374 25.963 23.175 1.00 10.09 104 ILE B O 1
ATOM 2990 N N . HIS B 1 105 ? 43.471 24.732 23.327 1.00 9.42 105 HIS B N 1
ATOM 2991 C CA . HIS B 1 105 ? 43.842 23.934 24.533 1.00 10.12 105 HIS B CA 1
ATOM 2992 C C . HIS B 1 105 ? 43.931 22.454 24.115 1.00 10.40 105 HIS B C 1
ATOM 2993 O O . HIS B 1 105 ? 42.928 21.764 23.981 1.00 10.36 105 HIS B O 1
ATOM 3000 N N . PRO B 1 106 ? 45.138 21.968 23.836 1.00 10.36 106 PRO B N 1
ATOM 3001 C CA . PRO B 1 106 ? 45.287 20.571 23.462 1.00 9.69 106 PRO B CA 1
ATOM 3002 C C . PRO B 1 106 ? 45.002 19.588 24.565 1.00 10.88 106 PRO B C 1
ATOM 3003 O O . PRO B 1 106 ? 45.123 19.867 25.758 1.00 12.12 106 PRO B O 1
ATOM 3007 N N . LYS B 1 107 ? 44.690 18.356 24.164 1.00 11.32 107 LYS B N 1
ATOM 3008 C CA . LYS B 1 107 ? 44.543 17.261 25.076 1.00 11.86 107 LYS B CA 1
ATOM 3009 C C . LYS B 1 107 ? 45.865 16.812 25.713 1.00 11.86 107 LYS B C 1
ATOM 3010 O O . LYS B 1 107 ? 45.931 16.621 26.924 1.00 12.36 107 LYS B O 1
ATOM 3016 N N . ASN B 1 108 ? 46.858 16.655 24.870 1.00 11.05 108 ASN B N 1
ATOM 3017 C CA . ASN B 1 108 ? 48.142 16.140 25.344 1.00 10.91 108 ASN B CA 1
ATOM 3018 C C . ASN B 1 108 ? 48.905 17.235 26.034 1.00 10.57 108 ASN B C 1
ATOM 3019 O O . ASN B 1 108 ? 49.166 18.262 25.401 1.00 10.55 108 ASN B O 1
ATOM 3024 N N . PRO B 1 109 ? 49.285 17.113 27.299 1.00 11.01 109 PRO B N 1
ATOM 3025 C CA . PRO B 1 109 ? 50.112 18.135 27.939 1.00 11.08 109 PRO B CA 1
ATOM 3026 C C . PRO B 1 109 ? 51.390 18.559 27.245 1.00 10.72 109 PRO B C 1
ATOM 3027 O O . PRO B 1 109 ? 51.949 19.633 27.485 1.00 10.27 109 PRO B O 1
ATOM 3031 N N . HIS B 1 110 ? 51.878 17.704 26.337 1.00 10.46 110 HIS B N 1
ATOM 3032 C CA . HIS B 1 110 ? 53.102 17.980 25.614 1.00 10.95 110 HIS B CA 1
ATOM 3033 C C . HIS B 1 110 ? 52.933 18.925 24.427 1.00 10.98 110 HIS B C 1
ATOM 3034 O O . HIS B 1 110 ? 53.921 19.333 23.836 1.00 11.57 110 HIS B O 1
ATOM 3041 N N . VAL B 1 111 ? 51.667 19.246 24.101 1.00 9.69 111 VAL B N 1
ATOM 3042 C CA . VAL B 1 111 ? 51.391 20.293 23.133 1.00 10.76 111 VAL B CA 1
ATOM 3043 C C . VAL B 1 111 ? 51.025 21.584 23.838 1.00 10.02 111 VAL B C 1
ATOM 3044 O O . VAL B 1 111 ? 50.078 21.530 24.643 1.00 10.63 111 VAL B O 1
ATOM 3048 N N . PRO B 1 112 ? 51.705 22.704 23.594 1.00 9.32 112 PRO B N 1
ATOM 3049 C CA . PRO B 1 112 ? 51.334 23.936 24.291 1.00 9.22 112 PRO B CA 1
ATOM 3050 C C . PRO B 1 112 ? 49.958 24.430 23.957 1.00 9.56 112 PRO B C 1
ATOM 3051 O O . PRO B 1 112 ? 49.486 24.223 22.828 1.00 10.35 112 PRO B O 1
ATOM 3055 N N . THR B 1 113 ? 49.348 25.126 24.914 1.00 9.58 113 THR B N 1
ATOM 3056 C CA . THR B 1 113 ? 48.244 26.008 24.560 1.00 8.94 113 THR B CA 1
ATOM 3057 C C . THR B 1 113 ? 48.784 27.145 23.752 1.00 10.37 113 THR B C 1
ATOM 3058 O O . THR B 1 113 ? 49.946 27.512 23.847 1.00 10.52 113 THR B O 1
ATOM 3062 N N . SER B 1 114 ? 47.929 27.709 22.882 1.00 9.40 114 SER B N 1
ATOM 3063 C CA . SER B 1 114 ? 48.318 28.927 22.175 1.00 9.70 114 SER B CA 1
ATOM 3064 C C . SER B 1 114 ? 47.157 29.878 22.005 1.00 8.81 114 SER B C 1
ATOM 3065 O O . SER B 1 114 ? 46.003 29.482 22.186 1.00 10.03 114 SER B O 1
ATOM 3068 N N . HIS B 1 115 ? 47.487 31.103 21.641 1.00 8.97 115 HIS B N 1
ATOM 3069 C CA . HIS B 1 115 ? 46.506 32.147 21.503 1.00 9.93 115 HIS B CA 1
ATOM 3070 C C . HIS B 1 115 ? 47.004 33.024 20.357 1.00 10.20 115 HIS B C 1
ATOM 3071 O O . HIS B 1 115 ? 48.210 33.194 20.144 1.00 10.02 115 HIS B O 1
ATOM 3078 N N . ALA B 1 116 ? 46.083 33.562 19.569 1.00 9.92 116 ALA B N 1
ATOM 3079 C CA . ALA B 1 116 ? 46.414 34.555 18.553 1.00 8.67 116 ALA B CA 1
ATOM 3080 C C . ALA B 1 116 ? 45.244 35.486 18.366 1.00 9.06 116 ALA B C 1
ATOM 3081 O O . ALA B 1 116 ? 44.093 35.128 18.615 1.00 11.13 116 ALA B O 1
ATOM 3083 N N . ASN B 1 117 ? 45.517 36.687 17.867 1.00 9.16 117 ASN B N 1
ATOM 3084 C CA . ASN B 1 117 ? 44.460 37.619 17.545 1.00 11.21 117 ASN B CA 1
ATOM 3085 C C . ASN B 1 117 ? 45.005 38.579 16.507 1.00 10.30 117 ASN B C 1
ATOM 3086 O O . ASN B 1 117 ? 46.182 38.905 16.466 1.00 10.66 117 ASN B O 1
ATOM 3095 N N . VAL B 1 118 ? 44.105 39.012 15.618 1.00 10.29 118 VAL B N 1
ATOM 3096 C CA . VAL B 1 118 ? 44.371 40.160 14.747 1.00 10.59 118 VAL B CA 1
ATOM 3097 C C . VAL B 1 118 ? 43.074 40.942 14.649 1.00 10.80 118 VAL B C 1
ATOM 3098 O O . VAL B 1 118 ? 42.013 40.380 14.455 1.00 11.06 118 VAL B O 1
ATOM 3102 N N . ARG B 1 119 ? 43.188 42.272 14.744 1.00 11.59 119 ARG B N 1
ATOM 3103 C CA . ARG B 1 119 ? 41.967 43.075 14.769 1.00 11.92 119 ARG B CA 1
ATOM 3104 C C . ARG B 1 119 ? 42.231 44.483 14.256 1.00 11.24 119 ARG B C 1
ATOM 3105 O O . ARG B 1 119 ? 43.338 44.969 14.247 1.00 11.15 119 ARG B O 1
ATOM 3113 N N . LEU B 1 120 ? 41.101 45.108 13.868 1.00 11.05 120 LEU B N 1
ATOM 3114 C CA . LEU B 1 120 ? 41.074 46.501 13.374 1.00 10.16 120 LEU B CA 1
ATOM 3115 C C . LEU B 1 120 ? 39.872 47.164 14.025 1.00 10.29 120 LEU B C 1
ATOM 3116 O O . LEU B 1 120 ? 38.796 46.583 14.101 1.00 10.73 120 LEU B O 1
ATOM 3121 N N . PHE B 1 121 ? 40.062 48.436 14.391 1.00 12.30 121 PHE B N 1
ATOM 3122 C CA . PHE B 1 121 ? 39.009 49.314 14.906 1.00 11.21 121 PHE B CA 1
ATOM 3123 C C . PHE B 1 121 ? 39.058 50.602 14.080 1.00 11.89 121 PHE B C 1
ATOM 3124 O O . PHE B 1 121 ? 40.166 51.151 13.869 1.00 11.60 121 PHE B O 1
ATOM 3132 N N . VAL B 1 122 ? 37.869 51.051 13.635 1.00 10.80 122 VAL B N 1
ATOM 3133 C CA . VAL B 1 122 ? 37.767 52.338 12.931 1.00 12.49 122 VAL B CA 1
ATOM 3134 C C . VAL B 1 122 ? 36.583 53.099 13.492 1.00 13.99 122 VAL B C 1
ATOM 3135 O O . VAL B 1 122 ? 35.502 52.606 13.646 1.00 15.19 122 VAL B O 1
ATOM 3139 N N . ALA B 1 123 ? 36.815 54.389 13.722 1.00 15.36 123 ALA B N 1
ATOM 3140 C CA . ALA B 1 123 ? 35.753 55.325 14.148 1.00 14.21 123 ALA B CA 1
ATOM 3141 C C . ALA B 1 123 ? 35.740 56.471 13.145 1.00 15.80 123 ALA B C 1
ATOM 3142 O O . ALA B 1 123 ? 36.750 57.112 12.898 1.00 17.10 123 ALA B O 1
ATOM 3144 N N . GLU B 1 124 ? 34.565 56.686 12.562 1.00 20.48 124 GLU B N 1
ATOM 3145 C CA . GLU B 1 124 ? 34.427 57.730 11.558 1.00 24.51 124 GLU B CA 1
ATOM 3146 C C . GLU B 1 124 ? 34.050 59.041 12.232 1.00 24.42 124 GLU B C 1
ATOM 3147 O O . GLU B 1 124 ? 33.354 59.053 13.217 1.00 24.61 124 GLU B O 1
ATOM 3153 N N . ARG B 1 125 ? 34.542 60.120 11.636 1.00 28.60 125 ARG B N 1
ATOM 3154 C CA . ARG B 1 125 ? 34.363 61.451 12.212 1.00 33.09 125 ARG B CA 1
ATOM 3155 C C . ARG B 1 125 ? 34.054 62.377 11.038 1.00 31.72 125 ARG B C 1
ATOM 3156 O O . ARG B 1 125 ? 34.940 62.612 10.217 1.00 34.12 125 ARG B O 1
ATOM 3164 N N . GLU B 1 126 ? 32.812 62.854 11.018 1.00 34.53 126 GLU B N 1
ATOM 3165 C CA . GLU B 1 126 ? 32.312 63.883 10.102 1.00 41.22 126 GLU B CA 1
ATOM 3166 C C . GLU B 1 126 ? 33.311 65.020 9.996 1.00 38.51 126 GLU B C 1
ATOM 3167 O O . GLU B 1 126 ? 33.566 65.671 11.003 1.00 37.99 126 GLU B O 1
ATOM 3173 N N . GLY B 1 127 ? 33.853 65.235 8.801 1.00 39.43 127 GLY B N 1
ATOM 3174 C CA . GLY B 1 127 ? 34.803 66.329 8.594 1.00 43.37 127 GLY B CA 1
ATOM 3175 C C . GLY B 1 127 ? 36.276 66.074 8.864 1.00 46.77 127 GLY B C 1
ATOM 3176 O O . GLY B 1 127 ? 37.112 66.874 8.439 1.00 46.82 127 GLY B O 1
ATOM 3177 N N . LYS B 1 128 ? 36.604 64.980 9.554 1.00 43.33 128 LYS B N 1
ATOM 3178 C CA . LYS B 1 128 ? 37.981 64.631 9.885 1.00 43.09 128 LYS B CA 1
ATOM 3179 C C . LYS B 1 128 ? 38.341 63.280 9.266 1.00 41.03 128 LYS B C 1
ATOM 3180 O O . LYS B 1 128 ? 37.457 62.567 8.802 1.00 42.06 128 LYS B O 1
ATOM 3183 N N . GLU B 1 129 ? 39.620 62.930 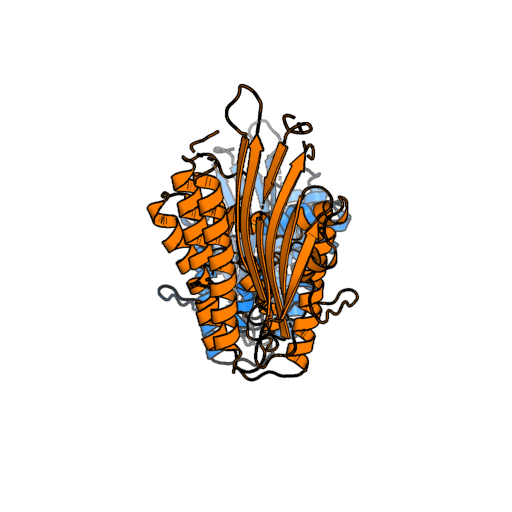9.230 1.00 40.77 129 GLU B N 1
ATOM 3184 C CA . GLU B 1 129 ? 40.043 61.583 8.840 1.00 34.08 129 GLU B CA 1
ATOM 3185 C C . GLU B 1 129 ? 39.556 60.622 9.937 1.00 28.10 129 GLU B C 1
ATOM 3186 O O . GLU B 1 129 ? 39.484 60.995 11.115 1.00 24.91 129 GLU B O 1
ATOM 3188 N N . PRO B 1 130 ? 39.201 59.396 9.588 1.00 31.82 130 PRO B N 1
ATOM 3189 C CA . PRO B 1 130 ? 38.862 58.441 10.650 1.00 26.09 130 PRO B CA 1
ATOM 3190 C C . PRO B 1 130 ? 39.988 58.192 11.653 1.00 26.71 130 PRO B C 1
ATOM 3191 O O . PRO B 1 130 ? 41.167 58.415 11.350 1.00 26.26 130 PRO B O 1
ATOM 3195 N N . VAL B 1 131 ? 39.636 57.777 12.862 1.00 19.63 131 VAL B N 1
ATOM 3196 C CA . VAL B 1 131 ? 40.568 57.238 13.857 1.00 17.65 131 VAL B CA 1
ATOM 3197 C C . VAL B 1 131 ? 40.576 55.726 13.661 1.00 19.26 131 VAL B C 1
ATOM 3198 O O . VAL B 1 131 ? 39.548 55.115 13.496 1.00 18.54 131 VAL B O 1
ATOM 3202 N N . TRP B 1 132 ? 41.758 55.130 13.624 1.00 14.61 132 TRP B N 1
ATOM 3203 C CA . TRP B 1 132 ? 41.801 53.673 13.391 1.00 15.01 132 TRP B CA 1
ATOM 3204 C C . TRP B 1 132 ? 43.070 53.138 14.009 1.00 13.96 132 TRP B C 1
ATOM 3205 O O . TRP B 1 132 ? 44.047 53.821 14.204 1.00 13.49 132 TRP B O 1
ATOM 3216 N N . TRP B 1 133 ? 43.034 51.852 14.347 1.00 11.94 133 TRP B N 1
ATOM 3217 C CA . TRP B 1 133 ? 44.224 51.176 14.794 1.00 13.24 133 TRP B CA 1
ATOM 3218 C C . TRP B 1 133 ? 44.023 49.664 14.717 1.00 11.77 133 TRP B C 1
ATOM 3219 O O . TRP B 1 133 ? 42.917 49.153 14.809 1.00 11.55 133 TRP B O 1
ATOM 3230 N N . PHE B 1 134 ? 45.143 48.985 14.508 1.00 12.63 134 PHE B N 1
ATOM 3231 C CA . PHE B 1 134 ? 45.194 47.522 14.513 1.00 11.53 134 PHE B CA 1
ATOM 3232 C C . PHE B 1 134 ? 45.766 47.066 15.845 1.00 11.08 134 PHE B C 1
ATOM 3233 O O . PHE B 1 134 ? 46.437 47.741 16.601 1.00 11.63 134 PHE B O 1
ATOM 3241 N N . GLY B 1 135 ? 45.474 45.801 16.135 1.00 10.10 135 GLY B N 1
ATOM 3242 C CA . GLY B 1 135 ? 46.041 45.115 17.263 1.00 10.62 135 GLY B CA 1
ATOM 3243 C C . GLY B 1 135 ? 46.151 43.646 16.972 1.00 11.40 135 GLY B C 1
ATOM 3244 O O . GLY B 1 135 ? 45.566 43.146 16.043 1.00 11.32 135 GLY B O 1
ATOM 3245 N N . GLY B 1 136 ? 46.927 42.951 17.803 1.00 10.15 136 GLY B N 1
ATOM 3246 C CA . GLY B 1 136 ? 47.001 41.521 17.616 1.00 11.04 136 GLY B CA 1
ATOM 3247 C C . GLY B 1 136 ? 48.254 40.952 18.248 1.00 12.34 136 GLY B C 1
ATOM 3248 O O . GLY B 1 136 ? 48.964 41.552 19.068 1.00 11.94 136 GLY B O 1
ATOM 3249 N N . GLY B 1 137 ? 48.559 39.728 17.805 1.00 11.61 137 GLY B N 1
ATOM 3250 C CA . GLY B 1 137 ? 49.750 38.993 18.242 1.00 10.99 137 GLY B CA 1
ATOM 3251 C C . GLY B 1 137 ? 49.472 37.524 18.304 1.00 9.96 137 GLY B C 1
ATOM 3252 O O . GLY B 1 137 ? 48.421 37.024 17.944 1.00 10.45 137 GLY B O 1
ATOM 3253 N N . PHE B 1 138 ? 50.487 36.783 18.769 1.00 9.78 138 PHE B N 1
ATOM 3254 C CA . PHE B 1 138 ? 50.304 35.385 19.058 1.00 9.80 138 PHE B CA 1
ATOM 3255 C C . PHE B 1 138 ? 51.303 35.018 20.136 1.00 9.27 138 PHE B C 1
ATOM 3256 O O . PHE B 1 138 ? 52.314 35.661 20.322 1.00 10.67 138 PHE B O 1
ATOM 3264 N N . ASP B 1 139 ? 51.012 33.931 20.861 1.00 8.98 139 ASP B N 1
ATOM 3265 C CA . ASP B 1 139 ? 51.778 33.531 22.019 1.00 8.87 139 ASP B CA 1
ATOM 3266 C C . ASP B 1 139 ? 51.596 32.088 22.325 1.00 10.38 139 ASP B C 1
ATOM 3267 O O . ASP B 1 139 ? 50.593 31.475 21.981 1.00 10.94 139 ASP B O 1
ATOM 3272 N N . LEU B 1 140 ? 52.605 31.538 22.991 1.00 9.95 140 LEU B N 1
ATOM 3273 C CA . LEU B 1 140 ? 52.675 30.137 23.281 1.00 9.59 140 LEU B CA 1
ATOM 3274 C C . LEU B 1 140 ? 52.693 29.893 24.800 1.00 9.54 140 LEU B C 1
ATOM 3275 O O . LEU B 1 140 ? 53.558 30.492 25.469 1.00 9.44 140 LEU B O 1
ATOM 3280 N N . THR B 1 141 ? 51.890 28.932 25.248 1.00 9.56 141 THR B N 1
ATOM 3281 C CA . THR B 1 141 ? 51.809 28.608 26.653 1.00 8.85 141 THR B CA 1
ATOM 3282 C C . THR B 1 141 ? 52.077 27.126 26.850 1.00 8.83 141 THR B C 1
ATOM 3283 O O . THR B 1 141 ? 51.153 26.314 26.879 1.00 9.73 141 THR B O 1
ATOM 3287 N N . PRO B 1 142 ? 53.362 26.734 26.990 1.00 9.53 142 PRO B N 1
ATOM 3288 C CA . PRO B 1 142 ? 53.670 25.326 27.219 1.00 9.58 142 PRO B CA 1
ATOM 3289 C C . PRO B 1 142 ? 53.351 24.900 28.620 1.00 9.66 142 PRO B C 1
ATOM 3290 O O . PRO B 1 142 ? 53.176 25.677 29.568 1.00 9.70 142 PRO B O 1
ATOM 3294 N N . TYR B 1 143 ? 53.325 23.577 28.759 1.00 10.05 143 TYR B N 1
ATOM 3295 C CA . TYR B 1 143 ? 53.281 22.886 30.026 1.00 10.09 143 TYR B CA 1
ATOM 3296 C C . TYR B 1 143 ? 54.581 22.111 30.191 1.00 9.97 143 TYR B C 1
ATOM 3297 O O . TYR B 1 143 ? 55.253 22.361 31.202 1.00 11.73 143 TYR B O 1
ATOM 3306 N N . TYR B 1 144 ? 54.885 21.234 29.239 1.00 11.43 144 TYR B N 1
ATOM 3307 C CA . TYR B 1 144 ? 56.187 20.528 29.149 1.00 11.42 144 TYR B CA 1
ATOM 3308 C C . TYR B 1 144 ? 56.917 21.129 27.967 1.00 11.41 144 TYR B C 1
ATOM 3309 O O . TYR B 1 144 ? 56.853 20.587 26.846 1.00 13.58 144 TYR B O 1
ATOM 3318 N N . ALA B 1 145 ? 57.556 22.271 28.179 1.00 10.82 145 ALA B N 1
ATOM 3319 C CA . ALA B 1 145 ? 58.220 23.020 27.148 1.00 11.22 145 ALA B CA 1
ATOM 3320 C C . ALA B 1 145 ? 59.450 22.309 26.615 1.00 14.59 145 ALA B C 1
ATOM 3321 O O . ALA B 1 145 ? 60.016 21.454 27.303 1.00 13.79 145 ALA B O 1
ATOM 3323 N N . VAL B 1 146 ? 59.813 22.667 25.403 1.00 13.70 146 VAL B N 1
ATOM 3324 C CA . VAL B 1 146 ? 60.995 22.163 24.719 1.00 12.70 146 VAL B CA 1
ATOM 3325 C C . VAL B 1 146 ? 61.761 23.318 24.179 1.00 15.51 146 VAL B C 1
ATOM 3326 O O . VAL B 1 146 ? 61.205 24.149 23.441 1.00 13.82 146 VAL B O 1
ATOM 3330 N N . GLU B 1 147 ? 63.053 23.434 24.485 1.00 14.01 147 GLU B N 1
ATOM 3331 C CA . GLU B 1 147 ? 63.869 24.509 24.051 1.00 14.17 147 GLU B CA 1
ATOM 3332 C C . GLU B 1 147 ? 63.735 24.796 22.574 1.00 13.91 147 GLU B C 1
ATOM 3333 O O . GLU B 1 147 ? 63.528 25.952 22.183 1.00 13.23 147 GLU B O 1
ATOM 3339 N N . GLU B 1 148 ? 63.883 23.795 21.715 1.00 13.33 148 GLU B N 1
ATOM 3340 C CA . GLU B 1 148 ? 63.899 24.097 20.279 1.00 14.87 148 GLU B CA 1
ATOM 3341 C C . GLU B 1 148 ? 62.540 24.585 19.785 1.00 13.82 148 GLU B C 1
ATOM 3342 O O . GLU B 1 148 ? 62.508 25.389 18.847 1.00 14.38 148 GLU B O 1
ATOM 3348 N N . ASP B 1 149 ? 61.479 24.135 20.428 1.00 13.63 149 ASP B N 1
ATOM 3349 C CA . ASP B 1 149 ? 60.184 24.657 20.030 1.00 13.19 149 ASP B CA 1
ATOM 3350 C C . ASP B 1 149 ? 60.001 26.115 20.411 1.00 14.39 149 ASP B C 1
ATOM 3351 O O . ASP B 1 149 ? 59.419 26.859 19.627 1.00 13.16 149 ASP B O 1
ATOM 3356 N N . CYS B 1 150 ? 60.467 26.493 21.583 1.00 12.64 150 CYS B N 1
ATOM 3357 C CA . CYS B 1 150 ? 60.412 27.897 21.981 1.00 12.51 150 CYS B CA 1
ATOM 3358 C C . CYS B 1 150 ? 61.227 28.766 21.066 1.00 12.41 150 CYS B C 1
ATOM 3359 O O . CYS B 1 150 ? 60.785 29.852 20.636 1.00 13.03 150 CYS B O 1
ATOM 3362 N N . ARG B 1 151 ? 62.434 28.321 20.704 1.00 12.33 151 ARG B N 1
ATOM 3363 C CA . ARG B 1 151 ? 63.263 29.061 19.760 1.00 12.24 151 ARG B CA 1
ATOM 3364 C C . ARG B 1 151 ? 62.579 29.158 18.394 1.00 11.90 151 ARG B C 1
ATOM 3365 O O . ARG B 1 151 ? 62.560 30.233 17.816 1.00 13.58 151 ARG B O 1
ATOM 3378 N N . ASP B 1 152 ? 62.061 28.054 17.908 1.00 12.96 152 ASP B N 1
ATOM 3379 C CA . ASP B 1 152 ? 61.456 28.012 16.577 1.00 12.76 152 ASP B CA 1
ATOM 3380 C C . ASP B 1 152 ? 60.261 28.949 16.562 1.00 15.50 152 ASP B C 1
ATOM 3381 O O . ASP B 1 152 ? 60.003 29.683 15.579 1.00 14.43 152 ASP B O 1
ATOM 3386 N N . PHE B 1 153 ? 59.446 28.970 17.606 1.00 12.26 153 PHE B N 1
ATOM 3387 C CA . PHE B 1 153 ? 58.265 29.837 17.668 1.00 11.77 153 PHE B CA 1
ATOM 3388 C C . PHE B 1 153 ? 58.653 31.304 17.558 1.00 10.90 153 PHE B C 1
ATOM 3389 O O . PHE B 1 153 ? 58.104 32.103 16.773 1.00 12.42 153 PHE B O 1
ATOM 3397 N N . HIS B 1 154 ? 59.666 31.721 18.299 1.00 10.78 154 HIS B N 1
ATOM 3398 C CA . HIS B 1 154 ? 60.229 33.076 18.277 1.00 10.87 154 HIS B CA 1
ATOM 3399 C C . HIS B 1 154 ? 60.897 33.385 16.954 1.00 11.58 154 HIS B C 1
ATOM 3400 O O . HIS B 1 154 ? 60.818 34.532 16.487 1.00 12.88 154 HIS B O 1
ATOM 3407 N N . GLN B 1 155 ? 61.553 32.398 16.344 1.00 12.17 155 GLN B N 1
ATOM 3408 C CA . GLN B 1 155 ? 62.239 32.674 15.081 1.00 13.50 155 GLN B CA 1
ATOM 3409 C C . GLN B 1 155 ? 61.202 32.989 14.000 1.00 11.76 155 GLN B C 1
ATOM 3410 O O . GLN B 1 155 ? 61.444 33.893 13.190 1.00 12.44 155 GLN B O 1
ATOM 3416 N N . VAL B 1 156 ? 60.063 32.328 13.997 1.00 11.31 156 VAL B N 1
ATOM 3417 C CA . VAL B 1 156 ? 59.012 32.653 13.045 1.00 11.89 156 VAL B CA 1
ATOM 3418 C C . VAL B 1 156 ? 58.582 34.088 13.267 1.00 12.18 156 VAL B C 1
ATOM 3419 O O . VAL B 1 156 ? 58.400 34.868 12.329 1.00 12.55 156 VAL B O 1
ATOM 3423 N N . ALA B 1 157 ? 58.400 34.490 14.524 1.00 11.64 157 ALA B N 1
ATOM 3424 C CA . ALA B 1 157 ? 58.016 35.844 14.811 1.00 11.81 157 ALA B CA 1
ATOM 3425 C C . ALA B 1 157 ? 59.066 36.869 14.412 1.00 10.80 157 ALA B C 1
ATOM 3426 O O . ALA B 1 157 ? 58.761 37.917 13.806 1.00 12.06 157 ALA B O 1
ATOM 3428 N N . GLN B 1 158 ? 60.337 36.537 14.690 1.00 11.51 158 GLN B N 1
ATOM 3429 C CA . GLN B 1 158 ? 61.375 37.515 14.319 1.00 13.08 158 GLN B CA 1
ATOM 3430 C C . GLN B 1 158 ? 61.468 37.648 12.802 1.00 14.23 158 GLN B C 1
ATOM 3431 O O . GLN B 1 158 ? 61.572 38.748 12.254 1.00 13.01 158 GLN B O 1
ATOM 3437 N N . ASP B 1 159 ? 61.375 36.531 12.112 1.00 12.84 159 ASP B N 1
ATOM 3438 C CA . ASP B 1 159 ? 61.463 36.559 10.632 1.00 12.50 159 ASP B CA 1
ATOM 3439 C C . ASP B 1 159 ? 60.326 37.331 10.004 1.00 13.50 159 ASP B C 1
ATOM 3440 O O . ASP B 1 159 ? 60.482 38.099 9.051 1.00 14.14 159 ASP B O 1
ATOM 3445 N N . LEU B 1 160 ? 59.103 37.186 10.532 1.00 12.00 160 LEU B N 1
ATOM 3446 C CA . LEU B 1 160 ? 57.976 37.870 9.880 1.00 11.94 160 LEU B CA 1
ATOM 3447 C C . LEU B 1 160 ? 58.048 39.352 10.102 1.00 13.83 160 LEU B C 1
ATOM 3448 O O . LEU B 1 160 ? 57.597 40.146 9.286 1.00 12.97 160 LEU B O 1
ATOM 3453 N N . CYS B 1 161 ? 58.622 39.783 11.218 1.00 12.19 161 CYS B N 1
ATOM 3454 C CA . CYS B 1 161 ? 58.721 41.174 11.527 1.00 12.36 161 CYS B CA 1
ATOM 3455 C C . CYS B 1 161 ? 59.808 41.888 10.763 1.00 11.76 161 CYS B C 1
ATOM 3456 O O . CYS B 1 161 ? 59.744 43.090 10.540 1.00 11.59 161 CYS B O 1
ATOM 3459 N N . LYS B 1 162 ? 60.815 41.159 10.318 1.00 13.63 162 LYS B N 1
ATOM 3460 C CA . LYS B 1 162 ? 62.019 41.771 9.742 1.00 12.77 162 LYS B CA 1
ATOM 3461 C C . LYS B 1 162 ? 61.792 42.825 8.668 1.00 11.33 162 LYS B C 1
ATOM 3462 O O . LYS B 1 162 ? 62.329 43.910 8.800 1.00 13.20 162 LYS B O 1
ATOM 3468 N N . PRO B 1 163 ? 61.022 42.533 7.634 1.00 12.38 163 PRO B N 1
ATOM 3469 C CA . PRO B 1 163 ? 60.878 43.566 6.620 1.00 12.90 163 PRO B CA 1
ATOM 3470 C C . PRO B 1 163 ? 60.146 44.785 7.031 1.00 14.14 163 PRO B C 1
ATOM 3471 O O . PRO B 1 163 ? 60.189 45.813 6.347 1.00 15.64 163 PRO B O 1
ATOM 3475 N N . PHE B 1 164 ? 59.438 44.771 8.158 1.00 12.67 164 PHE B N 1
ATOM 3476 C CA . PHE B 1 164 ? 58.724 45.905 8.668 1.00 14.36 164 PHE B CA 1
ATOM 3477 C C . PHE B 1 164 ? 59.588 46.897 9.428 1.00 14.32 164 PHE B C 1
ATOM 3478 O O . PHE B 1 164 ? 59.175 48.009 9.698 1.00 15.88 164 PHE B O 1
ATOM 3486 N N . GLY B 1 165 ? 60.760 46.437 9.826 1.00 14.30 165 GLY B N 1
ATOM 3487 C CA . GLY B 1 165 ? 61.732 47.305 10.494 1.00 15.78 165 GLY B CA 1
ATOM 3488 C C . GLY B 1 165 ? 62.559 46.599 11.540 1.00 19.08 165 GLY B C 1
ATOM 3489 O O . GLY B 1 165 ? 62.155 45.600 12.151 1.00 14.89 165 GLY B O 1
ATOM 3490 N N . ALA B 1 166 ? 63.756 47.127 11.768 1.00 16.96 166 ALA B N 1
ATOM 3491 C CA . ALA B 1 166 ? 64.713 46.486 12.629 1.00 18.42 166 ALA B CA 1
ATOM 3492 C C . ALA B 1 166 ? 64.369 46.400 14.107 1.00 15.57 166 ALA B C 1
ATOM 3493 O O . ALA B 1 166 ? 64.976 45.587 14.778 1.00 18.80 166 ALA B O 1
ATOM 3495 N N . ASP B 1 167 ? 63.437 47.192 14.572 1.00 15.70 167 ASP B N 1
ATOM 3496 C CA . ASP B 1 167 ? 63.104 47.122 15.996 1.00 16.11 167 ASP B CA 1
ATOM 3497 C C . ASP B 1 167 ? 61.717 46.524 16.189 1.00 16.92 167 ASP B C 1
ATOM 3498 O O . ASP B 1 167 ? 61.272 46.530 17.356 1.00 14.72 167 ASP B O 1
ATOM 3503 N N . VAL B 1 168 ? 61.026 46.028 15.157 1.00 13.37 168 VAL B N 1
ATOM 3504 C CA . VAL B 1 168 ? 59.634 45.604 15.335 1.00 13.02 168 VAL B CA 1
ATOM 3505 C C . VAL B 1 168 ? 59.574 44.319 16.179 1.00 12.63 168 VAL B C 1
ATOM 3506 O O . VAL B 1 168 ? 58.742 44.299 17.124 1.00 12.69 168 VAL B O 1
ATOM 3510 N N . TYR B 1 169 ? 60.349 43.298 15.918 1.00 12.35 169 TYR B N 1
ATOM 3511 C CA . TYR B 1 169 ? 60.279 42.114 16.760 1.00 11.12 169 TYR B CA 1
ATOM 3512 C C . TYR B 1 169 ? 60.640 42.507 18.187 1.00 12.92 169 TYR B C 1
ATOM 3513 O O . TYR B 1 169 ? 59.972 42.107 19.165 1.00 12.29 169 TYR B O 1
ATOM 3522 N N . ALA B 1 170 ? 61.718 43.260 18.418 1.00 13.87 170 ALA B N 1
ATOM 3523 C CA . ALA B 1 170 ? 62.131 43.547 19.789 1.00 12.24 170 ALA B CA 1
ATOM 3524 C C . ALA B 1 170 ? 60.996 44.277 20.475 1.00 14.26 170 ALA B C 1
ATOM 3525 O O . ALA B 1 170 ? 60.707 43.992 21.644 1.00 13.59 170 ALA B O 1
ATOM 3527 N N . ARG B 1 171 ? 60.347 45.265 19.864 1.00 10.71 171 ARG B N 1
ATOM 3528 C CA . ARG B 1 171 ? 59.302 46.022 20.492 1.00 12.70 171 ARG B CA 1
ATOM 3529 C C . ARG B 1 171 ? 58.124 45.115 20.842 1.00 12.91 171 ARG B C 1
ATOM 3530 O O . ARG B 1 171 ? 57.569 45.200 21.965 1.00 13.24 171 ARG B O 1
ATOM 3538 N N . PHE B 1 172 ? 57.640 44.319 19.887 1.00 11.46 172 PHE B N 1
ATOM 3539 C CA . PHE B 1 172 ? 56.395 43.542 20.147 1.00 10.70 172 PHE B CA 1
ATOM 3540 C C . PHE B 1 172 ? 56.657 42.249 20.866 1.00 12.07 172 PHE B C 1
ATOM 3541 O O . PHE B 1 172 ? 55.700 41.812 21.525 1.00 11.96 172 PHE B O 1
ATOM 3549 N N . LYS B 1 173 ? 57.857 41.722 20.854 1.00 9.92 173 LYS B N 1
ATOM 3550 C CA . LYS B 1 173 ? 58.150 40.588 21.734 1.00 10.22 173 LYS B CA 1
ATOM 3551 C C . LYS B 1 173 ? 58.218 41.115 23.160 1.00 11.88 173 LYS B C 1
ATOM 3552 O O . LYS B 1 173 ? 57.725 40.484 24.105 1.00 11.79 173 LYS B O 1
ATOM 3558 N N . GLY B 1 174 ? 58.857 42.268 23.342 1.00 12.91 174 GLY B N 1
ATOM 3559 C CA . GLY B 1 174 ? 58.871 42.788 24.679 1.00 11.89 174 GLY B CA 1
ATOM 3560 C C . GLY B 1 174 ? 57.513 43.168 25.198 1.00 11.50 174 GLY B C 1
ATOM 3561 O O . GLY B 1 174 ? 57.231 42.984 26.376 1.00 12.94 174 GLY B O 1
ATOM 3562 N N . TRP B 1 175 ? 56.638 43.745 24.369 1.00 11.28 175 TRP B N 1
ATOM 3563 C CA . TRP B 1 175 ? 55.312 44.081 24.796 1.00 11.52 175 TRP B CA 1
ATOM 3564 C C . TRP B 1 175 ? 54.594 42.786 25.179 1.00 11.91 175 TRP B C 1
ATOM 3565 O O . TRP B 1 175 ? 53.847 42.795 26.162 1.00 12.14 175 TRP B O 1
ATOM 3576 N N . CYS B 1 176 ? 54.806 41.695 24.445 1.00 10.20 176 CYS B N 1
ATOM 3577 C CA . CYS B 1 176 ? 54.153 40.420 24.787 1.00 10.14 176 CYS B CA 1
ATOM 3578 C C . CYS B 1 176 ? 54.577 39.976 26.204 1.00 12.44 176 CYS B C 1
ATOM 3579 O O . CYS B 1 176 ? 53.733 39.561 26.982 1.00 11.93 176 CYS B O 1
ATOM 3582 N N . ASP B 1 177 ? 55.867 40.100 26.509 1.00 11.13 177 ASP B N 1
ATOM 3583 C CA . ASP B 1 177 ? 56.361 39.719 27.827 1.00 9.93 177 ASP B CA 1
ATOM 3584 C C . ASP B 1 177 ? 55.783 40.609 28.901 1.00 12.27 177 ASP B C 1
ATOM 3585 O O . ASP B 1 177 ? 55.476 40.147 30.007 1.00 13.85 177 ASP B O 1
ATOM 3590 N N . GLU B 1 178 ? 55.588 41.897 28.635 1.00 10.66 178 GLU B N 1
ATOM 3591 C CA . GLU B 1 178 ? 55.023 42.798 29.625 1.00 12.12 178 GLU B CA 1
ATOM 3592 C C . GLU B 1 178 ? 53.562 42.562 29.825 1.00 13.62 178 GLU B C 1
ATOM 3593 O O . GLU B 1 178 ? 53.027 42.635 30.940 1.00 14.94 178 GLU B O 1
ATOM 3599 N N . TYR B 1 179 ? 52.819 42.260 28.764 1.00 10.95 179 TYR B N 1
ATOM 3600 C CA . TYR B 1 179 ? 51.355 42.155 28.815 1.00 11.44 179 TYR B CA 1
ATOM 3601 C C . TYR B 1 179 ? 50.922 40.822 29.439 1.00 11.62 179 TYR B C 1
ATOM 3602 O O . TYR B 1 179 ? 50.053 40.768 30.313 1.00 11.65 179 TYR B O 1
ATOM 3611 N N . PHE B 1 180 ? 51.504 39.737 28.960 1.00 10.45 180 PHE B N 1
ATOM 3612 C CA . PHE B 1 180 ? 51.133 38.421 29.396 1.00 9.58 180 PHE B CA 1
ATOM 3613 C C . PHE B 1 180 ? 51.951 37.984 30.596 1.00 11.44 180 PHE B C 1
ATOM 3614 O O . PHE B 1 180 ? 52.737 37.089 30.624 1.00 11.84 180 PHE B O 1
ATOM 3622 N N . PHE B 1 181 ? 51.662 38.655 31.700 1.00 11.34 181 PHE B N 1
ATOM 3623 C CA . PHE B 1 181 ? 52.381 38.526 32.982 1.00 10.85 181 PHE B CA 1
ATOM 3624 C C . PHE B 1 181 ? 51.357 38.742 34.106 1.00 11.32 181 PHE B C 1
ATOM 3625 O O . PHE B 1 181 ? 50.461 39.599 34.021 1.00 11.73 181 PHE B O 1
ATOM 3633 N N . ILE B 1 182 ? 51.461 37.921 35.145 1.00 11.39 182 ILE B N 1
ATOM 3634 C CA . ILE B 1 182 ? 50.569 37.985 36.313 1.00 11.68 182 ILE B CA 1
ATOM 3635 C C . ILE B 1 182 ? 51.408 38.582 37.438 1.00 13.33 182 ILE B C 1
ATOM 3636 O O . ILE B 1 182 ? 52.239 37.899 38.042 1.00 12.89 182 ILE B O 1
ATOM 3641 N N . PRO B 1 183 ? 51.240 39.883 37.711 1.00 15.14 183 PRO B N 1
ATOM 3642 C CA . PRO B 1 183 ? 52.133 40.533 38.653 1.00 16.31 183 PRO B CA 1
ATOM 3643 C C . PRO B 1 183 ? 52.076 39.938 40.068 1.00 14.20 183 PRO B C 1
ATOM 3644 O O . PRO B 1 183 ? 53.101 39.718 40.728 1.00 16.69 183 PRO B O 1
ATOM 3648 N N . TYR B 1 184 ? 50.864 39.570 40.482 1.00 14.74 184 TYR B N 1
ATOM 3649 C CA . TYR B 1 184 ? 50.690 39.106 41.868 1.00 14.91 184 TYR B CA 1
ATOM 3650 C C . TYR B 1 184 ? 51.244 37.724 42.081 1.00 15.89 184 TYR B C 1
ATOM 3651 O O . TYR B 1 184 ? 51.364 37.327 43.240 1.00 18.94 184 TYR B O 1
ATOM 3660 N N . ARG B 1 185 ? 51.620 36.978 41.034 1.00 13.91 185 ARG B N 1
ATOM 3661 C CA . ARG B 1 185 ? 52.374 35.747 41.093 1.00 14.81 185 ARG B CA 1
ATOM 3662 C C . ARG B 1 185 ? 53.826 35.829 40.624 1.00 13.60 185 ARG B C 1
ATOM 3663 O O . ARG B 1 185 ? 54.546 34.849 40.614 1.00 15.39 185 ARG B O 1
ATOM 3671 N N . ASN B 1 186 ? 54.170 37.035 40.175 1.00 14.62 186 ASN B N 1
ATOM 3672 C CA . ASN B 1 186 ? 55.450 37.256 39.532 1.00 16.36 186 ASN B CA 1
ATOM 3673 C C . ASN B 1 186 ? 55.744 36.197 38.473 1.00 15.48 186 ASN B C 1
ATOM 3674 O O . ASN B 1 186 ? 56.843 35.631 38.396 1.00 16.44 186 ASN B O 1
ATOM 3679 N N . GLU B 1 187 ? 54.771 35.932 37.591 1.00 14.81 187 GLU B N 1
ATOM 3680 C CA . GLU B 1 187 ? 54.919 34.842 36.656 1.00 13.53 187 GLU B CA 1
ATOM 3681 C C . GLU B 1 187 ? 54.363 35.188 35.270 1.00 10.90 187 GLU B C 1
ATOM 3682 O O . GLU B 1 187 ? 53.248 35.718 35.126 1.00 13.22 187 GLU B O 1
ATOM 3688 N N . ALA B 1 188 ? 55.135 34.898 34.227 1.00 11.49 188 ALA B N 1
ATOM 3689 C CA . ALA B 1 188 ? 54.673 34.980 32.861 1.00 11.14 188 ALA B CA 1
ATOM 3690 C C . ALA B 1 188 ? 53.574 34.012 32.572 1.00 10.74 188 ALA B C 1
ATOM 3691 O O . ALA B 1 188 ? 53.550 32.952 33.150 1.00 11.86 188 ALA B O 1
ATOM 3693 N N . ARG B 1 189 ? 52.689 34.306 31.626 1.00 10.09 189 ARG B N 1
ATOM 3694 C CA . ARG B 1 189 ? 51.711 33.332 31.223 1.00 10.24 189 ARG B CA 1
ATOM 3695 C C . ARG B 1 189 ? 52.294 32.227 30.373 1.00 11.21 189 ARG B C 1
ATOM 3696 O O . ARG B 1 189 ? 51.920 31.067 30.449 1.00 12.81 189 ARG B O 1
ATOM 3704 N N . GLY B 1 190 ? 53.283 32.543 29.569 1.00 10.19 190 GLY B N 1
ATOM 3705 C CA . GLY B 1 190 ? 53.902 31.588 28.659 1.00 10.96 190 GLY B CA 1
ATOM 3706 C C . GLY B 1 190 ? 55.292 32.012 28.252 1.00 11.08 190 GLY B C 1
ATOM 3707 O O . GLY B 1 190 ? 55.940 32.777 28.960 1.00 10.71 190 GLY B O 1
ATOM 3708 N N . ILE B 1 191 ? 55.779 31.521 27.121 1.00 9.83 191 ILE B N 1
ATOM 3709 C CA . ILE B 1 191 ? 57.120 31.806 26.606 1.00 9.82 191 ILE B CA 1
ATOM 3710 C C . ILE B 1 191 ? 57.133 33.007 25.707 1.00 10.89 191 ILE B C 1
ATOM 3711 O O . ILE B 1 191 ? 58.215 33.369 25.239 1.00 12.92 191 ILE B O 1
ATOM 3716 N N . GLY B 1 192 ? 55.984 33.642 25.466 1.00 11.96 192 GLY B N 1
ATOM 3717 C CA . GLY B 1 192 ? 55.968 34.894 24.736 1.00 11.59 192 GLY B CA 1
ATOM 3718 C C . GLY B 1 192 ? 55.572 34.652 23.281 1.00 9.85 192 GLY B C 1
ATOM 3719 O O . GLY B 1 192 ? 54.948 33.660 22.915 1.00 12.12 192 GLY B O 1
ATOM 3720 N N . GLY B 1 193 ? 55.927 35.636 22.472 1.00 10.00 193 GLY B N 1
ATOM 3721 C CA . GLY B 1 193 ? 55.468 35.733 21.108 1.00 11.08 193 GLY B CA 1
ATOM 3722 C C . GLY B 1 193 ? 55.515 37.191 20.733 1.00 12.00 193 GLY B C 1
ATOM 3723 O O . GLY B 1 193 ? 56.460 37.931 21.011 1.00 12.72 193 GLY B O 1
ATOM 3724 N N . LEU B 1 194 ? 54.425 37.675 20.142 1.00 9.97 194 LEU B N 1
ATOM 3725 C CA . LEU B 1 194 ? 54.231 39.049 19.709 1.00 9.46 194 LEU B CA 1
ATOM 3726 C C . LEU B 1 194 ? 52.959 39.578 20.329 1.00 10.30 194 LEU B C 1
ATOM 3727 O O . LEU B 1 194 ? 51.962 38.869 20.401 1.00 10.66 194 LEU B O 1
ATOM 3732 N N . PHE B 1 195 ? 52.959 40.861 20.699 1.00 11.34 195 PHE B N 1
ATOM 3733 C CA . PHE B 1 195 ? 51.770 41.586 21.123 1.00 9.90 195 PHE B CA 1
ATOM 3734 C C . PHE B 1 195 ? 51.890 43.036 20.653 1.00 9.72 195 PHE B C 1
ATOM 3735 O O . PHE B 1 195 ? 52.936 43.635 20.799 1.00 11.98 195 PHE B O 1
ATOM 3743 N N . PHE B 1 196 ? 50.804 43.569 20.102 1.00 9.73 196 PHE B N 1
ATOM 3744 C CA . PHE B 1 196 ? 50.787 44.970 19.756 1.00 11.04 196 PHE B CA 1
ATOM 3745 C C . PHE B 1 196 ? 49.352 45.469 19.815 1.00 11.40 196 PHE B C 1
ATOM 3746 O O . PHE B 1 196 ? 48.390 44.724 19.681 1.00 11.12 196 PHE B O 1
ATOM 3754 N N . ASP B 1 197 ? 49.226 46.768 20.058 1.00 13.12 197 ASP B N 1
ATOM 3755 C CA . ASP B 1 197 ? 47.917 47.423 20.072 1.00 13.45 197 ASP B CA 1
ATOM 3756 C C . ASP B 1 197 ? 48.155 48.863 19.633 1.00 13.16 197 ASP B C 1
ATOM 3757 O O . ASP B 1 197 ? 49.306 49.295 19.576 1.00 13.12 197 ASP B O 1
ATOM 3762 N N . ASP B 1 198 ? 47.050 49.541 19.310 1.00 12.93 198 ASP B N 1
ATOM 3763 C CA . ASP B 1 198 ? 47.149 50.953 18.940 1.00 14.23 198 ASP B CA 1
ATOM 3764 C C . ASP B 1 198 ? 48.058 51.147 17.757 1.00 14.87 198 ASP B C 1
ATOM 3765 O O . ASP B 1 198 ? 48.714 52.177 17.587 1.00 16.11 198 ASP B O 1
ATOM 3770 N N . LEU B 1 199 ? 48.110 50.183 16.843 1.00 13.23 199 LEU B N 1
ATOM 3771 C CA . LEU B 1 199 ? 49.009 50.212 15.726 1.00 12.46 199 LEU B CA 1
ATOM 3772 C C . LEU B 1 199 ? 48.453 51.036 14.599 1.00 12.42 199 LEU B C 1
ATOM 3773 O O . LEU B 1 199 ? 47.549 50.602 13.891 1.00 13.45 199 LEU B O 1
ATOM 3778 N N . ASN B 1 200 ? 49.009 52.239 14.466 1.00 14.19 200 ASN B N 1
ATOM 3779 C CA . ASN B 1 200 ? 48.687 53.144 13.390 1.00 15.05 200 ASN B CA 1
ATOM 3780 C C . ASN B 1 200 ? 49.824 54.086 13.040 1.00 17.61 200 ASN B C 1
ATOM 3781 O O . ASN B 1 200 ? 49.573 55.082 12.388 1.00 19.81 200 ASN B O 1
ATOM 3786 N N . GLU B 1 201 ? 51.060 53.733 13.385 1.00 16.46 201 GLU B N 1
ATOM 3787 C CA . GLU B 1 201 ? 52.235 54.608 13.166 1.00 18.94 201 GLU B CA 1
ATOM 3788 C C . GLU B 1 201 ? 52.758 54.517 11.752 1.00 22.28 201 GLU B C 1
ATOM 3789 O O . GLU B 1 201 ? 53.562 55.355 11.322 1.00 26.48 201 GLU B O 1
ATOM 3795 N N . TRP B 1 202 ? 52.339 53.510 11.005 1.00 17.00 202 TRP B N 1
ATOM 3796 C CA . TRP B 1 202 ? 52.700 53.294 9.643 1.00 16.69 202 TRP B CA 1
ATOM 3797 C C . TRP B 1 202 ? 51.452 53.561 8.800 1.00 16.25 202 TRP B C 1
ATOM 3798 O O . TRP B 1 202 ? 50.317 53.601 9.299 1.00 16.64 202 TRP B O 1
ATOM 3809 N N . PRO B 1 203 ? 51.624 53.735 7.496 1.00 18.33 203 PRO B N 1
ATOM 3810 C CA . PRO B 1 203 ? 50.479 53.818 6.636 1.00 16.48 203 PRO B CA 1
ATOM 3811 C C . PRO B 1 203 ? 49.556 52.624 6.828 1.00 15.35 203 PRO B C 1
ATOM 3812 O O . PRO B 1 203 ? 50.027 51.531 7.161 1.00 14.94 203 PRO B O 1
ATOM 3816 N N . PHE B 1 204 ? 48.263 52.790 6.598 1.00 16.51 204 PHE B N 1
ATOM 3817 C CA . PHE B 1 204 ? 47.289 51.742 6.807 1.00 14.98 204 PHE B CA 1
ATOM 3818 C C . PHE B 1 204 ? 47.713 50.516 6.058 1.00 15.44 204 PHE B C 1
ATOM 3819 O O . PHE B 1 204 ? 47.644 49.407 6.608 1.00 14.22 204 PHE B O 1
ATOM 3827 N N . GLU B 1 205 ? 48.140 50.637 4.800 1.00 15.36 205 GLU B N 1
ATOM 3828 C CA . GLU B 1 205 ? 48.457 49.435 4.051 1.00 15.48 205 GLU B CA 1
ATOM 3829 C C . GLU B 1 205 ? 49.612 48.627 4.645 1.00 15.44 205 GLU B C 1
ATOM 3830 O O . GLU B 1 205 ? 49.594 47.401 4.595 1.00 15.91 205 GLU B O 1
ATOM 3832 N N . LYS B 1 206 ? 50.571 49.322 5.220 1.00 13.02 206 LYS B N 1
ATOM 3833 C CA . LYS B 1 206 ? 51.678 48.649 5.880 1.00 14.23 206 LYS B CA 1
ATOM 3834 C C . LYS B 1 206 ? 51.187 47.957 7.156 1.00 14.34 206 LYS B C 1
ATOM 3835 O O . LYS B 1 206 ? 51.599 46.851 7.428 1.00 13.90 206 LYS B O 1
ATOM 3841 N N . CYS B 1 207 ? 50.357 48.633 7.933 1.00 14.21 207 CYS B N 1
ATOM 3842 C CA . CYS B 1 207 ? 49.834 47.994 9.151 1.00 14.07 207 CYS B CA 1
ATOM 3843 C C . CYS B 1 207 ? 49.010 46.803 8.774 1.00 12.28 207 CYS B C 1
ATOM 3844 O O . CYS B 1 207 ? 49.081 45.741 9.419 1.00 12.66 207 CYS B O 1
ATOM 3847 N N . PHE B 1 208 ? 48.223 46.815 7.710 1.00 12.24 208 PHE B N 1
ATOM 3848 C CA . PHE B 1 208 ? 47.438 45.694 7.246 1.00 13.00 208 PHE B CA 1
ATOM 3849 C C . PHE B 1 208 ? 48.368 44.608 6.791 1.00 12.40 208 PHE B C 1
ATOM 3850 O O . PHE B 1 208 ? 48.138 43.425 7.124 1.00 11.75 208 PHE B O 1
ATOM 3858 N N . GLU B 1 209 ? 49.441 44.885 6.051 1.00 11.34 209 GLU B N 1
ATOM 3859 C CA . GLU B 1 209 ? 50.342 43.834 5.649 1.00 12.53 209 GLU B CA 1
ATOM 3860 C C . GLU B 1 209 ? 50.998 43.192 6.869 1.00 11.94 209 GLU B C 1
ATOM 3861 O O . GLU B 1 209 ? 51.217 41.980 6.890 1.00 12.67 209 GLU B O 1
ATOM 3867 N N . PHE B 1 210 ? 51.221 43.976 7.907 1.00 12.19 210 PHE B N 1
ATOM 3868 C CA . PHE B 1 210 ? 51.822 43.420 9.119 1.00 12.05 210 PHE B CA 1
ATOM 3869 C C . PHE B 1 210 ? 50.868 42.453 9.778 1.00 11.90 210 PHE B C 1
ATOM 3870 O O . PHE B 1 210 ? 51.251 41.344 10.196 1.00 11.92 210 PHE B O 1
ATOM 3878 N N . VAL B 1 211 ? 49.606 42.807 9.948 1.00 10.89 211 VAL B N 1
ATOM 3879 C CA . VAL B 1 211 ? 48.647 41.881 10.495 1.00 11.68 211 VAL B CA 1
ATOM 3880 C C . VAL B 1 211 ? 48.448 40.622 9.696 1.00 11.33 211 VAL B C 1
ATOM 3881 O O . VAL B 1 211 ? 48.219 39.528 10.232 1.00 11.40 211 VAL B O 1
ATOM 3885 N N . GLN B 1 212 ? 48.532 40.723 8.364 1.00 11.87 212 GLN B N 1
ATOM 3886 C CA . GLN B 1 212 ? 48.503 39.540 7.542 1.00 12.69 212 GLN B CA 1
ATOM 3887 C C . GLN B 1 212 ? 49.703 38.652 7.828 1.00 12.74 212 GLN B C 1
ATOM 3888 O O . GLN B 1 212 ? 49.576 37.428 7.861 1.00 13.48 212 GLN B O 1
ATOM 3894 N N . ALA B 1 213 ? 50.871 39.219 8.002 1.00 11.98 213 ALA B N 1
ATOM 3895 C CA . ALA B 1 213 ? 52.066 38.468 8.295 1.00 12.08 213 ALA B CA 1
ATOM 3896 C C . ALA B 1 213 ? 51.960 37.811 9.670 1.00 11.80 213 ALA B C 1
ATOM 3897 O O . ALA B 1 213 ? 52.373 36.671 9.825 1.00 12.23 213 ALA B O 1
ATOM 3899 N N . VAL B 1 214 ? 51.392 38.494 10.671 1.00 11.38 214 VAL B N 1
ATOM 3900 C CA . VAL B 1 214 ? 51.187 37.914 11.986 1.00 10.85 214 VAL B CA 1
ATOM 3901 C C . VAL B 1 214 ? 50.229 36.762 11.934 1.00 11.65 214 VAL B C 1
ATOM 3902 O O . VAL B 1 214 ? 50.443 35.733 12.537 1.00 11.22 214 VAL B O 1
ATOM 3906 N N . GLY B 1 215 ? 49.105 36.875 11.222 1.00 12.08 215 GLY B N 1
ATOM 3907 C CA . GLY B 1 215 ? 48.164 35.784 11.097 1.00 13.85 215 GLY B CA 1
ATOM 3908 C C . GLY B 1 215 ? 48.716 34.551 10.421 1.00 16.30 215 GLY B C 1
ATOM 3909 O O . GLY B 1 215 ? 48.513 33.395 10.897 1.00 16.42 215 GLY B O 1
ATOM 3910 N N . LYS B 1 216 ? 49.426 34.724 9.315 1.00 14.60 216 LYS B N 1
ATOM 3911 C CA . LYS B 1 216 ? 50.116 33.587 8.706 1.00 16.80 216 LYS B CA 1
ATOM 3912 C C . LYS B 1 216 ? 51.196 33.028 9.615 1.00 14.56 216 LYS B C 1
ATOM 3913 O O . LYS B 1 216 ? 51.372 31.786 9.723 1.00 16.07 216 LYS B O 1
ATOM 3919 N N . GLY B 1 217 ? 51.910 33.896 10.312 1.00 14.18 217 GLY B N 1
ATOM 3920 C CA . GLY B 1 217 ? 52.934 33.489 11.230 1.00 12.92 217 GLY B CA 1
ATOM 3921 C C . GLY B 1 217 ? 52.427 32.627 12.327 1.00 13.80 217 GLY B C 1
ATOM 3922 O O . GLY B 1 217 ? 53.156 31.754 12.744 1.00 14.29 217 GLY B O 1
ATOM 3923 N N . TYR B 1 218 ? 51.227 32.871 12.845 1.00 12.09 218 TYR B N 1
ATOM 3924 C CA . TYR B 1 218 ? 50.703 32.000 13.878 1.00 12.53 218 TYR B CA 1
ATOM 3925 C C . TYR B 1 218 ? 50.703 30.586 13.392 1.00 12.19 218 TYR B C 1
ATOM 3926 O O . TYR B 1 218 ? 51.094 29.664 14.118 1.00 11.23 218 TYR B O 1
ATOM 3943 N N . ASP B 1 220 ? 52.460 29.190 10.953 1.00 12.61 220 ASP B N 1
ATOM 3944 C CA . ASP B 1 220 ? 53.815 28.739 10.702 1.00 12.96 220 ASP B CA 1
ATOM 3945 C C . ASP B 1 220 ? 54.508 28.418 12.011 1.00 13.53 220 ASP B C 1
ATOM 3946 O O . ASP B 1 220 ? 55.401 27.563 12.078 1.00 15.10 220 ASP B O 1
ATOM 3951 N N . ALA B 1 221 ? 54.174 29.111 13.091 1.00 11.88 221 ALA B N 1
ATOM 3952 C CA . ALA B 1 221 ? 54.839 28.964 14.395 1.00 11.84 221 ALA B CA 1
ATOM 3953 C C . ALA B 1 221 ? 54.260 27.797 15.199 1.00 15.12 221 ALA B C 1
ATOM 3954 O O . ALA B 1 221 ? 55.025 27.054 15.836 1.00 15.77 221 ALA B O 1
ATOM 3956 N N . TYR B 1 222 ? 52.927 27.683 15.182 1.00 12.65 222 TYR B N 1
ATOM 3957 C CA . TYR B 1 222 ? 52.309 26.713 16.073 1.00 11.36 222 TYR B CA 1
ATOM 3958 C C . TYR B 1 222 ? 52.045 25.361 15.450 1.00 12.13 222 TYR B C 1
ATOM 3959 O O . TYR B 1 222 ? 52.243 24.342 16.112 1.00 12.47 222 TYR B O 1
ATOM 3968 N N . ILE B 1 223 ? 51.585 25.276 14.203 1.00 13.40 223 ILE B N 1
ATOM 3969 C CA . ILE B 1 223 ? 51.268 23.977 13.643 1.00 14.47 223 ILE B CA 1
ATOM 3970 C C . ILE B 1 223 ? 52.414 22.965 13.654 1.00 13.07 223 ILE B C 1
ATOM 3971 O O . ILE B 1 223 ? 52.175 21.786 13.979 1.00 14.18 223 ILE B O 1
ATOM 3976 N N . PRO B 1 224 ? 53.617 23.375 13.315 1.00 12.76 224 PRO B N 1
ATOM 3977 C CA . PRO B 1 224 ? 54.699 22.395 13.415 1.00 14.13 224 PRO B CA 1
ATOM 3978 C C . PRO B 1 224 ? 54.908 21.852 14.781 1.00 13.87 224 PRO B C 1
ATOM 3979 O O . PRO B 1 224 ? 55.268 20.676 14.945 1.00 14.70 224 PRO B O 1
ATOM 3983 N N . ILE B 1 225 ? 54.696 22.688 15.817 1.00 12.42 225 ILE B N 1
ATOM 3984 C CA . ILE B 1 225 ? 54.858 22.202 17.167 1.00 13.02 225 ILE B CA 1
ATOM 3985 C C . ILE B 1 225 ? 53.754 21.208 17.467 1.00 13.07 225 ILE B C 1
ATOM 3986 O O . ILE B 1 225 ? 54.020 20.168 18.065 1.00 13.19 225 ILE B O 1
ATOM 3991 N N . VAL B 1 226 ? 52.494 21.483 17.134 1.00 12.69 226 VAL B N 1
ATOM 3992 C CA . VAL B 1 226 ? 51.429 20.500 17.295 1.00 13.01 226 VAL B CA 1
ATOM 3993 C C . VAL B 1 226 ? 51.831 19.164 16.660 1.00 12.44 226 VAL B C 1
ATOM 3994 O O . VAL B 1 226 ? 51.635 18.106 17.285 1.00 13.29 226 VAL B O 1
ATOM 3998 N N . ASN B 1 227 ? 52.288 19.231 15.410 1.00 13.60 227 ASN B N 1
ATOM 3999 C CA . ASN B 1 227 ? 52.584 17.994 14.697 1.00 15.09 227 ASN B CA 1
ATOM 4000 C C . ASN B 1 227 ? 53.671 17.183 15.385 1.00 15.19 227 ASN B C 1
ATOM 4001 O O . ASN B 1 227 ? 53.604 15.963 15.480 1.00 16.41 227 ASN B O 1
ATOM 4006 N N . ARG B 1 228 ? 54.675 17.876 15.873 1.00 14.54 228 ARG B N 1
ATOM 4007 C CA . ARG B 1 228 ? 55.842 17.280 16.488 1.00 15.03 228 ARG B CA 1
ATOM 4008 C C . ARG B 1 228 ? 55.583 16.686 17.845 1.00 15.18 228 ARG B C 1
ATOM 4009 O O . ARG B 1 228 ? 56.269 15.783 18.311 1.00 17.25 228 ARG B O 1
ATOM 4017 N N . ARG B 1 229 ? 54.591 17.213 18.564 1.00 12.74 229 ARG B N 1
ATOM 4018 C CA . ARG B 1 229 ? 54.354 16.857 19.960 1.00 12.16 229 ARG B CA 1
ATOM 4019 C C . ARG B 1 229 ? 53.122 16.067 20.273 1.00 11.59 229 ARG B C 1
ATOM 4020 O O . ARG B 1 229 ? 53.054 15.475 21.339 1.00 13.63 229 ARG B O 1
ATOM 4028 N N . LYS B 1 230 ? 52.128 16.099 19.381 1.00 11.63 230 LYS B N 1
ATOM 4029 C CA . LYS B 1 230 ? 50.854 15.485 19.642 1.00 12.72 230 LYS B CA 1
ATOM 4030 C C . LYS B 1 230 ? 50.817 14.016 20.019 1.00 12.26 230 LYS B C 1
ATOM 4031 O O . LYS B 1 230 ? 49.931 13.558 20.677 1.00 13.35 230 LYS B O 1
ATOM 4037 N N . ASN B 1 231 ? 51.852 13.297 19.560 1.00 13.45 231 ASN B N 1
ATOM 4038 C CA . ASN B 1 231 ? 51.833 11.864 19.847 1.00 13.20 231 ASN B CA 1
ATOM 4039 C C . ASN B 1 231 ? 52.818 11.524 20.937 1.00 15.91 231 ASN B C 1
ATOM 4040 O O . ASN B 1 231 ? 53.115 10.334 21.156 1.00 16.55 231 ASN B O 1
ATOM 4045 N N . THR B 1 232 ? 53.326 12.460 21.722 1.00 13.20 232 THR B N 1
ATOM 4046 C CA . THR B 1 232 ? 54.226 12.195 22.841 1.00 12.43 232 THR B CA 1
ATOM 4047 C C . THR B 1 232 ? 53.460 11.458 23.899 1.00 14.45 232 THR B C 1
ATOM 4048 O O . THR B 1 232 ? 52.346 11.864 24.284 1.00 13.13 232 THR B O 1
ATOM 4052 N N . PRO B 1 233 ? 53.924 10.345 24.456 1.00 14.64 233 PRO B N 1
ATOM 4053 C CA . PRO B 1 233 ? 53.189 9.698 25.503 1.00 16.19 233 PRO B CA 1
ATOM 4054 C C . PRO B 1 233 ? 53.054 10.573 26.749 1.00 14.17 233 PRO B C 1
ATOM 4055 O O . PRO B 1 233 ? 53.937 11.346 27.032 1.00 15.16 233 PRO B O 1
ATOM 4059 N N . TYR B 1 234 ? 51.949 10.449 27.460 1.00 16.55 234 TYR B N 1
ATOM 4060 C CA . TYR B 1 234 ? 51.801 11.182 28.705 1.00 16.13 234 TYR B CA 1
ATOM 4061 C C . TYR B 1 234 ? 51.048 10.363 29.723 1.00 16.73 234 TYR B C 1
ATOM 4062 O O . TYR B 1 234 ? 50.383 9.357 29.414 1.00 18.15 234 TYR B O 1
ATOM 4071 N N . THR B 1 235 ? 51.124 10.878 30.939 1.00 16.69 235 THR B N 1
ATOM 4072 C CA . THR B 1 235 ? 50.512 10.210 32.086 1.00 16.75 235 THR B CA 1
ATOM 4073 C C . THR B 1 235 ? 49.401 11.011 32.748 1.00 15.13 235 THR B C 1
ATOM 4074 O O . THR B 1 235 ? 49.257 12.204 32.463 1.00 13.83 235 THR B O 1
ATOM 4078 N N . GLU B 1 236 ? 48.582 10.413 33.596 1.00 15.27 236 GLU B N 1
ATOM 4079 C CA . GLU B 1 236 ? 47.534 11.139 34.315 1.00 14.39 236 GLU B CA 1
ATOM 4080 C C . GLU B 1 236 ? 48.205 12.170 35.206 1.00 14.52 236 GLU B C 1
ATOM 4081 O O . GLU B 1 236 ? 47.596 13.239 35.454 1.00 14.92 236 GLU B O 1
ATOM 4087 N N . GLN B 1 237 ? 49.397 11.977 35.759 1.00 13.57 237 GLN B N 1
ATOM 4088 C CA . GLN B 1 237 ? 50.027 12.988 36.577 1.00 13.04 237 GLN B CA 1
ATOM 4089 C C . GLN B 1 237 ? 50.395 14.220 35.725 1.00 13.40 237 GLN B C 1
ATOM 4090 O O . GLN B 1 237 ? 50.382 15.334 36.217 1.00 14.14 237 GLN B O 1
ATOM 4096 N N . GLN B 1 238 ? 50.809 14.026 34.486 1.00 12.36 238 GLN B N 1
ATOM 4097 C CA . GLN B 1 238 ? 51.068 15.150 33.594 1.00 11.66 238 GLN B CA 1
ATOM 4098 C C . GLN B 1 238 ? 49.779 15.917 33.268 1.00 11.62 238 GLN B C 1
ATOM 4099 O O . GLN B 1 238 ? 49.832 17.144 33.150 1.00 11.53 238 GLN B O 1
ATOM 4105 N N . VAL B 1 239 ? 48.653 15.240 33.118 1.00 11.46 239 VAL B N 1
ATOM 4106 C CA . VAL B 1 239 ? 47.350 15.911 32.978 1.00 11.09 239 VAL B CA 1
ATOM 4107 C C . VAL B 1 239 ? 47.042 16.694 34.230 1.00 12.41 239 VAL B C 1
ATOM 4108 O O . VAL B 1 239 ? 46.565 17.829 34.136 1.00 11.91 239 VAL B O 1
ATOM 4112 N N . GLU B 1 240 ? 47.323 16.160 35.418 1.00 11.60 240 GLU B N 1
ATOM 4113 C CA . GLU B 1 240 ? 47.072 16.950 36.624 1.00 11.93 240 GLU B CA 1
ATOM 4114 C C . GLU B 1 240 ? 47.890 18.226 36.609 1.00 11.32 240 GLU B C 1
ATOM 4115 O O . GLU B 1 240 ? 47.388 19.300 36.913 1.00 10.87 240 GLU B O 1
ATOM 4121 N N . PHE B 1 241 ? 49.158 18.146 36.256 1.00 10.18 241 PHE B N 1
ATOM 4122 C CA . PHE B 1 241 ? 49.961 19.362 36.189 1.00 9.30 241 PHE B CA 1
ATOM 4123 C C . PHE B 1 241 ? 49.395 20.332 35.164 1.00 10.83 241 PHE B C 1
ATOM 4124 O O . PHE B 1 241 ? 49.276 21.523 35.449 1.00 10.68 241 PHE B O 1
ATOM 4132 N N . GLN B 1 242 ? 49.024 19.846 33.990 1.00 9.93 242 GLN B N 1
ATOM 4133 C CA . GLN B 1 242 ? 48.336 20.647 32.977 1.00 8.96 242 GLN B CA 1
ATOM 4134 C C . GLN B 1 242 ? 47.139 21.379 33.553 1.00 9.47 242 GLN B C 1
ATOM 4135 O O . GLN B 1 242 ? 46.948 22.564 33.282 1.00 10.02 242 GLN B O 1
ATOM 4141 N N . GLU B 1 243 ? 46.330 20.733 34.350 1.00 9.55 243 GLU B N 1
ATOM 4142 C CA . GLU B 1 243 ? 45.133 21.339 34.929 1.00 9.37 243 GLU B CA 1
ATOM 4143 C C . GLU B 1 243 ? 45.478 22.413 35.956 1.00 9.95 243 GLU B C 1
ATOM 4144 O O . GLU B 1 243 ? 44.860 23.473 36.015 1.00 10.36 243 GLU B O 1
ATOM 4150 N N . PHE B 1 244 ? 46.472 22.209 36.835 1.00 9.70 244 PHE B N 1
ATOM 4151 C CA . PHE B 1 244 ? 4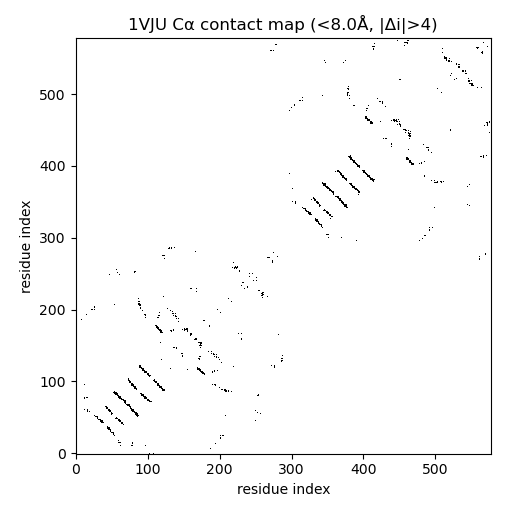6.888 23.258 37.742 1.00 9.77 244 PHE B CA 1
ATOM 4152 C C . PHE B 1 244 ? 47.451 24.420 36.990 1.00 9.60 244 PHE B C 1
ATOM 4153 O O . PHE B 1 244 ? 47.218 25.602 37.308 1.00 10.66 244 PHE B O 1
ATOM 4161 N N . ARG B 1 245 ? 48.234 24.162 35.938 1.00 9.18 245 ARG B N 1
ATOM 4162 C CA . ARG B 1 245 ? 48.694 25.238 35.084 1.00 9.23 245 ARG B CA 1
ATOM 4163 C C . ARG B 1 245 ? 47.567 25.988 34.430 1.00 9.14 245 ARG B C 1
ATOM 4164 O O . ARG B 1 245 ? 47.629 27.192 34.163 1.00 9.73 245 ARG B O 1
ATOM 4172 N N . ARG B 1 246 ? 46.530 25.291 34.052 1.00 9.19 246 ARG B N 1
ATOM 4173 C CA . ARG B 1 246 ? 45.367 25.925 33.427 1.00 9.47 246 ARG B CA 1
ATOM 4174 C C . ARG B 1 246 ? 44.599 26.801 34.418 1.00 10.50 246 ARG B C 1
ATOM 4175 O O . ARG B 1 246 ? 43.888 27.716 33.987 1.00 10.42 246 ARG B O 1
ATOM 4183 N N . GLY B 1 247 ? 44.770 26.592 35.714 1.00 9.11 247 GLY B N 1
ATOM 4184 C CA . GLY B 1 247 ? 44.227 27.555 36.642 1.00 9.27 247 GLY B CA 1
ATOM 4185 C C . GLY B 1 247 ? 44.969 28.850 36.546 1.00 10.66 247 GLY B C 1
ATOM 4186 O O . GLY B 1 247 ? 44.375 29.920 36.650 1.00 10.20 247 GLY B O 1
ATOM 4187 N N . ARG B 1 248 ? 46.284 28.812 36.316 1.00 9.24 248 ARG B N 1
ATOM 4188 C CA . ARG B 1 248 ? 47.005 30.047 36.087 1.00 9.92 248 ARG B CA 1
ATOM 4189 C C . ARG B 1 248 ? 46.504 30.759 34.880 1.00 11.22 248 ARG B C 1
ATOM 4190 O O . ARG B 1 248 ? 46.416 31.999 34.824 1.00 12.15 248 ARG B O 1
ATOM 4198 N N . TYR B 1 249 ? 46.225 30.003 33.836 1.00 10.98 249 TYR B N 1
ATOM 4199 C CA . TYR B 1 249 ? 45.729 30.595 32.597 1.00 10.06 249 TYR B CA 1
ATOM 4200 C C . TYR B 1 249 ? 44.383 31.274 32.804 1.00 11.56 249 TYR B C 1
ATOM 4201 O O . TYR B 1 249 ? 44.170 32.417 32.320 1.00 11.95 249 TYR B O 1
ATOM 4210 N N . ALA B 1 250 ? 43.462 30.590 33.469 1.00 10.85 250 ALA B N 1
ATOM 4211 C CA . ALA B 1 250 ? 42.175 31.164 33.797 1.00 9.95 250 ALA B CA 1
ATOM 4212 C C . ALA B 1 250 ? 42.349 32.426 34.607 1.00 10.60 250 ALA B C 1
ATOM 4213 O O . ALA B 1 250 ? 41.623 33.422 34.388 1.00 10.79 250 ALA B O 1
ATOM 4215 N N . GLU B 1 251 ? 43.237 32.470 35.583 1.00 10.62 251 GLU B N 1
ATOM 4216 C CA . GLU B 1 251 ? 43.423 33.676 36.381 1.00 10.87 251 GLU B CA 1
ATOM 4217 C C . GLU B 1 251 ? 43.853 34.823 35.476 1.00 12.06 251 GLU B C 1
ATOM 4218 O O . GLU B 1 251 ? 43.387 35.947 35.617 1.00 12.00 251 GLU B O 1
ATOM 4224 N N . PHE B 1 252 ? 44.826 34.583 34.600 1.00 10.07 252 PHE B N 1
ATOM 4225 C CA . PHE B 1 252 ? 45.209 35.708 33.713 1.00 10.17 252 PHE B CA 1
ATOM 4226 C C . PHE B 1 252 ? 44.033 36.231 32.959 1.00 11.32 252 PHE B C 1
ATOM 4227 O O . PHE B 1 252 ? 43.777 37.462 32.891 1.00 11.39 252 PHE B O 1
ATOM 4235 N N . ASN B 1 253 ? 43.283 35.343 32.334 1.00 10.80 253 ASN B N 1
ATOM 4236 C CA . ASN B 1 253 ? 42.198 35.808 31.469 1.00 12.81 253 ASN B CA 1
ATOM 4237 C C . ASN B 1 253 ? 41.154 36.544 32.223 1.00 13.09 253 ASN B C 1
ATOM 4238 O O . ASN B 1 253 ? 40.547 37.454 31.672 1.00 14.16 253 ASN B O 1
ATOM 4243 N N . LEU B 1 254 ? 40.839 36.108 33.441 1.00 11.06 254 LEU B N 1
ATOM 4244 C CA . LEU B 1 254 ? 39.717 36.705 34.183 1.00 12.10 254 LEU B CA 1
ATOM 4245 C C . LEU B 1 254 ? 40.130 37.876 35.057 1.00 13.12 254 LEU B C 1
ATOM 4246 O O . LEU B 1 254 ? 39.260 38.784 35.284 1.00 14.93 254 LEU B O 1
ATOM 4251 N N . VAL B 1 255 ? 41.339 37.905 35.603 1.00 11.63 255 VAL B N 1
ATOM 4252 C CA . VAL B 1 255 ? 41.812 38.977 36.468 1.00 12.05 255 VAL B CA 1
ATOM 4253 C C . VAL B 1 255 ? 42.535 40.053 35.735 1.00 14.39 255 VAL B C 1
ATOM 4254 O O . VAL B 1 255 ? 42.408 41.231 36.051 1.00 16.57 255 VAL B O 1
ATOM 4258 N N . ILE B 1 256 ? 43.368 39.717 34.763 1.00 13.05 256 ILE B N 1
ATOM 4259 C CA . ILE B 1 256 ? 44.307 40.668 34.150 1.00 14.22 256 ILE B CA 1
ATOM 4260 C C . ILE B 1 256 ? 43.931 41.072 32.741 1.00 17.50 256 ILE B C 1
ATOM 4261 O O . ILE B 1 256 ? 44.046 42.283 32.421 1.00 19.21 256 ILE B O 1
ATOM 4266 N N . ASP B 1 257 ? 43.471 40.205 31.861 1.00 14.31 257 ASP B N 1
ATOM 4267 C CA . ASP B 1 257 ? 43.384 40.558 30.466 1.00 12.92 257 ASP B CA 1
ATOM 4268 C C . ASP B 1 257 ? 42.352 41.651 30.253 1.00 16.53 257 ASP B C 1
ATOM 4269 O O . ASP B 1 257 ? 41.179 41.533 30.598 1.00 14.66 257 ASP B O 1
ATOM 4274 N N . ARG B 1 258 ? 42.805 42.691 29.550 1.00 16.50 258 ARG B N 1
ATOM 4275 C CA . ARG B 1 258 ? 41.940 43.864 29.446 1.00 19.06 258 ARG B CA 1
ATOM 4276 C C . ARG B 1 258 ? 40.757 43.648 28.568 1.00 16.43 258 ARG B C 1
ATOM 4277 O O . ARG B 1 258 ? 39.651 44.086 28.951 1.00 20.65 258 ARG B O 1
ATOM 4285 N N . GLY B 1 259 ? 40.925 42.969 27.447 1.00 17.26 259 GLY B N 1
ATOM 4286 C CA . GLY B 1 259 ? 39.838 42.815 26.513 1.00 19.65 259 GLY B CA 1
ATOM 4287 C C . GLY B 1 259 ? 38.733 41.941 27.071 1.00 18.58 259 GLY B C 1
ATOM 4288 O O . GLY B 1 259 ? 37.538 42.151 26.855 1.00 18.75 259 GLY B O 1
ATOM 4289 N N . THR B 1 260 ? 39.125 40.907 27.815 1.00 15.35 260 THR B N 1
ATOM 4290 C CA . THR B 1 260 ? 38.125 40.017 28.424 1.00 15.55 260 THR B CA 1
ATOM 4291 C C . THR B 1 260 ? 37.315 40.792 29.449 1.00 14.23 260 THR B C 1
ATOM 4292 O O . THR B 1 260 ? 36.080 40.743 29.421 1.00 16.18 260 THR B O 1
ATOM 4296 N N . LYS B 1 261 ? 37.986 41.511 30.335 1.00 17.11 261 LYS B N 1
ATOM 4297 C CA . LYS B 1 261 ? 37.325 42.267 31.391 1.00 20.26 261 LYS B CA 1
ATOM 4298 C C . LYS B 1 261 ? 36.396 43.286 30.818 1.00 23.16 261 LYS B C 1
ATOM 4299 O O . LYS B 1 261 ? 35.234 43.406 31.253 1.00 23.24 261 LYS B O 1
ATOM 4305 N N . PHE B 1 262 ? 36.887 44.004 29.826 1.00 22.61 262 PHE B N 1
ATOM 4306 C CA . PHE B 1 262 ? 36.021 45.047 29.281 1.00 23.74 262 PHE B CA 1
ATOM 4307 C C . PHE B 1 262 ? 34.842 44.450 28.511 1.00 23.42 262 PHE B C 1
ATOM 4308 O O . PHE B 1 262 ? 33.684 44.905 28.580 1.00 23.67 262 PHE B O 1
ATOM 4311 N N . GLY B 1 263 ? 35.099 43.384 27.754 1.00 19.52 263 GLY B N 1
ATOM 4312 C CA . GLY B 1 263 ? 34.073 42.758 26.943 1.00 19.11 263 GLY B CA 1
ATOM 4313 C C . GLY B 1 263 ? 32.908 42.227 27.746 1.00 20.13 263 GLY B C 1
ATOM 4314 O O . GLY B 1 263 ? 31.707 42.340 27.446 1.00 20.77 263 GLY B O 1
ATOM 4315 N N . LEU B 1 264 ? 33.311 41.600 28.841 1.00 19.66 264 LEU B N 1
ATOM 4316 C CA . LEU B 1 264 ? 32.313 41.108 29.814 1.00 23.45 264 LEU B CA 1
ATOM 4317 C C . LEU B 1 264 ? 31.627 42.281 30.518 1.00 23.91 264 LEU B C 1
ATOM 4318 O O . LEU B 1 264 ? 30.488 42.132 30.982 1.00 38.75 264 LEU B O 1
ATOM 4323 N N . GLN B 1 265 ? 32.239 43.441 30.681 1.00 26.44 265 GLN B N 1
ATOM 4324 C CA . GLN B 1 265 ? 31.564 44.433 31.521 1.00 29.69 265 GLN B CA 1
ATOM 4325 C C . GLN B 1 265 ? 30.605 45.181 30.618 1.00 28.57 265 GLN B C 1
ATOM 4326 O O . GLN B 1 265 ? 29.676 45.810 31.132 1.00 28.82 265 GLN B O 1
ATOM 4329 N N . SER B 1 266 ? 30.804 45.124 29.304 1.00 24.64 266 SER B N 1
ATOM 4330 C CA . SER B 1 266 ? 30.246 46.117 28.381 1.00 24.02 266 SER B CA 1
ATOM 4331 C C . SER B 1 266 ? 29.292 45.591 27.308 1.00 26.54 266 SER B C 1
ATOM 4332 O O . SER B 1 266 ? 29.008 46.218 26.291 1.00 28.99 266 SER B O 1
ATOM 4335 N N . GLY B 1 267 ? 28.764 44.395 27.500 1.00 22.89 267 GLY B N 1
ATOM 4336 C CA . GLY B 1 267 ? 27.755 43.854 26.594 1.00 24.97 267 GLY B CA 1
ATOM 4337 C C . GLY B 1 267 ? 28.275 42.946 25.508 1.00 23.18 267 GLY B C 1
ATOM 4338 O O . GLY B 1 267 ? 27.536 42.532 24.598 1.00 26.02 267 GLY B O 1
ATOM 4339 N N . GLY B 1 268 ? 29.548 42.577 25.595 1.00 21.48 268 GLY B N 1
ATOM 4340 C CA . GLY B 1 268 ? 30.065 41.564 24.681 1.00 18.63 268 GLY B CA 1
ATOM 4341 C C . GLY B 1 268 ? 29.427 40.209 24.881 1.00 18.28 268 GLY B C 1
ATOM 4342 O O . GLY B 1 268 ? 28.727 39.900 25.839 1.00 18.16 268 GLY B O 1
ATOM 4343 N N . ARG B 1 269 ? 29.654 39.368 23.890 1.00 16.51 269 ARG B N 1
ATOM 4344 C CA . ARG B 1 269 ? 29.033 38.079 23.890 1.00 14.27 269 ARG B CA 1
ATOM 4345 C C . ARG B 1 269 ? 29.763 37.054 24.764 1.00 14.65 269 ARG B C 1
ATOM 4346 O O . ARG B 1 269 ? 30.828 36.583 24.399 1.00 14.84 269 ARG B O 1
ATOM 4354 N N . THR B 1 270 ? 29.175 36.753 25.904 1.00 13.72 270 THR B N 1
ATOM 4355 C CA . THR B 1 270 ? 29.906 35.993 26.939 1.00 14.10 270 THR B CA 1
ATOM 4356 C C . THR B 1 270 ? 30.619 34.759 26.459 1.00 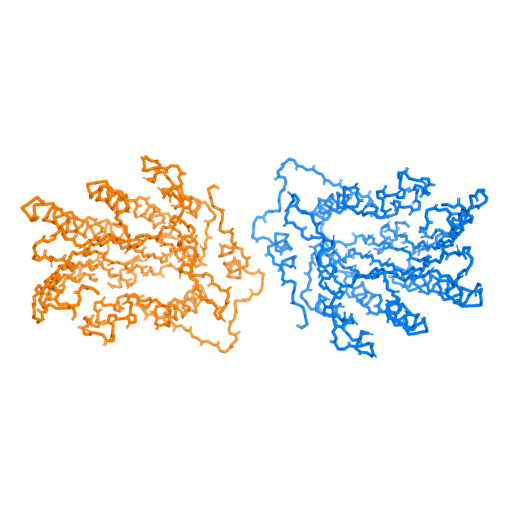13.27 270 THR B C 1
ATOM 4357 O O . THR B 1 270 ? 31.809 34.563 26.756 1.00 12.67 270 THR B O 1
ATOM 4361 N N . GLU B 1 271 ? 29.906 33.908 25.741 1.00 13.06 271 GLU B N 1
ATOM 4362 C CA . GLU B 1 271 ? 30.486 32.620 25.408 1.00 13.13 271 GLU B CA 1
ATOM 4363 C C . GLU B 1 271 ? 31.502 32.723 24.313 1.00 15.38 271 GLU B C 1
ATOM 4364 O O . GLU B 1 271 ? 32.428 31.918 24.245 1.00 16.15 271 GLU B O 1
ATOM 4370 N N . SER B 1 272 ? 31.406 33.745 23.473 1.00 12.72 272 SER B N 1
ATOM 4371 C CA . SER B 1 272 ? 32.453 33.949 22.496 1.00 13.73 272 SER B CA 1
ATOM 4372 C C . SER B 1 272 ? 33.670 34.468 23.207 1.00 12.56 272 SER B C 1
ATOM 4373 O O . SER B 1 272 ? 34.803 34.084 22.874 1.00 14.70 272 SER B O 1
ATOM 4376 N N . ILE B 1 273 ? 33.547 35.405 24.166 1.00 12.39 273 ILE B N 1
ATOM 4377 C CA . ILE B 1 273 ? 34.709 35.930 24.860 1.00 13.55 273 ILE B CA 1
ATOM 4378 C C . ILE B 1 273 ? 35.425 34.855 25.652 1.00 13.84 273 ILE B C 1
ATOM 4379 O O . ILE B 1 273 ? 36.674 34.816 25.677 1.00 14.26 273 ILE B O 1
ATOM 4384 N N . LEU B 1 274 ? 34.669 33.919 26.225 1.00 11.72 274 LEU B N 1
ATOM 4385 C CA . LEU B 1 274 ? 35.248 33.013 27.214 1.00 12.31 274 LEU B CA 1
ATOM 4386 C C . LEU B 1 274 ? 35.689 31.715 26.581 1.00 13.60 274 LEU B C 1
ATOM 4387 O O . LEU B 1 274 ? 36.007 30.741 27.289 1.00 13.20 274 LEU B O 1
ATOM 4392 N N . ILE B 1 275 ? 35.794 31.594 25.257 1.00 13.06 275 ILE B N 1
ATOM 4393 C CA . ILE B 1 275 ? 36.520 30.476 24.633 1.00 13.45 275 ILE B CA 1
ATOM 4394 C C . ILE B 1 275 ? 37.904 30.317 25.185 1.00 13.20 275 ILE B C 1
ATOM 4395 O O . ILE B 1 275 ? 38.475 29.217 25.080 1.00 14.57 275 ILE B O 1
ATOM 4400 N N . SER B 1 276 ? 38.488 31.350 25.753 1.00 10.95 276 SER B N 1
ATOM 4401 C CA . SER B 1 276 ? 39.806 31.287 26.286 1.00 11.02 276 SER B CA 1
ATOM 4402 C C . SER B 1 276 ? 39.924 30.394 27.478 1.00 13.52 276 SER B C 1
ATOM 4403 O O . SER B 1 276 ? 41.021 29.923 27.784 1.00 13.16 276 SER B O 1
ATOM 4406 N N . LEU B 1 277 ? 38.873 30.111 28.211 1.00 12.38 277 LEU B N 1
ATOM 4407 C CA . LEU B 1 277 ? 38.957 29.344 29.440 1.00 9.68 277 LEU B CA 1
ATOM 4408 C C . LEU B 1 277 ? 39.278 27.904 29.145 1.00 11.44 277 LEU B C 1
ATOM 4409 O O . LEU B 1 277 ? 38.825 27.343 28.155 1.00 11.65 277 LEU B O 1
ATOM 4414 N N . PRO B 1 278 ? 40.018 27.253 30.023 1.00 11.32 278 PRO B N 1
ATOM 4415 C CA . PRO B 1 278 ? 40.404 25.873 29.818 1.00 10.20 278 PRO B CA 1
ATOM 4416 C C . PRO B 1 278 ? 39.250 24.942 30.067 1.00 10.31 278 PRO B C 1
ATOM 4417 O O . PRO B 1 278 ? 38.292 25.259 30.785 1.00 11.62 278 PRO B O 1
ATOM 4421 N N . PRO B 1 279 ? 39.284 23.743 29.502 1.00 9.94 279 PRO B N 1
ATOM 4422 C CA . PRO B 1 279 ? 38.223 22.792 29.745 1.00 10.88 279 PRO B CA 1
ATOM 4423 C C . PRO B 1 279 ? 38.094 22.326 31.200 1.00 9.71 279 PRO B C 1
ATOM 4424 O O . PRO B 1 279 ? 37.017 22.090 31.703 1.00 11.03 279 PRO B O 1
ATOM 4428 N N . ARG B 1 280 ? 39.242 22.199 31.852 1.00 9.91 280 ARG B N 1
ATOM 4429 C CA . ARG B 1 280 ? 39.361 21.837 33.247 1.00 10.76 280 ARG B CA 1
ATOM 4430 C C . ARG B 1 280 ? 40.539 22.559 33.822 1.00 11.24 280 ARG B C 1
ATOM 4431 O O . ARG B 1 280 ? 41.610 22.632 33.214 1.00 11.45 280 ARG B O 1
ATOM 4439 N N . ALA B 1 281 ? 40.362 23.099 35.012 1.00 11.15 281 ALA B N 1
ATOM 4440 C CA . ALA B 1 281 ? 41.444 23.731 35.786 1.00 11.64 281 ALA B CA 1
ATOM 4441 C C . ALA B 1 281 ? 41.411 23.246 37.209 1.00 11.82 281 ALA B C 1
ATOM 4442 O O . ALA B 1 281 ? 40.318 22.870 37.710 1.00 11.65 281 ALA B O 1
ATOM 4444 N N . ARG B 1 282 ? 42.577 23.281 37.856 1.00 9.97 282 ARG B N 1
ATOM 4445 C CA . ARG B 1 282 ? 42.644 22.934 39.281 1.00 12.29 282 ARG B CA 1
ATOM 4446 C C . ARG B 1 282 ? 43.307 24.082 39.998 1.00 9.82 282 ARG B C 1
ATOM 4447 O O . ARG B 1 282 ? 44.140 24.799 39.439 1.00 9.43 282 ARG B O 1
ATOM 4455 N N . TRP B 1 283 ? 42.967 24.229 41.281 1.00 9.70 283 TRP B N 1
ATOM 4456 C CA . TRP B 1 283 ? 43.610 25.160 42.223 1.00 9.19 283 TRP B CA 1
ATOM 4457 C C . TRP B 1 283 ? 43.818 24.414 43.526 1.00 10.58 283 TRP B C 1
ATOM 4458 O O . TRP B 1 283 ? 43.041 23.554 43.968 1.00 11.14 283 TRP B O 1
ATOM 4469 N N . GLY B 1 284 ? 44.931 24.778 44.172 1.00 10.86 284 GLY B N 1
ATOM 4470 C CA . GLY B 1 284 ? 45.280 24.233 45.474 1.00 13.07 284 GLY B CA 1
ATOM 4471 C C . GLY B 1 284 ? 46.002 25.294 46.254 1.00 12.07 284 GLY B C 1
ATOM 4472 O O . GLY B 1 284 ? 46.778 26.101 45.740 1.00 11.87 284 GLY B O 1
ATOM 4473 N N . TYR B 1 285 ? 45.738 25.317 47.573 1.00 12.95 285 TYR B N 1
ATOM 4474 C CA . TYR B 1 285 ? 46.422 26.264 48.437 1.00 11.84 285 TYR B CA 1
ATOM 4475 C C . TYR B 1 285 ? 47.937 26.057 48.399 1.00 12.30 285 TYR B C 1
ATOM 4476 O O . TYR B 1 285 ? 48.394 24.970 48.689 1.00 14.86 285 TYR B O 1
ATOM 4485 N N . ASN B 1 286 ? 48.656 27.099 48.053 1.00 13.52 286 ASN B N 1
ATOM 4486 C CA . ASN B 1 286 ? 50.103 27.063 47.973 1.00 15.28 286 ASN B CA 1
ATOM 4487 C C . ASN B 1 286 ? 50.579 26.028 46.971 1.00 17.46 286 ASN B C 1
ATOM 4488 O O . ASN B 1 286 ? 51.709 25.558 47.024 1.00 17.47 286 ASN B O 1
ATOM 4493 N N . TRP B 1 287 ? 49.767 25.628 45.998 1.00 14.12 287 TRP B N 1
ATOM 4494 C CA . TRP B 1 287 ? 50.194 24.593 45.074 1.00 13.67 287 TRP B CA 1
ATOM 4495 C C . TRP B 1 287 ? 51.421 25.085 44.304 1.00 13.90 287 TRP B C 1
ATOM 4496 O O . TRP B 1 287 ? 51.452 26.185 43.808 1.00 14.82 287 TRP B O 1
ATOM 4507 N N . GLN B 1 288 ? 52.412 24.215 44.187 1.00 16.08 288 GLN B N 1
ATOM 4508 C CA . GLN B 1 288 ? 53.543 24.437 43.311 1.00 17.68 288 GLN B CA 1
ATOM 4509 C C . GLN B 1 288 ? 53.970 23.068 42.856 1.00 15.19 288 GLN B C 1
ATOM 4510 O O . GLN B 1 288 ? 53.767 22.050 43.502 1.00 16.73 288 GLN B O 1
ATOM 4516 N N . PRO B 1 289 ? 54.662 23.010 41.714 1.00 18.22 289 PRO B N 1
ATOM 4517 C CA . PRO B 1 289 ? 55.166 21.756 41.261 1.00 20.38 289 PRO B CA 1
ATOM 4518 C C . PRO B 1 289 ? 56.248 21.271 42.230 1.00 18.58 289 PRO B C 1
ATOM 4519 O O . PRO B 1 289 ? 56.869 22.073 42.933 1.00 19.61 289 PRO B O 1
ATOM 4523 N N . GLU B 1 290 ? 56.487 19.973 42.219 1.00 19.06 290 GLU B N 1
ATOM 4524 C CA . GLU B 1 290 ? 57.558 19.459 43.058 1.00 21.42 290 GLU B CA 1
ATOM 4525 C C . GLU B 1 290 ? 58.917 19.902 42.513 1.00 18.47 290 GLU B C 1
ATOM 4526 O O . GLU B 1 290 ? 59.197 19.917 41.324 1.00 17.65 290 GLU B O 1
ATOM 4532 N N . PRO B 1 291 ? 59.831 20.260 43.415 1.00 21.48 291 PRO B N 1
ATOM 4533 C CA . PRO B 1 291 ? 61.162 20.717 43.026 1.00 21.86 291 PRO B CA 1
ATOM 4534 C C . PRO B 1 291 ? 61.934 19.642 42.296 1.00 17.71 291 PRO B C 1
ATOM 4535 O O . PRO B 1 291 ? 61.836 18.422 42.520 1.00 18.57 291 PRO B O 1
ATOM 4539 N N . GLY B 1 292 ? 62.789 20.037 41.368 1.00 17.51 292 GLY B N 1
ATOM 4540 C CA . GLY B 1 292 ? 63.626 19.113 40.671 1.00 16.92 292 GLY B CA 1
ATOM 4541 C C . GLY B 1 292 ? 63.080 18.249 39.587 1.00 17.38 292 GLY B C 1
ATOM 4542 O O . GLY B 1 292 ? 63.601 17.241 39.158 1.00 20.67 292 GLY B O 1
ATOM 4543 N N . THR B 1 293 ? 61.863 18.645 39.194 1.00 18.10 293 THR B N 1
ATOM 4544 C CA . THR B 1 293 ? 61.073 17.975 38.166 1.00 14.69 293 THR B CA 1
ATOM 4545 C C . THR B 1 293 ? 60.939 18.758 36.873 1.00 12.79 293 THR B C 1
ATOM 4546 O O . THR B 1 293 ? 61.145 19.980 36.877 1.00 13.66 293 THR B O 1
ATOM 4550 N N . PRO B 1 294 ? 60.585 18.094 35.768 1.00 13.30 294 PRO B N 1
ATOM 4551 C CA . PRO B 1 294 ? 60.281 18.819 34.567 1.00 13.70 294 PRO B CA 1
ATOM 4552 C C . PRO B 1 294 ? 59.170 19.834 34.799 1.00 13.32 294 PRO B C 1
ATOM 4553 O O . PRO B 1 294 ? 59.178 20.921 34.170 1.00 13.53 294 PRO B O 1
ATOM 4557 N N . GLU B 1 295 ? 58.238 19.516 35.674 1.00 12.10 295 GLU B N 1
ATOM 4558 C CA . GLU B 1 295 ? 57.148 20.450 35.939 1.00 12.21 295 GLU B CA 1
ATOM 4559 C C . GLU B 1 295 ? 57.677 21.713 36.564 1.00 12.98 295 GLU B C 1
ATOM 4560 O O . GLU B 1 295 ? 57.288 22.800 36.174 1.00 12.49 295 GLU B O 1
ATOM 4566 N N . ALA B 1 296 ? 58.587 21.647 37.546 1.00 11.96 296 ALA B N 1
ATOM 4567 C CA . ALA B 1 296 ? 59.150 22.846 38.078 1.00 11.32 296 ALA B CA 1
ATOM 4568 C C . ALA B 1 296 ? 60.000 23.608 37.098 1.00 11.55 296 ALA B C 1
ATOM 4569 O O . ALA B 1 296 ? 60.112 24.829 37.202 1.00 12.13 296 ALA B O 1
ATOM 4571 N N . ARG B 1 297 ? 60.611 22.917 36.135 1.00 11.54 297 ARG B N 1
ATOM 4572 C CA . ARG B 1 297 ? 61.424 23.632 35.169 1.00 11.28 297 ARG B CA 1
ATOM 4573 C C . ARG B 1 297 ? 60.666 24.635 34.299 1.00 10.48 297 ARG B C 1
ATOM 4574 O O . ARG B 1 297 ? 61.229 25.584 33.803 1.00 11.56 297 ARG B O 1
ATOM 4582 N N . LEU B 1 298 ? 59.363 24.419 34.157 1.00 11.56 298 LEU B N 1
ATOM 4583 C CA . LEU B 1 298 ? 58.559 25.385 33.417 1.00 10.13 298 LEU B CA 1
ATOM 4584 C C . LEU B 1 298 ? 58.744 26.772 33.987 1.00 10.81 298 LEU B C 1
ATOM 4585 O O . LEU B 1 298 ? 59.039 27.733 33.304 1.00 12.37 298 LEU B O 1
ATOM 4590 N N . THR B 1 299 ? 58.507 26.952 35.289 1.00 12.02 299 THR B N 1
ATOM 4591 C CA . THR B 1 299 ? 58.546 28.233 35.957 1.00 11.04 299 THR B CA 1
ATOM 4592 C C . THR B 1 299 ? 59.970 28.624 36.368 1.00 12.69 299 THR B C 1
ATOM 4593 O O . THR B 1 299 ? 60.240 29.829 36.432 1.00 13.71 299 THR B O 1
ATOM 4597 N N . GLU B 1 300 ? 60.854 27.664 36.608 1.00 11.63 300 GLU B N 1
ATOM 4598 C CA . GLU B 1 300 ? 62.216 27.984 37.060 1.00 11.99 300 GLU B CA 1
ATOM 4599 C C . GLU B 1 300 ? 63.064 28.424 35.888 1.00 14.81 300 GLU B C 1
ATOM 4600 O O . GLU B 1 300 ? 63.998 29.244 36.076 1.00 15.79 300 GLU B O 1
ATOM 4606 N N . TYR B 1 301 ? 62.818 27.893 34.700 1.00 12.43 301 TYR B N 1
ATOM 4607 C CA . TYR B 1 301 ? 63.615 28.144 33.520 1.00 12.20 301 TYR B CA 1
ATOM 4608 C C . TYR B 1 301 ? 62.833 28.741 32.339 1.00 12.15 301 TYR B C 1
ATOM 4609 O O . TYR B 1 301 ? 63.114 29.867 31.858 1.00 13.33 301 TYR B O 1
ATOM 4618 N N . PHE B 1 302 ? 61.837 28.041 31.819 1.00 10.62 302 PHE B N 1
ATOM 4619 C CA . PHE B 1 302 ? 61.253 28.436 30.555 1.00 11.30 302 PHE B CA 1
ATOM 4620 C C . PHE B 1 302 ? 60.564 29.787 30.643 1.00 12.67 302 PHE B C 1
ATOM 4621 O O . PHE B 1 302 ? 60.691 30.585 29.730 1.00 13.07 302 PHE B O 1
ATOM 4629 N N . LEU B 1 303 ? 59.798 30.069 31.700 1.00 11.70 303 LEU B N 1
ATOM 4630 C CA . LEU B 1 303 ? 58.975 31.265 31.768 1.00 11.47 303 LEU B CA 1
ATOM 4631 C C . LEU B 1 303 ? 59.811 32.462 32.131 1.00 13.76 303 LEU B C 1
ATOM 4632 O O . LEU B 1 303 ? 59.302 33.581 32.004 1.00 15.14 303 LEU B O 1
ATOM 4637 N N . THR B 1 304 ? 61.045 32.290 32.584 1.00 13.17 304 THR B N 1
ATOM 4638 C CA . THR B 1 304 ? 61.846 33.455 32.902 1.00 13.71 304 THR B CA 1
ATOM 4639 C C . THR B 1 304 ? 62.957 33.639 31.893 1.00 13.88 304 THR B C 1
ATOM 4640 O O . THR B 1 304 ? 63.711 34.620 31.958 1.00 16.27 304 THR B O 1
ATOM 4644 N N . LYS B 1 305 ? 63.156 32.796 30.910 1.00 14.46 305 LYS B N 1
ATOM 4645 C CA . LYS B 1 305 ? 64.286 32.946 30.000 1.00 13.68 305 LYS B CA 1
ATOM 4646 C C . LYS B 1 305 ? 64.217 34.208 29.205 1.00 16.16 305 LYS B C 1
ATOM 4647 O O . LYS B 1 305 ? 65.169 34.986 29.145 1.00 17.17 305 LYS B O 1
ATOM 4653 N N . ARG B 1 306 ? 63.070 34.371 28.549 1.00 17.42 306 ARG B N 1
ATOM 4654 C CA . ARG B 1 306 ? 62.732 35.514 27.695 1.00 19.56 306 ARG B CA 1
ATOM 4655 C C . ARG B 1 306 ? 63.803 35.985 26.744 1.00 22.41 306 ARG B C 1
ATOM 4656 O O . ARG B 1 306 ? 63.925 37.210 26.536 1.00 25.11 306 ARG B O 1
ATOM 4664 N N . GLN B 1 307 ? 64.601 35.064 26.248 1.00 21.78 307 GLN B N 1
ATOM 4665 C CA . GLN B 1 307 ? 65.561 35.418 25.211 1.00 21.81 307 GLN B CA 1
ATOM 4666 C C . GLN B 1 307 ? 65.608 34.137 24.422 1.00 24.74 307 GLN B C 1
ATOM 4667 O O . GLN B 1 307 ? 66.118 33.088 24.834 1.00 27.55 307 GLN B O 1
ATOM 4673 N N . TRP B 1 308 ? 65.004 34.127 23.248 1.00 15.43 308 TRP B N 1
ATOM 4674 C CA . TRP B 1 308 ? 64.840 32.882 22.539 1.00 16.73 308 TRP B CA 1
ATOM 4675 C C . TRP B 1 308 ? 65.558 32.936 21.192 1.00 22.46 308 TRP B C 1
ATOM 4676 O O . TRP B 1 308 ? 65.924 31.868 20.711 1.00 31.85 308 TRP B O 1
ATOM 4687 N N . VAL B 1 309 ? 65.795 34.117 20.650 1.00 18.80 309 VAL B N 1
ATOM 4688 C CA . VAL B 1 309 ? 66.423 34.262 19.338 1.00 22.62 309 VAL B CA 1
ATOM 4689 C C . VAL B 1 309 ? 67.808 34.830 19.597 1.00 34.30 309 VAL B C 1
ATOM 4690 O O . VAL B 1 309 ? 68.200 34.968 20.765 1.00 38.79 309 VAL B O 1
#

Secondary structure (DSSP, 8-state):
--HHHHHHHHHHHHHHHHHHHHHHHHHSS----EEEEEETTTEEEEEE----SSEEEEEEEEEEEEEE--TT-EEE--EEEEEEESSTTSPEEEEEEEEEEEEETTEEEEEEEEEEEEEE-SS--HHHHHHHHHHHHHHHGGG-TTHHHHHHHHHHHHSEEGGGTEESSSEEEEEEEE-SS-HHHHHHHHHHHHHH---SHHHHHHHTT----HHHHHHHHHHHHHHHHIIIII-HHHHHHHHTT--HHHHGGGS-S-----TT--PPTTSHHHHIIIIIHHH----/----HHHHHHHHHHHHHHHHHHHHHHHHHSS----EEEEE-TTSEEEEEE----SSEEEEEEEEEEEEEE----TTSEEE--EEEEEEESSTTSPEEEEEEEEEEEE-TTSPPEEEEEEEEEEE-SS--HHHHHHHHHHHHHHHGGG-TTHHHHHHHHHHHHSEEGGGTEESSSEEEEEEEE-SS-HHHHHHHHHHHHHH---SHHHHHHHTT----HHHHHHHHHHHHHHHHIIIII-HHHHHHHHTT--HHHHGGGS-SS----TT--PPTTSHHHHIIIIIHHH----

InterPro domains:
  IPR001260 Coproporphyrinogen III oxidase, aerobic [MF_00333] (2-276)
  IPR001260 Coproporphyrinogen III oxidase, aerobic [PF01218] (8-300)
  IPR001260 Coproporphyrinogen III oxidase, aerobic [PIRSF000166] (6-301)
  IPR001260 Coproporphyrinogen III oxidase, aerobic [PR00073] (30-46)
  IPR001260 Coproporphyrinogen III oxidase, aerobic [PR00073] (47-68)
  IPR001260 Coproporphyrinogen III oxidase, aerobic [PR00073] (89-113)
  IPR001260 Coproporphyrinogen III oxidase, aerobic [PR00073] (124-146)
  IPR001260 Coproporphyrinogen III oxidase, aerobic [PR00073] (161-190)
  IPR001260 Coproporphyrinogen III oxidase, aerobic [PR00073] (233-260)
  IPR001260 Coproporphyrinogen III oxidase, aerobic [PR00073] (261-287)
  IPR001260 Coproporphyrinogen III oxidase, aerobic [PTHR10755] (7-301)
  IPR018375 Coproporphyrinogen III oxidase, conserved site [PS01021] (165-189)
  IPR036406 Oxygen-dependent coproporphyrinogen III oxidase superfamily [G3DSA:3.40.1500.10] (2-301)
  IPR036406 Oxygen-dependent coproporphyrinogen III oxidase superfamily [SSF102886] (5-301)

Sequence (578 aa):
HSLAVEAVKDFLLKLQDDICEALEAEDGQATFVEDKWTREGGGGGRTRVVDGAVIEKGGVNFSHVYGKGIAGCNFEAGVSLVIHPKNPHVPTSHANVRLFVAEREGKEPVWWFGGGFDLTPYYAVEEDCRDFHQVAQDLCKPFGADVYARFKGWCDEYFFIPYRNEARGIGGLFFDDLNEWPFEKCFEFVQAVGKGYDAYIPIVNRRKNTPYTEQQVEFQEFRRGRYAEFNLVIDRGTKFGLQSGGRTESILISLPPRARWGYNWQPEPGTPEARLTEYFLTKRQWVHHHSLAVEAVKDFLLKLQDDICEALEAEDGQATFVEDKWTREGGGGGRTRVVDGAVIEKGGVNFSHVYGKGLDIAGCNFEAGVSLVIHPKNPHVPTSHANVRLFVAEREGKEPVWWFGGGFDLTPYYAVEEDCRDFHQVAQDLCKPFGADVYARFKGWCDEYFFIPYRNEARGIGGLFFDDLNEWPFEKCFEFVQAVGKGYDAYIPIVNRRKNTPYTEQQVEFQEFRRGRYAEFNLVIDRGTKFGLQSGGRTESILISLPPRARWGYNWQPEPGTPEARLTEYFLTKRQWV

CATH classification: 3.40.1500.10

Organism: Leishmania major (NCBI:txid5664)